Protein AF-0000000070851446 (afdb_homodimer)

Structure (mmCIF, N/CA/C/O backbone):
data_AF-0000000070851446-model_v1
#
loop_
_entity.id
_entity.type
_entity.pdbx_description
1 polymer 'Short-chain dehydrogenase/reductase SDR'
#
loop_
_atom_site.group_PDB
_atom_site.id
_atom_site.type_symbol
_atom_site.label_atom_id
_atom_site.label_alt_id
_atom_site.label_comp_id
_atom_site.label_asym_id
_atom_site.label_entity_id
_atom_site.label_seq_id
_atom_site.pdbx_PDB_ins_code
_atom_site.Cartn_x
_atom_site.Cartn_y
_atom_site.Cartn_z
_atom_site.occupancy
_atom_site.B_iso_or_equiv
_atom_site.auth_seq_id
_atom_site.auth_comp_id
_atom_site.auth_asym_id
_atom_site.auth_atom_id
_atom_site.pdbx_PDB_model_num
ATOM 1 N N . MET A 1 1 ? -9.578 -0.255 36.75 1 16.86 1 MET A N 1
ATOM 2 C CA . MET A 1 1 ? -10.078 0.351 35.5 1 16.86 1 MET A CA 1
ATOM 3 C C . MET A 1 1 ? -8.953 1.001 34.719 1 16.86 1 MET A C 1
ATOM 5 O O . MET A 1 1 ? -9.125 1.348 33.562 1 16.86 1 MET A O 1
ATOM 9 N N . LYS A 1 2 ? -7.977 1.566 35.406 1 20.44 2 LYS A N 1
ATOM 10 C CA . LYS A 1 2 ? -6.82 2.354 35 1 20.44 2 LYS A CA 1
ATOM 11 C C . LYS A 1 2 ? -5.816 1.494 34.219 1 20.44 2 LYS A C 1
ATOM 13 O O . LYS A 1 2 ? -5.082 1.997 33.375 1 20.44 2 LYS A O 1
ATOM 18 N N . ASN A 1 3 ? -5.629 0.328 34.656 1 20.44 3 ASN A N 1
ATOM 19 C CA . ASN A 1 3 ? -4.59 -0.592 34.219 1 20.44 3 ASN A CA 1
ATOM 20 C C . ASN A 1 3 ? -4.91 -1.18 32.844 1 20.44 3 ASN A C 1
ATOM 22 O O . ASN A 1 3 ? -4.148 -1.997 32.312 1 20.44 3 ASN A O 1
ATOM 26 N N . VAL A 1 4 ? -6.246 -1.146 32.531 1 21.31 4 VAL A N 1
ATOM 27 C CA . VAL A 1 4 ? -6.688 -1.86 31.344 1 21.31 4 VAL A CA 1
ATOM 28 C C . VAL A 1 4 ? -6.281 -1.079 30.094 1 21.31 4 VAL A C 1
ATOM 30 O O . VAL A 1 4 ? -6.262 -1.628 28.984 1 21.31 4 VAL A O 1
ATOM 33 N N . ILE A 1 5 ? -6.184 0.284 30.281 1 21.98 5 ILE A N 1
ATOM 34 C CA . ILE A 1 5 ? -5.996 1.124 29.094 1 21.98 5 ILE A CA 1
ATOM 35 C C . ILE A 1 5 ? -4.594 0.904 28.531 1 21.98 5 ILE A C 1
ATOM 37 O O . ILE A 1 5 ? -4.383 1.027 27.312 1 21.98 5 ILE A O 1
ATOM 41 N N . ARG A 1 6 ? -3.621 0.714 29.422 1 23.48 6 ARG A N 1
ATOM 42 C CA . ARG A 1 6 ? -2.225 0.643 29.016 1 23.48 6 ARG A CA 1
ATOM 43 C C . ARG A 1 6 ? -1.98 -0.566 28.125 1 23.48 6 ARG A C 1
ATOM 45 O O . ARG A 1 6 ? -1.101 -0.539 27.25 1 23.48 6 ARG A O 1
ATOM 52 N N . PHE A 1 7 ? -2.645 -1.651 28.531 1 23.86 7 PHE A N 1
ATOM 53 C CA . PHE A 1 7 ? -2.32 -2.939 27.938 1 23.86 7 PHE A CA 1
ATOM 54 C C . PHE A 1 7 ? -2.85 -3.023 26.5 1 23.86 7 PHE A C 1
ATOM 56 O O . PHE A 1 7 ? -2.395 -3.854 25.719 1 23.86 7 PHE A O 1
ATOM 63 N N . ILE A 1 8 ? -3.998 -2.199 26.266 1 25.39 8 ILE A N 1
ATOM 64 C CA . ILE A 1 8 ? -4.645 -2.412 24.969 1 25.39 8 ILE A CA 1
ATOM 65 C C . ILE A 1 8 ? -3.789 -1.804 23.859 1 25.39 8 ILE A C 1
ATOM 67 O O . ILE A 1 8 ? -3.756 -2.32 22.734 1 25.39 8 ILE A O 1
ATOM 71 N N . ILE A 1 9 ? -3.078 -0.665 24.125 1 25.73 9 ILE A N 1
ATOM 72 C CA . ILE A 1 9 ? -2.16 -0.116 23.141 1 25.73 9 ILE A CA 1
ATOM 73 C C . ILE A 1 9 ? -1.044 -1.12 22.859 1 25.73 9 ILE A C 1
ATOM 75 O O . ILE A 1 9 ? -0.627 -1.289 21.703 1 25.73 9 ILE A O 1
ATOM 79 N N . SER A 1 10 ? -0.491 -1.744 23.875 1 25.08 10 SER A N 1
ATOM 80 C CA . SER A 1 10 ? 0.657 -2.641 23.812 1 25.08 10 SER A CA 1
ATOM 81 C C . SER A 1 10 ? 0.302 -3.932 23.078 1 25.08 10 SER A C 1
ATOM 83 O O . SER A 1 10 ? 1.115 -4.461 22.312 1 25.08 10 SER A O 1
ATOM 85 N N . ARG A 1 11 ? -0.684 -4.633 23.5 1 26.05 11 ARG A N 1
ATOM 86 C CA . ARG A 1 11 ? -0.954 -5.98 23.016 1 26.05 11 ARG A CA 1
ATOM 87 C C . ARG A 1 11 ? -1.524 -5.949 21.594 1 26.05 11 ARG A C 1
ATOM 89 O O . ARG A 1 11 ? -1.42 -6.93 20.859 1 26.05 11 ARG A O 1
ATOM 96 N N . PHE A 1 12 ? -2.531 -5.078 21.328 1 26.64 12 PHE A N 1
ATOM 97 C CA . PHE A 1 12 ? -3.129 -5.004 20 1 26.64 12 PHE A CA 1
ATOM 98 C C . PHE A 1 12 ? -2.172 -4.348 19.016 1 26.64 12 PHE A C 1
ATOM 100 O O . PHE A 1 12 ? -2.498 -4.195 17.828 1 26.64 12 PHE A O 1
ATOM 107 N N . PHE A 1 13 ? -1.226 -3.381 19.469 1 26.5 13 PHE A N 1
ATOM 108 C CA . PHE A 1 13 ? -0.114 -2.812 18.703 1 26.5 13 PHE A CA 1
ATOM 109 C C . PHE A 1 13 ? 0.882 -3.896 18.312 1 26.5 13 PHE A C 1
ATOM 111 O O . PHE A 1 13 ? 1.646 -4.383 19.156 1 26.5 13 PHE A O 1
ATOM 118 N N . GLY A 1 14 ? 0.58 -4.84 17.734 1 25.16 14 GLY A N 1
ATOM 119 C CA . GLY A 1 14 ? 1.637 -5.602 17.094 1 25.16 14 GLY A CA 1
ATOM 120 C C . GLY A 1 14 ? 2.771 -4.738 16.578 1 25.16 14 GLY A C 1
ATOM 121 O O . GLY A 1 14 ? 2.875 -4.488 15.375 1 25.16 14 GLY A O 1
ATOM 122 N N . LEU A 1 15 ? 3.006 -3.641 17.203 1 25.86 15 LEU A N 1
ATOM 123 C CA . LEU A 1 15 ? 4.102 -2.699 16.984 1 25.86 15 LEU A CA 1
ATOM 124 C C . LEU A 1 15 ? 5.445 -3.418 17.016 1 25.86 15 LEU A C 1
ATOM 126 O O . LEU A 1 15 ? 5.848 -3.963 18.047 1 25.86 15 LEU A O 1
ATOM 130 N N . GLU A 1 16 ? 5.742 -4.195 16.094 1 25.8 16 GLU A N 1
ATOM 131 C CA . GLU A 1 16 ? 7.18 -4.43 15.992 1 25.8 16 GLU A CA 1
ATOM 132 C C . GLU A 1 16 ? 7.961 -3.121 16.078 1 25.8 16 GLU A C 1
ATOM 134 O O . GLU A 1 16 ? 8.016 -2.359 15.109 1 25.8 16 GLU A O 1
ATOM 139 N N . VAL A 1 17 ? 7.797 -2.363 17.203 1 25.91 17 VAL A N 1
ATOM 140 C CA . VAL A 1 17 ? 8.773 -1.352 17.578 1 25.91 17 VAL A CA 1
ATOM 141 C C . VAL A 1 17 ? 10.18 -1.938 17.516 1 25.91 17 VAL A C 1
ATOM 143 O O . VAL A 1 17 ? 10.414 -3.068 17.953 1 25.91 17 VAL A O 1
ATOM 146 N N . HIS A 1 18 ? 10.922 -1.581 16.594 1 25.39 18 HIS A N 1
ATOM 147 C CA . HIS A 1 18 ? 12.359 -1.797 16.672 1 25.39 18 HIS A CA 1
ATOM 148 C C . HIS A 1 18 ? 12.891 -1.537 18.078 1 25.39 18 HIS A C 1
ATOM 150 O O . HIS A 1 18 ? 12.695 -0.45 18.625 1 25.39 18 HIS A O 1
ATOM 156 N N . PHE A 1 19 ? 12.984 -2.57 19 1 25.58 19 PHE A N 1
ATOM 157 C CA . PHE A 1 19 ? 13.781 -2.666 20.219 1 25.58 19 PHE A CA 1
ATOM 158 C C . PHE A 1 19 ? 15.195 -2.154 19.984 1 25.58 19 PHE A C 1
ATOM 160 O O . PHE A 1 19 ? 16.047 -2.875 19.453 1 25.58 19 PHE A O 1
ATOM 167 N N . ILE A 1 20 ? 15.492 -0.994 19.547 1 24.89 20 ILE A N 1
ATOM 168 C CA . ILE A 1 20 ? 16.812 -0.489 19.875 1 24.89 20 ILE A CA 1
ATOM 169 C C . ILE A 1 20 ? 17.125 -0.775 21.344 1 24.89 20 ILE A C 1
ATOM 171 O O . ILE A 1 20 ? 16.219 -0.882 22.172 1 24.89 20 ILE A O 1
ATOM 175 N N . LYS A 1 21 ? 18.438 -0.805 21.734 1 26.14 21 LYS A N 1
ATOM 176 C CA . LYS A 1 21 ? 19.156 -0.914 22.984 1 26.14 21 LYS A CA 1
ATOM 177 C C . LYS A 1 21 ? 18.531 -0.041 24.062 1 26.14 21 LYS A C 1
ATOM 179 O O . LYS A 1 21 ? 19.078 0.997 24.438 1 26.14 21 LYS A O 1
ATOM 184 N N . ILE A 1 22 ? 17.312 0.173 24.125 1 25.14 22 ILE A N 1
ATOM 185 C CA . ILE A 1 22 ? 16.844 0.895 25.312 1 25.14 22 ILE A CA 1
ATOM 186 C C . ILE A 1 22 ? 16.906 -0.019 26.531 1 25.14 22 ILE A C 1
ATOM 188 O O . ILE A 1 22 ? 16.062 0.071 27.422 1 25.14 22 ILE A O 1
ATOM 192 N N . GLN A 1 23 ? 17.562 -1.152 26.484 1 25.25 23 GLN A N 1
ATOM 193 C CA . GLN A 1 23 ? 17.688 -1.976 27.688 1 25.25 23 GLN A CA 1
ATOM 194 C C . GLN A 1 23 ? 18.406 -1.22 28.797 1 25.25 23 GLN A C 1
ATOM 196 O O . GLN A 1 23 ? 18.328 -1.604 29.969 1 25.25 23 GLN A O 1
ATOM 201 N N . LYS A 1 24 ? 19.359 -0.44 28.562 1 26.41 24 LYS A N 1
ATOM 202 C CA . LYS A 1 24 ? 20.156 -0.117 29.75 1 26.41 24 LYS A CA 1
ATOM 203 C C . LYS A 1 24 ? 19.297 0.583 30.797 1 26.41 24 LYS A C 1
ATOM 205 O O . LYS A 1 24 ? 19.516 0.398 32 1 26.41 24 LYS A O 1
ATOM 210 N N . LYS A 1 25 ? 18.484 1.532 30.422 1 27.17 25 LYS A N 1
ATOM 211 C CA . LYS A 1 25 ? 17.984 2.322 31.531 1 27.17 25 LYS A CA 1
ATOM 212 C C . LYS A 1 25 ? 16.828 1.606 32.25 1 27.17 25 LYS A C 1
ATOM 214 O O . LYS A 1 25 ? 16.172 2.184 33.125 1 27.17 25 LYS A O 1
ATOM 219 N N . ILE A 1 26 ? 16.531 0.337 31.953 1 27.55 26 ILE A N 1
ATOM 220 C CA . ILE A 1 26 ? 15.484 -0.296 32.75 1 27.55 26 ILE A CA 1
ATOM 221 C C . ILE A 1 26 ? 16.016 -0.68 34.125 1 27.55 26 ILE A C 1
ATOM 223 O O . ILE A 1 26 ? 15.383 -1.439 34.844 1 27.55 26 ILE A O 1
ATOM 227 N N . ALA A 1 27 ? 17.203 -0.455 34.438 1 26.47 27 ALA A N 1
ATOM 228 C CA . ALA A 1 27 ? 17.594 -0.901 35.781 1 26.47 27 ALA A CA 1
ATOM 229 C C . ALA A 1 27 ? 16.688 -0.278 36.844 1 26.47 27 ALA A C 1
ATOM 231 O O . ALA A 1 27 ? 16.328 -0.938 37.812 1 26.47 27 ALA A O 1
ATOM 232 N N . SER A 1 28 ? 16.656 1.017 36.938 1 25.94 28 SER A N 1
ATOM 233 C CA . SER A 1 28 ? 16.125 1.576 38.188 1 25.94 28 SER A CA 1
ATOM 234 C C . SER A 1 28 ? 14.609 1.414 38.25 1 25.94 28 SER A C 1
ATOM 236 O O . SER A 1 28 ? 13.93 2.217 38.906 1 25.94 28 SER A O 1
ATOM 238 N N . ILE A 1 29 ? 14.07 0.414 37.688 1 26.92 29 ILE A N 1
ATOM 239 C CA . ILE A 1 29 ? 12.625 0.2 37.688 1 26.92 29 ILE A CA 1
ATOM 240 C C . ILE A 1 29 ? 12.156 -0.225 39.062 1 26.92 29 ILE A C 1
ATOM 242 O O . ILE A 1 29 ? 10.977 -0.535 39.25 1 26.92 29 ILE A O 1
ATOM 246 N N . SER A 1 30 ? 13.008 -0.486 39.906 1 26.36 30 SER A N 1
ATOM 247 C CA . SER A 1 30 ? 12.43 -0.949 41.156 1 26.36 30 SER A CA 1
ATOM 248 C C . SER A 1 30 ? 11.461 0.08 41.719 1 26.36 30 SER A C 1
ATOM 250 O O . SER A 1 30 ? 10.438 -0.281 42.312 1 26.36 30 SER A O 1
ATOM 252 N N . LYS A 1 31 ? 11.914 1.268 41.938 1 25.84 31 LYS A N 1
ATOM 253 C CA . LYS A 1 31 ? 11.141 2.207 42.719 1 25.84 31 LYS A CA 1
ATOM 254 C C . LYS A 1 31 ? 9.875 2.656 42 1 25.84 31 LYS A C 1
ATOM 256 O O . LYS A 1 31 ? 9.789 3.799 41.531 1 25.84 31 LYS A O 1
ATOM 261 N N . LEU A 1 32 ? 9.477 2 41 1 24.06 32 LEU A N 1
ATOM 262 C CA . LEU A 1 32 ? 8.195 2.361 40.406 1 24.06 32 LEU A CA 1
ATOM 263 C C . LEU A 1 32 ? 7.055 2.154 41.375 1 24.06 32 LEU A C 1
ATOM 265 O O . LEU A 1 32 ? 6.535 1.046 41.531 1 24.06 32 LEU A O 1
ATOM 269 N N . ARG A 1 33 ? 7.371 2.471 42.625 1 24.3 33 ARG A N 1
ATOM 270 C CA . ARG A 1 33 ? 6.297 2.529 43.594 1 24.3 33 ARG A CA 1
ATOM 271 C C . ARG A 1 33 ? 5.031 3.127 43 1 24.3 33 ARG A C 1
ATOM 273 O O . ARG A 1 33 ? 5.078 3.75 41.938 1 24.3 33 ARG A O 1
ATOM 280 N N . THR A 1 34 ? 3.902 3.246 43.875 1 23.44 34 THR A N 1
ATOM 281 C CA . THR A 1 34 ? 2.547 3.783 43.875 1 23.44 34 THR A CA 1
ATOM 282 C C . THR A 1 34 ? 2.527 5.18 43.25 1 23.44 34 THR A C 1
ATOM 284 O O . THR A 1 34 ? 2.91 6.156 43.906 1 23.44 34 THR A O 1
ATOM 287 N N . LEU A 1 35 ? 3.199 5.363 42.312 1 23.92 35 LEU A N 1
ATOM 288 C CA . LEU A 1 35 ? 3.018 6.766 41.938 1 23.92 35 LEU A CA 1
ATOM 289 C C . LEU A 1 35 ? 1.536 7.129 41.906 1 23.92 35 LEU A C 1
ATOM 291 O O . LEU A 1 35 ? 0.751 6.504 41.219 1 23.92 35 LEU A O 1
ATOM 295 N N . ASN A 1 36 ? 1.055 7.441 43.094 1 22.45 36 ASN A N 1
ATOM 296 C CA . ASN A 1 36 ? -0.246 8.055 43.312 1 22.45 36 ASN A CA 1
ATOM 297 C C . ASN A 1 36 ? -0.726 8.852 42.094 1 22.45 36 ASN A C 1
ATOM 299 O O . ASN A 1 36 ? 0.045 9.602 41.5 1 22.45 36 ASN A O 1
ATOM 303 N N . CYS A 1 37 ? -1.527 8.156 41.312 1 24.2 37 CYS A N 1
ATOM 304 C CA . CYS A 1 37 ? -2.357 8.859 40.344 1 24.2 37 CYS A CA 1
ATOM 305 C C . CYS A 1 37 ? -2.664 10.281 40.812 1 24.2 37 CYS A C 1
ATOM 307 O O . CYS A 1 37 ? -3.518 10.477 41.688 1 24.2 37 CYS A O 1
ATOM 309 N N . GLN A 1 38 ? -1.676 10.906 41.344 1 24.11 38 GLN A N 1
ATOM 310 C CA . GLN A 1 38 ? -2.004 12.273 41.719 1 24.11 38 GLN A CA 1
ATOM 311 C C . GLN A 1 38 ? -2.963 12.906 40.719 1 24.11 38 GLN A C 1
ATOM 313 O O . GLN A 1 38 ? -2.926 12.578 39.531 1 24.11 38 GLN A O 1
ATOM 318 N N . LYS A 1 39 ? -3.998 13.523 41.156 1 26.53 39 LYS A N 1
ATOM 319 C CA . LYS A 1 39 ? -4.961 14.438 40.562 1 26.53 39 LYS A CA 1
ATOM 320 C C . LYS A 1 39 ? -4.324 15.234 39.406 1 26.53 39 LYS A C 1
ATOM 322 O O . LYS A 1 39 ? -3.383 16 39.656 1 26.53 39 LYS A O 1
ATOM 327 N N . CYS A 1 40 ? -4.035 14.477 38.375 1 26.88 40 CYS A N 1
ATOM 328 C CA . CYS A 1 40 ? -3.848 15.422 37.281 1 26.88 40 CYS A CA 1
ATOM 329 C C . CYS A 1 40 ? -4.703 16.672 37.469 1 26.88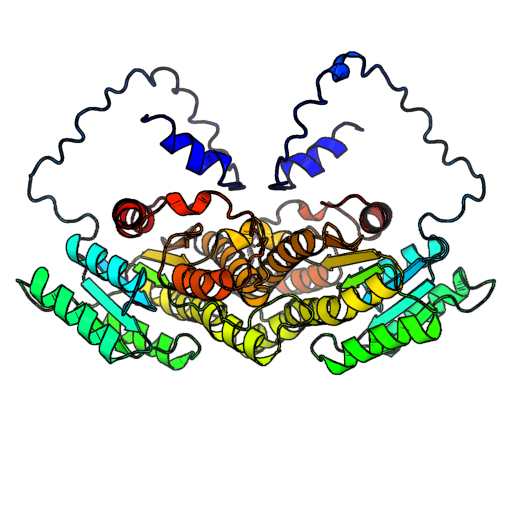 40 CYS A C 1
ATOM 331 O O . CYS A 1 40 ? -5.906 16.656 37.219 1 26.88 40 CYS A O 1
ATOM 333 N N . GLN A 1 41 ? -4.633 17.156 38.625 1 24.81 41 GLN A N 1
ATOM 334 C CA . GLN A 1 41 ? -5.227 18.484 38.75 1 24.81 41 GLN A CA 1
ATOM 335 C C . GLN A 1 41 ? -4.918 19.359 37.531 1 24.81 41 GLN A C 1
ATOM 337 O O . GLN A 1 41 ? -3.75 19.609 37.219 1 24.81 41 GLN A O 1
ATOM 342 N N . PHE A 1 42 ? -5.766 19.156 36.406 1 28.05 42 PHE A N 1
ATOM 343 C CA . PHE A 1 42 ? -5.891 20.297 35.531 1 28.05 42 PHE A CA 1
ATOM 344 C C . PHE A 1 42 ? -5.695 21.609 36.281 1 28.05 42 PHE A C 1
ATOM 346 O O . PHE A 1 42 ? -6.559 22.016 37.062 1 28.05 42 PHE A O 1
ATOM 353 N N . SER A 1 43 ? -4.652 21.734 37 1 29.36 43 SER A N 1
ATOM 354 C CA . SER A 1 43 ? -4.516 23.094 37.5 1 29.36 43 SER A CA 1
ATOM 355 C C . SER A 1 43 ? -4.941 24.141 36.469 1 29.36 43 SER A C 1
ATOM 357 O O . SER A 1 43 ? -4.648 23.984 35.281 1 29.36 43 SER A O 1
ATOM 359 N N . SER A 1 44 ? -6.031 24.797 36.594 1 32.22 44 SER A N 1
ATOM 360 C CA . SER A 1 44 ? -6.672 25.953 35.938 1 32.22 44 SER A CA 1
ATOM 361 C C . SER A 1 44 ? -5.648 27 35.562 1 32.22 44 SER A C 1
ATOM 363 O O . SER A 1 44 ? -5.98 28.188 35.438 1 32.22 44 SER A O 1
ATOM 365 N N . THR A 1 45 ? -4.34 26.844 35.938 1 33.34 45 THR A N 1
ATOM 366 C CA . THR A 1 45 ? -3.654 28.031 35.469 1 33.34 45 THR A CA 1
ATOM 367 C C . THR A 1 45 ? -3.803 28.172 33.969 1 33.34 45 THR A C 1
ATOM 369 O O . THR A 1 45 ? -3.693 27.188 33.219 1 33.34 45 THR A O 1
ATOM 372 N N . PRO A 1 46 ? -4.375 29.172 33.375 1 37.97 46 PRO A N 1
ATOM 373 C CA . PRO A 1 46 ? -4.527 29.438 31.938 1 37.97 46 PRO A CA 1
ATOM 374 C C . PRO A 1 46 ? -3.338 28.953 31.109 1 37.97 46 PRO A C 1
ATOM 376 O O . PRO A 1 46 ? -2.324 29.641 31.016 1 37.97 46 PRO A O 1
ATOM 379 N N . THR A 1 47 ? -2.629 27.734 31.391 1 42.28 47 THR A N 1
ATOM 380 C CA . THR A 1 47 ? -1.422 27.188 30.797 1 42.28 47 THR A CA 1
ATOM 381 C C . THR A 1 47 ? -1.502 27.234 29.266 1 42.28 47 THR A C 1
ATOM 383 O O . THR A 1 47 ? -2.572 27.031 28.688 1 42.28 47 THR A O 1
ATOM 386 N N . LYS A 1 48 ? -0.576 27.984 28.594 1 53.59 48 LYS A N 1
ATOM 387 C CA . LYS A 1 48 ? -0.401 28.062 27.141 1 53.59 48 LYS A CA 1
ATOM 388 C C . LYS A 1 48 ? -0.679 26.703 26.484 1 53.59 48 LYS A C 1
ATOM 390 O O . LYS A 1 48 ? -0.224 25.672 26.984 1 53.59 48 LYS A O 1
ATOM 395 N N . GLY A 1 49 ? -1.793 26.625 25.75 1 58.19 49 GLY A N 1
ATOM 396 C CA . GLY A 1 49 ? -2.25 25.422 25.062 1 58.19 49 GLY A CA 1
ATOM 397 C C . GLY A 1 49 ? -1.117 24.594 24.5 1 58.19 49 GLY A C 1
ATOM 398 O O . GLY A 1 49 ? -0.044 25.125 24.203 1 58.19 49 GLY A O 1
ATOM 399 N N . ARG A 1 50 ? -1.08 23.266 24.641 1 67.69 50 ARG A N 1
ATOM 400 C CA . ARG A 1 50 ? -0.065 22.297 24.203 1 67.69 50 ARG A CA 1
ATOM 401 C C . ARG A 1 50 ? 0.363 22.562 22.766 1 67.69 50 ARG A C 1
ATOM 403 O O . ARG A 1 50 ? 1.473 22.203 22.375 1 67.69 50 ARG A O 1
ATOM 410 N N . LEU A 1 51 ? -0.505 23.375 22 1 85.38 51 LEU A N 1
ATOM 411 C CA . LEU A 1 51 ? -0.191 23.656 20.609 1 85.38 51 LEU A CA 1
ATOM 412 C C . LEU A 1 51 ? -0.063 25.156 20.375 1 85.38 51 LEU A C 1
ATOM 414 O O . LEU A 1 51 ? -0.237 25.625 19.25 1 85.38 51 LEU A O 1
ATOM 418 N N . HIS A 1 52 ? 0.222 25.828 21.484 1 87.38 52 HIS A N 1
ATOM 419 C CA . HIS A 1 52 ? 0.352 27.281 21.391 1 87.38 52 HIS A CA 1
ATOM 420 C C . HIS A 1 52 ? 1.425 27.672 20.375 1 87.38 52 HIS A C 1
ATOM 422 O O . HIS A 1 52 ? 2.525 27.109 20.375 1 87.38 52 HIS A O 1
ATOM 428 N N . ASP A 1 53 ? 1.081 28.5 19.453 1 89.56 53 ASP A N 1
ATOM 429 C CA . ASP A 1 53 ? 1.949 29.109 18.438 1 89.56 53 ASP A CA 1
ATOM 430 C C . ASP A 1 53 ? 2.295 28.109 17.344 1 89.56 53 ASP A C 1
ATOM 432 O O . ASP A 1 53 ? 3.221 28.328 16.562 1 89.56 53 ASP A O 1
ATOM 436 N N . LYS A 1 54 ? 1.635 26.984 17.344 1 93.94 54 LYS A N 1
ATOM 437 C CA . LYS A 1 54 ? 1.841 26.016 16.266 1 93.94 54 LYS A CA 1
ATOM 438 C C . LYS A 1 54 ? 0.837 26.234 15.133 1 93.94 54 LYS A C 1
ATOM 440 O O . LYS A 1 54 ? -0.238 26.797 15.352 1 93.94 54 LYS A O 1
ATOM 445 N N . VAL A 1 55 ? 1.271 25.875 13.969 1 97.38 55 VAL A N 1
ATOM 446 C CA . VAL A 1 55 ? 0.409 25.938 12.797 1 97.38 55 VAL A CA 1
ATOM 447 C C . VAL A 1 55 ? 0.181 24.547 12.242 1 97.38 55 VAL A C 1
ATOM 449 O O . VAL A 1 55 ? 1.138 23.812 11.961 1 97.38 55 VAL A O 1
ATOM 452 N N . GLY A 1 56 ? -1.093 24.109 12.164 1 97.69 56 GLY A N 1
ATOM 453 C CA . GLY A 1 56 ? -1.448 22.812 11.617 1 97.69 56 GLY A CA 1
ATOM 454 C C . GLY A 1 56 ? -2.229 22.906 10.32 1 97.69 56 GLY A C 1
ATOM 455 O O . GLY A 1 56 ? -3.066 23.797 10.156 1 97.69 56 GLY A O 1
ATOM 456 N N . LEU A 1 57 ? -1.935 22.047 9.398 1 98.69 57 LEU A N 1
ATOM 457 C CA . LEU A 1 57 ? -2.744 21.844 8.195 1 98.69 57 LEU A CA 1
ATOM 458 C C . LEU A 1 57 ? -3.393 20.453 8.211 1 98.69 57 LEU A C 1
ATOM 460 O O . LEU A 1 57 ? -2.713 19.453 8.406 1 98.69 57 LEU A O 1
ATOM 464 N N . ILE A 1 58 ? -4.707 20.422 8.07 1 98.12 58 ILE A N 1
ATOM 465 C CA . ILE A 1 58 ? -5.465 19.172 8.109 1 98.12 58 ILE A CA 1
ATOM 466 C C . ILE A 1 58 ? -6.211 18.969 6.793 1 98.12 58 ILE A C 1
ATOM 468 O O . ILE A 1 58 ? -7.066 19.781 6.434 1 98.12 58 ILE A O 1
ATOM 472 N N . THR A 1 59 ? -5.875 17.922 6.051 1 98.69 59 THR A N 1
ATOM 473 C CA . THR A 1 59 ? -6.645 17.594 4.859 1 98.69 59 THR A CA 1
ATOM 474 C C . THR A 1 59 ? -7.941 16.875 5.23 1 98.69 59 THR A C 1
ATOM 476 O O . THR A 1 59 ? -7.984 16.125 6.211 1 98.69 59 THR A O 1
ATOM 479 N N . GLY A 1 60 ? -8.953 17.109 4.414 1 97.62 60 GLY A N 1
ATOM 480 C CA . GLY A 1 60 ? -10.258 16.625 4.816 1 97.62 60 GLY A CA 1
ATOM 481 C C . GLY A 1 60 ? -10.797 17.312 6.055 1 97.62 60 GLY A C 1
ATOM 482 O O . GLY A 1 60 ? -11.547 16.719 6.828 1 97.62 60 GLY A O 1
ATOM 483 N N . GLY A 1 61 ? -10.375 18.5 6.305 1 97.5 61 GLY A N 1
ATOM 484 C CA . GLY A 1 61 ? -10.68 19.219 7.539 1 97.5 61 GLY A CA 1
ATOM 485 C C . GLY A 1 61 ? -12.109 19.719 7.602 1 97.5 61 GLY A C 1
ATOM 486 O O . GLY A 1 61 ? -12.547 20.234 8.633 1 97.5 61 GLY A O 1
ATOM 487 N N . GLY A 1 62 ? -12.844 19.562 6.527 1 97.31 62 GLY A N 1
ATOM 488 C CA . GLY A 1 62 ? -14.188 20.109 6.445 1 97.31 62 GLY A CA 1
ATOM 489 C C . GLY A 1 62 ? -15.242 19.203 7.059 1 97.31 62 GLY A C 1
ATOM 490 O O . GLY A 1 62 ? -16.406 19.594 7.176 1 97.31 62 GLY A O 1
ATOM 491 N N . SER A 1 63 ? -14.852 17.984 7.473 1 90.88 63 SER A N 1
ATOM 492 C CA . SER A 1 63 ? -15.852 17.062 8.008 1 90.88 63 SER A CA 1
ATOM 493 C C . SER A 1 63 ? -15.211 15.977 8.867 1 90.88 63 SER A C 1
ATOM 495 O O . SER A 1 63 ? -13.984 15.859 8.914 1 90.88 63 SER A O 1
ATOM 497 N N . GLY A 1 64 ? -16.047 15.367 9.664 1 86.12 64 GLY A N 1
ATOM 498 C CA . GLY A 1 64 ? -15.648 14.156 10.375 1 86.12 64 GLY A CA 1
ATOM 499 C C . GLY A 1 64 ? -14.469 14.375 11.305 1 86.12 64 GLY A C 1
ATOM 500 O O . GLY A 1 64 ? -14.438 15.344 12.062 1 86.12 64 GLY A O 1
ATOM 501 N N . ILE A 1 65 ? -13.555 13.367 11.203 1 81.06 65 ILE A N 1
ATOM 502 C CA . ILE A 1 65 ? -12.352 13.375 12.031 1 81.06 65 ILE A CA 1
ATOM 503 C C . ILE A 1 65 ? -11.531 14.633 11.734 1 81.06 65 ILE A C 1
ATOM 505 O O . ILE A 1 65 ? -10.953 15.234 12.641 1 81.06 65 ILE A O 1
ATOM 509 N N . GLY A 1 66 ? -11.562 15.016 10.461 1 90.69 66 GLY A N 1
ATOM 510 C CA . GLY A 1 66 ? -10.812 16.188 10.055 1 90.69 66 GLY A CA 1
ATOM 511 C C . GLY A 1 66 ? -11.305 17.469 10.727 1 90.69 66 GLY A C 1
ATOM 512 O O . GLY A 1 66 ? -10.508 18.234 11.281 1 90.69 66 GLY A O 1
ATOM 513 N N . ARG A 1 67 ? -12.617 17.656 10.703 1 94.25 67 ARG A N 1
ATOM 514 C CA . ARG A 1 67 ? -13.188 18.844 11.344 1 94.25 67 ARG A CA 1
ATOM 515 C C . ARG A 1 67 ? -12.945 18.828 12.844 1 94.25 67 ARG A C 1
ATOM 517 O O . ARG A 1 67 ? -12.523 19.828 13.422 1 94.25 67 ARG A O 1
ATOM 524 N N . GLU A 1 68 ? -13.117 17.688 13.422 1 86.56 68 GLU A N 1
ATOM 525 C CA . GLU A 1 68 ? -12.914 17.562 14.859 1 86.56 68 GLU A CA 1
ATOM 526 C C . GLU A 1 68 ? -11.461 17.844 15.234 1 86.56 68 GLU A C 1
ATOM 528 O O . GLU A 1 68 ? -11.188 18.453 16.266 1 86.56 68 GLU A O 1
ATOM 533 N N . THR A 1 69 ? -10.57 17.391 14.414 1 89.31 69 THR A N 1
ATOM 534 C CA . THR A 1 69 ? -9.156 17.641 14.664 1 89.31 69 THR A CA 1
ATOM 535 C C . THR A 1 69 ? -8.828 19.125 14.547 1 89.31 69 THR A C 1
ATOM 537 O O . THR A 1 69 ? -8.094 19.672 15.367 1 89.31 69 THR A O 1
ATOM 540 N N . CYS A 1 70 ? -9.398 19.766 13.555 1 94.69 70 CYS A N 1
ATOM 541 C CA . CYS A 1 70 ? -9.203 21.203 13.398 1 94.69 70 CYS A CA 1
ATOM 542 C C . CYS A 1 70 ? -9.664 21.969 14.641 1 94.69 70 CYS A C 1
ATOM 544 O O . CYS A 1 70 ? -8.945 22.828 15.141 1 94.69 70 CYS A O 1
ATOM 546 N N . LEU A 1 71 ? -10.812 21.625 15.094 1 91.5 71 LEU A N 1
ATOM 547 C CA . LEU A 1 71 ? -11.383 22.281 16.266 1 91.5 71 LEU A CA 1
ATOM 548 C C . LEU A 1 71 ? -10.508 22.047 17.5 1 91.5 71 LEU A C 1
ATOM 550 O O . LEU A 1 71 ? -10.25 22.969 18.266 1 91.5 71 LEU A O 1
ATOM 554 N N . LEU A 1 72 ? -9.992 20.844 17.594 1 86.69 72 LEU A N 1
ATOM 555 C CA . LEU A 1 72 ? -9.148 20.484 18.734 1 86.69 72 LEU A CA 1
ATOM 556 C C . LEU A 1 72 ? -7.828 21.266 18.688 1 86.69 72 LEU A C 1
ATOM 558 O O . LEU A 1 72 ? -7.34 21.719 19.719 1 86.69 72 LEU A O 1
ATOM 562 N N . PHE A 1 73 ? -7.227 21.375 17.516 1 90.69 73 PHE A N 1
ATOM 563 C CA . PHE A 1 73 ? -5.984 22.141 17.359 1 90.69 73 PHE A CA 1
ATOM 564 C C . PHE A 1 73 ? -6.18 23.594 17.781 1 90.69 73 PHE A C 1
ATOM 566 O O . PHE A 1 73 ? -5.379 24.125 18.547 1 90.69 73 PHE A O 1
ATOM 573 N N . ALA A 1 74 ? -7.27 24.172 17.328 1 92.44 74 ALA A N 1
ATOM 574 C CA . ALA A 1 74 ? -7.566 25.562 17.656 1 92.44 74 ALA A CA 1
ATOM 575 C C . ALA A 1 74 ? -7.82 25.75 19.141 1 92.44 74 ALA A C 1
ATOM 577 O O . ALA A 1 74 ? -7.34 26.703 19.75 1 92.44 74 ALA A O 1
ATOM 578 N N . GLN A 1 75 ? -8.531 24.797 19.688 1 85.19 75 GLN A N 1
ATOM 579 C CA . GLN A 1 75 ? -8.836 24.828 21.109 1 85.19 75 GLN A CA 1
ATOM 580 C C . GLN A 1 75 ? -7.555 24.844 21.938 1 85.19 75 GLN A C 1
ATOM 582 O O . GLN A 1 75 ? -7.516 25.453 23.016 1 85.19 75 GLN A O 1
ATOM 587 N N . HIS A 1 76 ? -6.543 24.266 21.406 1 86.25 76 HIS A N 1
ATOM 588 C CA . HIS A 1 76 ? -5.297 24.156 22.156 1 86.25 76 HIS A CA 1
ATOM 589 C C . HIS A 1 76 ? -4.281 25.188 21.703 1 86.25 76 HIS A C 1
ATOM 591 O O . HIS A 1 76 ? -3.084 25.047 21.953 1 86.25 76 HIS A O 1
ATOM 597 N N . GLY A 1 77 ? -4.715 26.172 20.922 1 88.75 77 GLY A N 1
ATOM 598 C CA . GLY A 1 77 ? -3.924 27.375 20.703 1 88.75 77 GLY A CA 1
ATOM 599 C C . GLY A 1 77 ? -3.24 27.406 19.359 1 88.75 77 GLY A C 1
ATOM 600 O O . GLY A 1 77 ? -2.504 28.344 19.047 1 88.75 77 GLY A O 1
ATOM 601 N N . ALA A 1 78 ? -3.498 26.406 18.531 1 92.62 78 ALA A N 1
ATOM 602 C CA . ALA A 1 78 ? -2.85 26.359 17.219 1 92.62 78 ALA A CA 1
ATOM 603 C C . ALA A 1 78 ? -3.613 27.188 16.203 1 92.62 78 ALA A C 1
ATOM 605 O O . ALA A 1 78 ? -4.82 27.391 16.344 1 92.62 78 ALA A O 1
ATOM 606 N N . LYS A 1 79 ? -2.861 27.703 15.281 1 96.88 79 LYS A N 1
ATOM 607 C CA . LYS A 1 79 ? -3.494 28.172 14.055 1 96.88 79 LYS A CA 1
ATOM 608 C C . LYS A 1 79 ? -3.732 27.016 13.086 1 96.88 79 LYS A C 1
ATOM 610 O O . LYS A 1 79 ? -2.953 26.062 13.055 1 96.88 79 LYS A O 1
ATOM 615 N N . VAL A 1 80 ? -4.855 27.141 12.336 1 97.94 80 VAL A N 1
ATOM 616 C CA . VAL A 1 80 ? -5.258 25.938 11.602 1 97.94 80 VAL A CA 1
ATOM 617 C C . VAL A 1 80 ? -5.547 26.312 10.148 1 97.94 80 VAL A C 1
ATOM 619 O O . VAL A 1 80 ? -6.316 27.234 9.875 1 97.94 80 VAL A O 1
ATOM 622 N N . MET A 1 81 ? -4.867 25.688 9.203 1 98.75 81 MET A N 1
ATOM 623 C CA . MET A 1 81 ? -5.254 25.703 7.793 1 98.75 81 MET A CA 1
ATOM 624 C C . MET A 1 81 ? -6.156 24.516 7.473 1 98.75 81 MET A C 1
ATOM 626 O O . MET A 1 81 ? -5.719 23.359 7.527 1 98.75 81 MET A O 1
ATOM 630 N N . VAL A 1 82 ? -7.414 24.781 7.148 1 98.75 82 VAL A N 1
ATOM 631 C CA . VAL A 1 82 ? -8.398 23.75 6.84 1 98.75 82 VAL A CA 1
ATOM 632 C C . VAL A 1 82 ? -8.391 23.453 5.34 1 98.75 82 VAL A C 1
ATOM 634 O O . VAL A 1 82 ? -8.781 24.312 4.535 1 98.75 82 VAL A O 1
ATOM 637 N N . ALA A 1 83 ? -7.953 22.266 4.973 1 98.88 83 ALA A N 1
ATOM 638 C CA . ALA A 1 83 ? -7.895 21.875 3.566 1 98.88 83 ALA A CA 1
ATOM 639 C C . ALA A 1 83 ? -8.961 20.828 3.246 1 98.88 83 ALA A C 1
ATOM 641 O O . ALA A 1 83 ? -9.055 19.797 3.924 1 98.88 83 ALA A O 1
ATOM 642 N N . ASP A 1 84 ? -9.727 21.109 2.238 1 98.69 84 ASP A N 1
ATOM 643 C CA . ASP A 1 84 ? -10.773 20.188 1.816 1 98.69 84 ASP A CA 1
ATOM 644 C C . ASP A 1 84 ? -11.156 20.422 0.358 1 98.69 84 ASP A C 1
ATOM 646 O O . ASP A 1 84 ? -11.07 21.547 -0.142 1 98.69 84 ASP A O 1
ATOM 650 N N . ILE A 1 85 ? -11.547 19.344 -0.228 1 98.56 85 ILE A N 1
ATOM 651 C CA . ILE A 1 85 ? -12 19.484 -1.607 1 98.56 85 ILE A CA 1
ATOM 652 C C . ILE A 1 85 ? -13.344 20.203 -1.64 1 98.56 85 ILE A C 1
ATOM 654 O O . ILE A 1 85 ? -13.664 20.891 -2.613 1 98.56 85 ILE A O 1
ATOM 658 N N . ASN A 1 86 ? -14.117 20.016 -0.598 1 98.25 86 ASN A N 1
ATOM 659 C CA . ASN A 1 86 ? -15.375 20.75 -0.439 1 98.25 86 ASN A CA 1
ATOM 660 C C . ASN A 1 86 ? -15.156 22.109 0.191 1 98.25 86 ASN A C 1
ATOM 662 O O . ASN A 1 86 ? -15.023 22.234 1.411 1 98.25 86 ASN A O 1
ATOM 666 N N . GLU A 1 87 ? -15.203 23.109 -0.649 1 98 87 GLU A N 1
ATOM 667 C CA . GLU A 1 87 ? -14.906 24.484 -0.237 1 98 87 GLU A CA 1
ATOM 668 C C . GLU A 1 87 ? -15.875 24.953 0.846 1 98 87 GLU A C 1
ATOM 670 O O . GLU A 1 87 ? -15.461 25.578 1.824 1 98 87 GLU A O 1
ATOM 675 N N . LYS A 1 88 ? -17.109 24.672 0.656 1 98.44 88 LYS A N 1
ATOM 676 C CA . LYS A 1 88 ? -18.125 25.109 1.605 1 98.44 88 LYS A CA 1
ATOM 677 C C . LYS A 1 88 ? -17.875 24.516 2.994 1 98.44 88 LYS A C 1
ATOM 679 O O . LYS A 1 88 ? -17.938 25.234 3.994 1 98.44 88 LYS A O 1
ATOM 684 N N . ASN A 1 89 ? -17.547 23.203 3.057 1 98.44 89 ASN A N 1
ATOM 685 C CA . ASN A 1 89 ? -17.266 22.531 4.324 1 98.44 89 ASN A CA 1
ATOM 686 C C . ASN A 1 89 ? -16.016 23.094 4.996 1 98.44 89 ASN A C 1
ATOM 688 O O . ASN A 1 89 ? -15.984 23.266 6.219 1 98.44 89 ASN A O 1
ATOM 692 N N . ALA A 1 90 ? -15.023 23.438 4.211 1 98.69 90 ALA A N 1
ATOM 693 C CA . ALA A 1 90 ? -13.797 24 4.754 1 98.69 90 ALA A CA 1
ATOM 694 C C . ALA A 1 90 ? -14.055 25.375 5.367 1 98.69 90 ALA A C 1
ATOM 696 O O . ALA A 1 90 ? -13.602 25.672 6.477 1 98.69 90 ALA A O 1
ATOM 697 N N . LYS A 1 91 ? -14.789 26.172 4.695 1 98.44 91 LYS A N 1
ATOM 698 C CA . LYS A 1 91 ? -15.133 27.516 5.172 1 98.44 91 LYS A CA 1
ATOM 699 C C . LYS A 1 91 ? -15.953 27.438 6.457 1 98.44 91 LYS A C 1
ATOM 701 O O . LYS A 1 91 ? -15.734 28.234 7.379 1 98.44 91 LYS A O 1
ATOM 706 N N . GLU A 1 92 ? -16.859 26.469 6.434 1 98.38 92 GLU A N 1
ATOM 707 C CA . GLU A 1 92 ? -17.688 26.297 7.625 1 98.38 92 GLU A CA 1
ATOM 708 C C . GLU A 1 92 ? -16.828 25.969 8.844 1 98.38 92 GLU A C 1
ATOM 710 O O . GLU A 1 92 ? -17.016 26.547 9.922 1 98.38 92 GLU A O 1
ATOM 715 N N . THR A 1 93 ? -15.906 25.062 8.68 1 98.12 93 THR A N 1
ATOM 716 C CA . THR A 1 93 ? -15.008 24.703 9.766 1 98.12 93 THR A CA 1
ATOM 717 C C . THR A 1 93 ? -14.211 25.922 10.234 1 98.12 93 THR A C 1
ATOM 719 O O . THR A 1 93 ? -14.078 26.156 11.438 1 98.12 93 THR A O 1
ATOM 722 N N . CYS A 1 94 ? -13.711 26.734 9.359 1 97.69 94 CYS A N 1
ATOM 723 C CA . CYS A 1 94 ? -12.953 27.938 9.68 1 97.69 94 CYS A CA 1
ATOM 724 C C . CYS A 1 94 ? -13.797 28.922 10.469 1 97.69 94 CYS A C 1
ATOM 726 O O . CYS A 1 94 ? -13.336 29.5 11.445 1 97.69 94 CYS A O 1
ATOM 728 N N . GLU A 1 95 ? -15 29.078 9.992 1 96.94 95 GLU A N 1
ATOM 729 C CA . GLU A 1 95 ? -15.898 30.016 10.656 1 96.94 95 GLU A CA 1
ATOM 730 C C . GLU A 1 95 ? -16.172 29.594 12.094 1 96.94 95 GLU A C 1
ATOM 732 O O . GLU A 1 95 ? -16.156 30.422 13 1 96.94 95 GLU A O 1
ATOM 737 N N . ILE A 1 96 ? -16.391 28.312 12.289 1 96.94 96 ILE A N 1
ATOM 738 C CA . ILE A 1 96 ? -16.625 27.797 13.633 1 96.94 96 ILE A CA 1
ATOM 739 C C . ILE A 1 96 ? -15.414 28.062 14.516 1 96.94 96 ILE A C 1
ATOM 741 O O . ILE A 1 96 ? -15.555 28.547 15.641 1 96.94 96 ILE A O 1
ATOM 745 N N . ILE A 1 97 ? -14.234 27.844 13.977 1 97 97 ILE A N 1
ATOM 746 C CA . ILE A 1 97 ? -13 28.016 14.734 1 97 97 ILE A CA 1
ATOM 747 C C . ILE A 1 97 ? -12.797 29.484 15.07 1 97 97 ILE A C 1
ATOM 749 O O . ILE A 1 97 ? -12.516 29.828 16.219 1 97 97 ILE A O 1
ATOM 753 N N . ASN A 1 98 ? -12.922 30.359 14.117 1 96.94 98 ASN A N 1
ATOM 754 C CA . ASN A 1 98 ? -12.672 31.781 14.328 1 96.94 98 ASN A CA 1
ATOM 755 C C . ASN A 1 98 ? -13.695 32.406 15.281 1 96.94 98 ASN A C 1
ATOM 757 O O . ASN A 1 98 ? -13.375 33.312 16.047 1 96.94 98 ASN A O 1
ATOM 761 N N . LYS A 1 99 ? -14.93 31.906 15.227 1 95.12 99 LYS A N 1
ATOM 762 C CA . LYS A 1 99 ? -15.969 32.375 16.141 1 95.12 99 LYS A CA 1
ATOM 763 C C . LYS A 1 99 ? -15.695 31.938 17.562 1 95.12 99 LYS A C 1
ATOM 765 O O . LYS A 1 99 ? -15.844 32.719 18.516 1 95.12 99 LYS A O 1
ATOM 770 N N . GLN A 1 100 ? -15.211 30.766 17.719 1 93.44 100 GLN A N 1
ATOM 771 C CA . GLN A 1 100 ? -15.086 30.172 19.047 1 93.44 100 GLN A CA 1
ATOM 772 C C . GLN A 1 100 ? -13.742 30.531 19.672 1 93.44 100 GLN A C 1
ATOM 774 O O . GLN A 1 100 ? -13.648 30.719 20.891 1 93.44 100 GLN A O 1
ATOM 779 N N . TYR A 1 101 ? -12.734 30.594 18.828 1 90.19 101 TYR A N 1
ATOM 780 C CA . TYR A 1 101 ? -11.398 30.656 19.406 1 90.19 101 TYR A CA 1
ATOM 781 C C . TYR A 1 101 ? -10.633 31.875 18.875 1 90.19 101 TYR A C 1
ATOM 783 O O . TYR A 1 101 ? -9.523 32.156 19.328 1 90.19 101 TYR A O 1
ATOM 791 N N . GLY A 1 102 ? -11.172 32.594 17.891 1 83.19 102 GLY A N 1
ATOM 792 C CA . GLY A 1 102 ? -10.469 33.656 17.188 1 83.19 102 GLY A CA 1
ATOM 793 C C . GLY A 1 102 ? -10.523 35 17.891 1 83.19 102 GLY A C 1
ATOM 794 O O . GLY A 1 102 ? -10.609 36.031 17.266 1 83.19 102 GLY A O 1
ATOM 795 N N . LYS A 1 103 ? -10.547 35.125 19.188 1 74 103 LYS A N 1
ATOM 796 C CA . LYS A 1 103 ? -10.711 36.406 19.906 1 74 103 LYS A CA 1
ATOM 797 C C . LYS A 1 103 ? -9.664 37.406 19.469 1 74 103 LYS A C 1
ATOM 799 O O . LYS A 1 103 ? -9.953 38.625 19.375 1 74 103 LYS A O 1
ATOM 804 N N . ALA A 1 104 ? -8.477 37.031 19.203 1 64.44 104 ALA A N 1
ATOM 805 C CA . ALA A 1 104 ? -7.406 38 18.922 1 64.44 104 ALA A CA 1
ATOM 806 C C . ALA A 1 104 ? -7.09 38.031 17.438 1 64.44 104 ALA A C 1
ATOM 808 O O . ALA A 1 104 ? -6.195 38.781 17.016 1 64.44 104 ALA A O 1
ATOM 809 N N . GLY A 1 105 ? -7.855 37.406 16.562 1 77.38 105 GLY A N 1
ATOM 810 C CA . GLY A 1 105 ? -7.578 37.375 15.141 1 77.38 105 GLY A CA 1
ATOM 811 C C . GLY A 1 105 ? -7.93 36.031 14.516 1 77.38 105 GLY A C 1
ATOM 812 O O . GLY A 1 105 ? -8.234 35.062 15.219 1 77.38 105 GLY A O 1
ATOM 813 N N . LYS A 1 106 ? -7.906 36.094 13.234 1 87.81 106 LYS A N 1
ATOM 814 C CA . LYS A 1 106 ? -8.211 34.875 12.508 1 87.81 106 LYS A CA 1
ATOM 815 C C . LYS A 1 106 ? -7.137 33.812 12.758 1 87.81 106 LYS A C 1
ATOM 817 O O . LYS A 1 106 ? -5.953 34.062 12.516 1 87.81 106 LYS A O 1
ATOM 822 N N . ILE A 1 107 ? -7.602 32.75 13.375 1 95.38 107 ILE A N 1
ATOM 823 C CA . ILE A 1 107 ? -6.641 31.719 13.688 1 95.38 107 ILE A CA 1
ATOM 824 C C . ILE A 1 107 ? -6.859 30.516 12.766 1 95.38 107 ILE A C 1
ATOM 826 O O . ILE A 1 107 ? -6.133 29.516 12.844 1 95.38 107 ILE A O 1
ATOM 830 N N . ALA A 1 108 ? -7.887 30.625 11.898 1 98.06 108 ALA A N 1
ATOM 831 C CA . ALA A 1 108 ? -8.125 29.562 10.922 1 98.06 108 ALA A CA 1
ATOM 832 C C . ALA A 1 108 ? -8.344 30.141 9.531 1 98.06 108 ALA A C 1
ATOM 834 O O . ALA A 1 108 ? -8.984 31.188 9.383 1 98.06 108 ALA A O 1
ATOM 835 N N . ASP A 1 109 ? -7.773 29.562 8.586 1 98.31 109 ASP A N 1
ATOM 836 C CA . ASP A 1 109 ? -8.016 29.828 7.168 1 98.31 109 ASP A CA 1
ATOM 837 C C . ASP A 1 109 ? -8.258 28.531 6.402 1 98.31 109 ASP A C 1
ATOM 839 O O . ASP A 1 109 ? -8.172 27.453 6.969 1 98.31 109 ASP A O 1
ATOM 843 N N . TRP A 1 110 ? -8.742 28.672 5.168 1 98.56 110 TRP A N 1
ATOM 844 C CA . TRP A 1 110 ? -9.133 27.484 4.422 1 98.56 110 TRP A CA 1
ATOM 845 C C . TRP A 1 110 ? -8.484 27.469 3.039 1 98.56 110 TRP A C 1
ATOM 847 O O . TRP A 1 110 ? -8.016 28.5 2.559 1 98.56 110 TRP A O 1
ATOM 857 N N . VAL A 1 111 ? -8.352 26.312 2.424 1 98.75 111 VAL A N 1
ATOM 858 C CA . VAL A 1 111 ? -7.883 26.141 1.053 1 98.75 111 VAL A CA 1
ATOM 859 C C . VAL A 1 111 ? -8.609 24.969 0.396 1 98.75 111 VAL A C 1
ATOM 861 O O . VAL A 1 111 ? -8.82 23.938 1.026 1 98.75 111 VAL A O 1
ATOM 864 N N . LYS A 1 112 ? -9.125 25.219 -0.805 1 98.75 112 LYS A N 1
ATOM 865 C CA . LYS A 1 112 ? -9.641 24.094 -1.591 1 98.75 112 LYS A CA 1
ATOM 866 C C . LYS A 1 112 ? -8.508 23.188 -2.064 1 98.75 112 LYS A C 1
ATOM 868 O O . LYS A 1 112 ? -7.574 23.656 -2.73 1 98.75 112 LYS A O 1
ATOM 873 N N . MET A 1 113 ? -8.609 21.922 -1.68 1 98.69 113 MET A N 1
ATOM 874 C CA . MET A 1 113 ? -7.508 21.016 -1.969 1 98.69 113 MET A CA 1
ATOM 875 C C . MET A 1 113 ? -8.023 19.641 -2.379 1 98.69 113 MET A C 1
ATOM 877 O O . MET A 1 113 ? -8.742 18.984 -1.618 1 98.69 113 MET A O 1
ATOM 881 N N . ASP A 1 114 ? -7.742 19.297 -3.623 1 98.75 114 ASP A N 1
ATOM 882 C CA . ASP A 1 114 ? -7.828 17.906 -4.059 1 98.75 114 ASP A CA 1
ATOM 883 C C . ASP A 1 114 ? -6.504 17.188 -3.85 1 98.75 114 ASP A C 1
ATOM 885 O O . ASP A 1 114 ? -5.555 17.375 -4.613 1 98.75 114 ASP A O 1
ATOM 889 N N . VAL A 1 115 ? -6.5 16.281 -2.842 1 98.75 115 VAL A N 1
ATOM 890 C CA . VAL A 1 115 ? -5.223 15.719 -2.428 1 98.75 115 VAL A CA 1
ATOM 891 C C . VAL A 1 115 ? -4.684 14.805 -3.525 1 98.75 115 VAL A C 1
ATOM 893 O O . VAL A 1 115 ? -3.508 14.43 -3.512 1 98.75 115 VAL A O 1
ATOM 896 N N . SER A 1 116 ? -5.555 14.359 -4.492 1 98.31 116 SER A N 1
ATOM 897 C CA . SER A 1 116 ? -5.102 13.508 -5.582 1 98.31 116 SER A CA 1
ATOM 898 C C . SER A 1 116 ? -4.359 14.305 -6.645 1 98.31 116 SER A C 1
ATOM 900 O O . SER A 1 116 ? -3.824 13.734 -7.598 1 98.31 116 SER A O 1
ATOM 902 N N . LYS A 1 117 ? -4.371 15.609 -6.504 1 98.44 117 LYS A N 1
ATOM 903 C CA . LYS A 1 117 ? -3.693 16.484 -7.453 1 98.44 117 LYS A CA 1
ATOM 904 C C . LYS A 1 117 ? -2.49 17.172 -6.812 1 98.44 117 LYS A C 1
ATOM 906 O O . LYS A 1 117 ? -2.645 17.984 -5.902 1 98.44 117 LYS A O 1
ATOM 911 N N . ARG A 1 118 ? -1.419 16.906 -7.379 1 97.75 118 ARG A N 1
ATOM 912 C CA . ARG A 1 118 ? -0.137 17.359 -6.848 1 97.75 118 ARG A CA 1
ATOM 913 C C . ARG A 1 118 ? -0.122 18.875 -6.676 1 97.75 118 ARG A C 1
ATOM 915 O O . ARG A 1 118 ? 0.305 19.391 -5.641 1 97.75 118 ARG A O 1
ATOM 922 N N . GLU A 1 119 ? -0.584 19.609 -7.578 1 98.06 119 GLU A N 1
ATOM 923 C CA . GLU A 1 119 ? -0.499 21.062 -7.621 1 98.06 119 GLU A CA 1
ATOM 924 C C . GLU A 1 119 ? -1.315 21.688 -6.496 1 98.06 119 GLU A C 1
ATOM 926 O O . GLU A 1 119 ? -0.905 22.703 -5.914 1 98.06 119 GLU A O 1
ATOM 931 N N . THR A 1 120 ? -2.441 21.109 -6.215 1 98.62 120 THR A N 1
ATOM 932 C CA . THR A 1 120 ? -3.289 21.703 -5.18 1 98.62 120 THR A CA 1
ATOM 933 C C . THR A 1 120 ? -2.699 21.453 -3.795 1 98.62 120 THR A C 1
ATOM 935 O O . THR A 1 120 ? -2.834 22.297 -2.902 1 98.62 120 THR A O 1
ATOM 938 N N . VAL A 1 121 ? -1.997 20.359 -3.627 1 98.81 121 VAL A N 1
ATOM 939 C CA . VAL A 1 121 ? -1.349 20.062 -2.354 1 98.81 121 VAL A CA 1
ATOM 940 C C . VAL A 1 121 ? -0.177 21.016 -2.137 1 98.81 121 VAL A C 1
ATOM 942 O O . VAL A 1 121 ? -0.041 21.609 -1.062 1 98.81 121 VAL A O 1
ATOM 945 N N . GLU A 1 122 ? 0.565 21.172 -3.16 1 98.69 122 GLU A N 1
ATOM 946 C CA . GLU A 1 122 ? 1.695 22.094 -3.096 1 98.69 122 GLU A CA 1
ATOM 947 C C . GLU A 1 122 ? 1.234 23.516 -2.756 1 98.69 122 GLU A C 1
ATOM 949 O O . GLU A 1 122 ? 1.777 24.141 -1.848 1 98.69 122 GLU A O 1
ATOM 954 N N . LYS A 1 123 ? 0.238 23.922 -3.42 1 98.5 123 LYS A N 1
ATOM 955 C CA . LYS A 1 123 ? -0.285 25.281 -3.219 1 98.5 123 LYS A CA 1
ATOM 956 C C . LYS A 1 123 ? -0.896 25.422 -1.828 1 98.5 123 LYS A C 1
ATOM 958 O O . LYS A 1 123 ? -0.772 26.484 -1.202 1 98.5 123 LYS A O 1
ATOM 963 N N . GLY A 1 124 ? -1.565 24.391 -1.374 1 98.69 124 GLY A N 1
ATOM 964 C CA . GLY A 1 124 ? -2.178 24.453 -0.056 1 98.69 124 GLY A CA 1
ATOM 965 C C . GLY A 1 124 ? -1.166 24.547 1.068 1 98.69 124 GLY A C 1
ATOM 966 O O . GLY A 1 124 ? -1.353 25.328 2.006 1 98.69 124 GLY A O 1
ATOM 967 N N . ILE A 1 125 ? -0.109 23.844 0.989 1 98.75 125 ILE A N 1
ATOM 968 C CA . ILE A 1 125 ? 0.942 23.875 1.999 1 98.75 125 ILE A CA 1
ATOM 969 C C . ILE A 1 125 ? 1.645 25.234 1.953 1 98.75 125 ILE A C 1
ATOM 971 O O . ILE A 1 125 ? 1.903 25.844 2.994 1 98.75 125 ILE A O 1
ATOM 975 N N . ALA A 1 126 ? 1.866 25.734 0.749 1 98.75 126 ALA A N 1
ATOM 976 C CA . ALA A 1 126 ? 2.469 27.062 0.585 1 98.75 126 ALA A CA 1
ATOM 977 C C . ALA A 1 126 ? 1.581 28.141 1.188 1 98.75 126 ALA A C 1
ATOM 979 O O . ALA A 1 126 ? 2.078 29.094 1.805 1 98.75 126 ALA A O 1
ATOM 980 N N . LYS A 1 127 ? 0.312 28 1.024 1 98.75 127 LYS A N 1
ATOM 981 C CA . LYS A 1 127 ? -0.614 28.984 1.567 1 98.75 127 LYS A CA 1
ATOM 982 C C . LYS A 1 127 ? -0.563 29.016 3.092 1 98.75 127 LYS A C 1
ATOM 984 O O . LYS A 1 127 ? -0.638 30.078 3.707 1 98.75 127 LYS A O 1
ATOM 989 N N . ALA A 1 128 ? -0.484 27.844 3.703 1 98.44 128 ALA A N 1
ATOM 990 C CA . ALA A 1 128 ? -0.376 27.781 5.156 1 98.44 128 ALA A CA 1
ATOM 991 C C . ALA A 1 128 ? 0.839 28.562 5.648 1 98.44 128 ALA A C 1
ATOM 993 O O . ALA A 1 128 ? 0.749 29.312 6.621 1 98.44 128 ALA A O 1
ATOM 994 N N . GLU A 1 129 ? 1.948 28.422 4.953 1 98.5 129 GLU A N 1
ATOM 995 C CA . GLU A 1 129 ? 3.164 29.141 5.316 1 98.5 129 GLU A CA 1
ATOM 996 C C . GLU A 1 129 ? 3.014 30.641 5.055 1 98.5 129 GLU A C 1
ATOM 998 O O . GLU A 1 129 ? 3.488 31.469 5.84 1 98.5 129 GLU A O 1
ATOM 1003 N N . GLN A 1 130 ? 2.373 30.969 3.959 1 98.12 130 GLN A N 1
ATOM 1004 C CA . GLN A 1 130 ? 2.191 32.375 3.596 1 98.12 130 GLN A CA 1
ATOM 1005 C C . GLN A 1 130 ? 1.286 33.094 4.598 1 98.12 130 GLN A C 1
ATOM 1007 O O . GLN A 1 130 ? 1.585 34.188 5.027 1 98.12 130 GLN A O 1
ATOM 1012 N N . VAL A 1 131 ? 0.257 32.438 5.035 1 97.75 131 VAL A N 1
ATOM 1013 C CA . VAL A 1 131 ? -0.772 33.062 5.863 1 97.75 131 VAL A CA 1
ATOM 1014 C C . VAL A 1 131 ? -0.323 33.094 7.32 1 97.75 131 VAL A C 1
ATOM 1016 O O . VAL A 1 131 ? -0.521 34.062 8.023 1 97.75 131 VAL A O 1
ATOM 1019 N N . PHE A 1 132 ? 0.326 31.984 7.762 1 97.5 132 PHE A N 1
ATOM 1020 C CA . PHE A 1 132 ? 0.564 31.859 9.195 1 97.5 132 PHE A CA 1
ATOM 1021 C C . PHE A 1 132 ? 2.055 31.922 9.508 1 97.5 132 PHE A C 1
ATOM 1023 O O . PHE A 1 132 ? 2.455 31.891 10.672 1 97.5 132 PHE A O 1
ATOM 1030 N N . GLY A 1 133 ? 2.893 31.906 8.469 1 97.88 133 GLY A N 1
ATOM 1031 C CA . GLY A 1 133 ? 4.32 32.125 8.633 1 97.88 133 GLY A CA 1
ATOM 1032 C C . GLY A 1 133 ? 5.117 30.828 8.711 1 97.88 133 GLY A C 1
ATOM 1033 O O . GLY A 1 133 ? 6.336 30.844 8.531 1 97.88 133 GLY A O 1
ATOM 1034 N N . LYS A 1 134 ? 4.453 29.75 9.031 1 98.12 134 LYS A N 1
ATOM 1035 C CA . LYS A 1 134 ? 5.121 28.453 9.18 1 98.12 134 LYS A CA 1
ATOM 1036 C C . LYS A 1 134 ? 4.113 27.312 9.141 1 98.12 134 LYS A C 1
ATOM 1038 O O . LYS A 1 134 ? 2.902 27.547 9.109 1 98.12 134 LYS A O 1
ATOM 1043 N N . LEU A 1 135 ? 4.613 26.109 9.047 1 98.31 135 LEU A N 1
ATOM 1044 C CA . LEU A 1 135 ? 3.861 24.875 9.227 1 98.31 135 LEU A CA 1
ATOM 1045 C C . LEU A 1 135 ? 4.578 23.938 10.188 1 98.31 135 LEU A C 1
ATOM 1047 O O . LEU A 1 135 ? 5.75 23.609 9.992 1 98.31 135 LEU A O 1
ATOM 1051 N N . ASN A 1 136 ? 3.818 23.531 11.227 1 96.5 136 ASN A N 1
ATOM 1052 C CA . ASN A 1 136 ? 4.434 22.688 12.25 1 96.5 136 ASN A CA 1
ATOM 1053 C C . ASN A 1 136 ? 3.867 21.281 12.242 1 96.5 136 ASN A C 1
ATOM 1055 O O . ASN A 1 136 ? 4.562 20.328 12.586 1 96.5 136 ASN A O 1
ATOM 1059 N N . VAL A 1 137 ? 2.58 21.141 11.875 1 95.75 137 VAL A N 1
ATOM 1060 C CA . VAL A 1 137 ? 1.913 19.844 11.906 1 95.75 137 VAL A CA 1
ATOM 1061 C C . VAL A 1 137 ? 1.112 19.641 10.625 1 95.75 137 VAL A C 1
ATOM 1063 O O . VAL A 1 137 ? 0.346 20.516 10.219 1 95.75 137 VAL A O 1
ATOM 1066 N N . LEU A 1 138 ? 1.38 18.594 9.984 1 97.69 138 LEU A N 1
ATOM 1067 C CA . LEU A 1 138 ? 0.596 18.188 8.828 1 97.69 138 LEU A CA 1
ATOM 1068 C C . LEU A 1 138 ? -0.159 16.891 9.109 1 97.69 138 LEU A C 1
ATOM 1070 O O . LEU A 1 138 ? 0.447 15.883 9.469 1 97.69 138 LEU A O 1
ATOM 1074 N N . PHE A 1 139 ? -1.456 16.953 9.031 1 96.69 139 PHE A N 1
ATOM 1075 C CA . PHE A 1 139 ? -2.299 15.766 9.188 1 96.69 139 PHE A CA 1
ATOM 1076 C C . PHE A 1 139 ? -2.908 15.352 7.855 1 96.69 139 PHE A C 1
ATOM 1078 O O . PHE A 1 139 ? -3.896 15.938 7.414 1 96.69 139 PHE A O 1
ATOM 1085 N N . ASN A 1 140 ? -2.27 14.367 7.23 1 97.75 140 ASN A N 1
ATOM 1086 C CA . ASN A 1 140 ? -2.828 13.758 6.023 1 97.75 140 ASN A CA 1
ATOM 1087 C C . ASN A 1 140 ? -3.98 12.812 6.355 1 97.75 140 ASN A C 1
ATOM 1089 O O . ASN A 1 140 ? -3.785 11.602 6.461 1 97.75 140 ASN A O 1
ATOM 1093 N N . ASN A 1 141 ? -5.152 13.406 6.387 1 93.25 141 ASN A N 1
ATOM 1094 C CA . ASN A 1 141 ? -6.336 12.703 6.871 1 93.25 141 ASN A CA 1
ATOM 1095 C C . ASN A 1 141 ? -7.309 12.391 5.738 1 93.25 141 ASN A C 1
ATOM 1097 O O . ASN A 1 141 ? -8.07 11.422 5.816 1 93.25 141 ASN A O 1
ATOM 1101 N N . ALA A 1 142 ? -7.293 13.266 4.676 1 97.19 142 ALA A N 1
ATOM 1102 C CA . ALA A 1 142 ? -8.227 13.055 3.576 1 97.19 142 ALA A CA 1
ATOM 1103 C C . ALA A 1 142 ? -8.102 11.641 3.016 1 97.19 142 ALA A C 1
ATOM 1105 O O . ALA A 1 142 ? -6.996 11.141 2.818 1 97.19 142 ALA A O 1
ATOM 1106 N N . GLY A 1 143 ? -9.18 10.984 2.863 1 94.81 143 GLY A N 1
ATOM 1107 C CA . GLY A 1 143 ? -9.242 9.633 2.318 1 94.81 143 GLY A CA 1
ATOM 1108 C C . GLY A 1 143 ? -10.656 9.164 2.039 1 94.81 143 GLY A C 1
ATOM 1109 O O . GLY A 1 143 ? -11.625 9.805 2.467 1 94.81 143 GLY A O 1
ATOM 1110 N N . ILE A 1 144 ? -10.703 8.094 1.281 1 94 144 ILE A N 1
ATOM 1111 C CA . ILE A 1 144 ? -12.031 7.57 0.966 1 94 144 ILE A CA 1
ATOM 1112 C C . ILE A 1 144 ? -12.047 6.055 1.143 1 94 144 ILE A C 1
ATOM 1114 O O . ILE A 1 144 ? -10.992 5.41 1.104 1 94 144 ILE A O 1
ATOM 1118 N N . MET A 1 145 ? -13.148 5.551 1.457 1 92.06 145 MET A N 1
ATOM 1119 C CA . MET A 1 145 ? -13.555 4.16 1.27 1 92.06 145 MET A CA 1
ATOM 1120 C C . MET A 1 145 ? -14.719 4.062 0.284 1 92.06 145 MET A C 1
ATOM 1122 O O . MET A 1 145 ? -15.859 4.348 0.636 1 92.06 145 MET A O 1
ATOM 1126 N N . HIS A 1 146 ? -14.422 3.664 -0.904 1 93.56 146 HIS A N 1
ATOM 1127 C CA . HIS A 1 146 ? -15.422 3.662 -1.963 1 93.56 146 HIS A CA 1
ATOM 1128 C C . HIS A 1 146 ? -16.453 2.564 -1.739 1 93.56 146 HIS A C 1
ATOM 1130 O O . HIS A 1 146 ? -16.109 1.427 -1.422 1 93.56 146 HIS A O 1
ATOM 1136 N N . SER A 1 147 ? -17.719 2.869 -1.955 1 91.38 147 SER A N 1
ATOM 1137 C CA . SER A 1 147 ? -18.812 1.938 -1.678 1 91.38 147 SER A CA 1
ATOM 1138 C C . SER A 1 147 ? -18.75 0.724 -2.598 1 91.38 147 SER A C 1
ATOM 1140 O O . SER A 1 147 ? -19.219 -0.356 -2.242 1 91.38 147 SER A O 1
ATOM 1142 N N . ASP A 1 148 ? -18.141 0.813 -3.777 1 94.56 148 ASP A N 1
ATOM 1143 C CA . ASP A 1 148 ? -18.094 -0.276 -4.746 1 94.56 148 ASP A CA 1
ATOM 1144 C C . ASP A 1 148 ? -16.828 -1.12 -4.566 1 94.56 148 ASP A C 1
ATOM 1146 O O . ASP A 1 148 ? -16.594 -2.072 -5.312 1 94.56 148 ASP A O 1
ATOM 1150 N N . ASP A 1 149 ? -16.031 -0.681 -3.566 1 94.81 149 ASP A N 1
ATOM 1151 C CA . ASP A 1 149 ? -14.875 -1.521 -3.238 1 94.81 149 ASP A CA 1
ATOM 1152 C C . ASP A 1 149 ? -15.328 -2.867 -2.674 1 94.81 149 ASP A C 1
ATOM 1154 O O . ASP A 1 149 ? -16.281 -2.934 -1.889 1 94.81 149 ASP A O 1
ATOM 1158 N N . ASP A 1 150 ? -14.633 -3.91 -3.135 1 93.75 150 ASP A N 1
ATOM 1159 C CA . ASP A 1 150 ? -15.055 -5.266 -2.793 1 93.75 150 ASP A CA 1
ATOM 1160 C C . ASP A 1 150 ? -13.859 -6.223 -2.775 1 93.75 150 ASP A C 1
ATOM 1162 O O . ASP A 1 150 ? -12.766 -5.848 -2.348 1 93.75 150 ASP A O 1
ATOM 1166 N N . ASN A 1 151 ? -14.133 -7.484 -3.092 1 92.12 151 ASN A N 1
ATOM 1167 C CA . ASN A 1 151 ? -13.055 -8.461 -3.176 1 92.12 151 ASN A CA 1
ATOM 1168 C C . ASN A 1 151 ? -12.266 -8.312 -4.469 1 92.12 151 ASN A C 1
ATOM 1170 O O . ASN A 1 151 ? -12.562 -7.449 -5.293 1 92.12 151 ASN A O 1
ATOM 1174 N N . ALA A 1 152 ? -11.25 -9.141 -4.625 1 95.06 152 ALA A N 1
ATOM 1175 C CA . ALA A 1 152 ? -10.336 -9 -5.758 1 95.06 152 ALA A CA 1
ATOM 1176 C C . ALA A 1 152 ? -11.07 -9.18 -7.082 1 95.06 152 ALA A C 1
ATOM 1178 O O . ALA A 1 152 ? -10.719 -8.555 -8.086 1 95.06 152 ALA A O 1
ATOM 1179 N N . ILE A 1 153 ? -12.078 -9.953 -7.125 1 96 153 ILE A N 1
ATOM 1180 C CA . ILE A 1 153 ? -12.75 -10.336 -8.359 1 96 153 ILE A CA 1
ATOM 1181 C C . ILE A 1 153 ? -13.664 -9.211 -8.828 1 96 153 ILE A C 1
ATOM 1183 O O . ILE A 1 153 ? -13.711 -8.891 -10.023 1 96 153 ILE A O 1
ATOM 1187 N N . THR A 1 154 ? -14.297 -8.523 -7.91 1 96.12 154 THR A N 1
ATOM 1188 C CA . THR A 1 154 ? -15.391 -7.629 -8.273 1 96.12 154 THR A CA 1
ATOM 1189 C C . THR A 1 154 ? -14.938 -6.172 -8.195 1 96.12 154 THR A C 1
ATOM 1191 O O . THR A 1 154 ? -15.609 -5.285 -8.734 1 96.12 154 THR A O 1
ATOM 1194 N N . THR A 1 155 ? -13.828 -5.895 -7.488 1 96.81 155 THR A N 1
ATOM 1195 C CA . THR A 1 155 ? -13.328 -4.523 -7.477 1 96.81 155 THR A CA 1
ATOM 1196 C C . THR A 1 155 ? -12.852 -4.109 -8.867 1 96.81 155 THR A C 1
ATOM 1198 O O . THR A 1 155 ? -12.016 -4.789 -9.469 1 96.81 155 THR A O 1
ATOM 1201 N N . GLU A 1 156 ? -13.375 -2.994 -9.352 1 97.38 156 GLU A N 1
ATOM 1202 C CA . GLU A 1 156 ? -13.039 -2.529 -10.68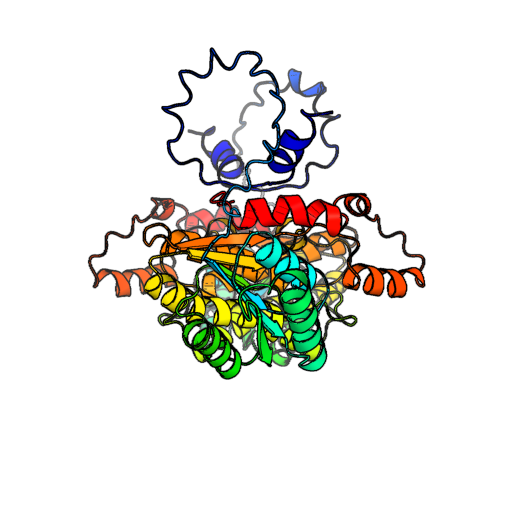8 1 97.38 156 GLU A CA 1
ATOM 1203 C C . GLU A 1 156 ? -11.859 -1.561 -10.664 1 97.38 156 GLU A C 1
ATOM 1205 O O . GLU A 1 156 ? -11.578 -0.949 -9.633 1 97.38 156 GLU A O 1
ATOM 1210 N N . ASP A 1 157 ? -11.234 -1.389 -11.828 1 97.5 157 ASP A N 1
ATOM 1211 C CA . ASP A 1 157 ? -10.023 -0.575 -11.953 1 97.5 157 ASP A CA 1
ATOM 1212 C C . ASP A 1 157 ? -10.289 0.868 -11.531 1 97.5 157 ASP A C 1
ATOM 1214 O O . ASP A 1 157 ? -9.43 1.513 -10.93 1 97.5 157 ASP A O 1
ATOM 1218 N N . ASP A 1 158 ? -11.414 1.354 -11.922 1 97.62 158 ASP A N 1
ATOM 1219 C CA . ASP A 1 158 ? -11.711 2.754 -11.625 1 97.62 158 ASP A CA 1
ATOM 1220 C C . ASP A 1 158 ? -11.797 2.988 -10.125 1 97.62 158 ASP A C 1
ATOM 1222 O O . ASP A 1 158 ? -11.336 4.012 -9.617 1 97.62 158 ASP A O 1
ATOM 1226 N N . VAL A 1 159 ? -12.406 2.041 -9.391 1 97.69 159 VAL A N 1
ATOM 1227 C CA . VAL A 1 159 ? -12.5 2.109 -7.941 1 97.69 159 VAL A CA 1
ATOM 1228 C C . VAL A 1 159 ? -11.102 2.021 -7.328 1 97.69 159 VAL A C 1
ATOM 1230 O O . VAL A 1 159 ? -10.766 2.787 -6.422 1 97.69 159 VAL A O 1
ATOM 1233 N N . TRP A 1 160 ? -10.305 1.14 -7.863 1 98.31 160 TRP A N 1
ATOM 1234 C CA . TRP A 1 160 ? -8.938 0.948 -7.402 1 98.31 160 TRP A CA 1
ATOM 1235 C C . TRP A 1 160 ? -8.117 2.221 -7.59 1 98.31 160 TRP A C 1
ATOM 1237 O O . TRP A 1 160 ? -7.508 2.719 -6.641 1 98.31 160 TRP A O 1
ATOM 1247 N N . ASP A 1 161 ? -8.195 2.752 -8.742 1 98.12 161 ASP A N 1
ATOM 1248 C CA . ASP A 1 161 ? -7.383 3.912 -9.094 1 98.12 161 ASP A CA 1
ATOM 1249 C C . ASP A 1 161 ? -7.801 5.137 -8.281 1 98.12 161 ASP A C 1
ATOM 1251 O O . ASP A 1 161 ? -6.949 5.883 -7.789 1 98.12 161 ASP A O 1
ATOM 1255 N N . LEU A 1 162 ? -9.086 5.316 -8.18 1 98 162 LEU A N 1
ATOM 1256 C CA . LEU A 1 162 ? -9.578 6.445 -7.398 1 98 162 LEU A CA 1
ATOM 1257 C C . LEU A 1 162 ? -9.109 6.352 -5.949 1 98 162 LEU A C 1
ATOM 1259 O O . LEU A 1 162 ? -8.625 7.336 -5.387 1 98 162 LEU A O 1
ATOM 1263 N N . THR A 1 163 ? -9.227 5.195 -5.359 1 98.31 163 THR A N 1
ATOM 1264 C CA . THR A 1 163 ? -8.852 4.969 -3.971 1 98.31 163 THR A CA 1
ATOM 1265 C C . THR A 1 163 ? -7.355 5.215 -3.77 1 98.31 163 THR A C 1
ATOM 1267 O O . THR A 1 163 ? -6.957 5.914 -2.836 1 98.31 163 THR A O 1
ATOM 1270 N N . PHE A 1 164 ? -6.527 4.75 -4.656 1 98.62 164 PHE A N 1
ATOM 1271 C CA . PHE A 1 164 ? -5.086 4.883 -4.5 1 98.62 164 PHE A CA 1
ATOM 1272 C C . PHE A 1 164 ? -4.641 6.312 -4.773 1 98.62 164 PHE A C 1
ATOM 1274 O O . PHE A 1 164 ? -3.697 6.809 -4.152 1 98.62 164 PHE A O 1
ATOM 1281 N N . ASN A 1 165 ? -5.301 6.977 -5.711 1 98.5 165 ASN A N 1
ATOM 1282 C CA . ASN A 1 165 ? -4.961 8.367 -6 1 98.5 165 ASN A CA 1
ATOM 1283 C C . ASN A 1 165 ? -5.23 9.266 -4.797 1 98.5 165 ASN A C 1
ATOM 1285 O O . ASN A 1 165 ? -4.441 10.172 -4.508 1 98.5 165 ASN A O 1
ATOM 1289 N N . ILE A 1 166 ? -6.242 9.031 -4.133 1 98.44 166 ILE A N 1
ATOM 1290 C CA . ILE A 1 166 ? -6.637 9.883 -3.02 1 98.44 166 ILE A CA 1
ATOM 1291 C C . ILE A 1 166 ? -5.922 9.438 -1.748 1 98.44 166 ILE A C 1
ATOM 1293 O O . ILE A 1 166 ? -5.234 10.234 -1.104 1 98.44 166 ILE A O 1
ATOM 1297 N N . ASN A 1 167 ? -6.004 8.133 -1.389 1 98.25 167 ASN A N 1
ATOM 1298 C CA . ASN A 1 167 ? -5.547 7.629 -0.097 1 98.25 167 ASN A CA 1
ATOM 1299 C C . ASN A 1 167 ? -4.027 7.523 -0.041 1 98.25 167 ASN A C 1
ATOM 1301 O O . ASN A 1 167 ? -3.432 7.641 1.031 1 98.25 167 ASN A O 1
ATOM 1305 N N . VAL A 1 168 ? -3.404 7.215 -1.177 1 98.69 168 VAL A N 1
ATOM 1306 C CA . VAL A 1 168 ? -1.976 6.914 -1.154 1 98.69 168 VAL A CA 1
ATOM 1307 C C . VAL A 1 168 ? -1.192 8.086 -1.747 1 98.69 168 VAL A C 1
ATOM 1309 O O . VAL A 1 168 ? -0.382 8.703 -1.06 1 98.69 168 VAL A O 1
ATOM 1312 N N . LYS A 1 169 ? -1.538 8.469 -2.967 1 98.5 169 LYS A N 1
ATOM 1313 C CA . LYS A 1 169 ? -0.815 9.57 -3.586 1 98.5 169 LYS A CA 1
ATOM 1314 C C . LYS A 1 169 ? -1.057 10.875 -2.83 1 98.5 169 LYS A C 1
ATOM 1316 O O . LYS A 1 169 ? -0.171 11.734 -2.756 1 98.5 169 LYS A O 1
ATOM 1321 N N . GLY A 1 170 ? -2.268 11.016 -2.338 1 98.69 170 GLY A N 1
ATOM 1322 C CA . GLY A 1 170 ? -2.537 12.188 -1.517 1 98.69 170 GLY A CA 1
ATOM 1323 C C . GLY A 1 170 ? -1.583 12.328 -0.345 1 98.69 170 GLY A C 1
ATOM 1324 O O . GLY A 1 170 ? -1.086 13.422 -0.071 1 98.69 170 GLY A O 1
ATOM 1325 N N . VAL A 1 171 ? -1.326 11.219 0.36 1 98.5 171 VAL A N 1
ATOM 1326 C CA . VAL A 1 171 ? -0.396 11.203 1.484 1 98.5 171 VAL A CA 1
ATOM 1327 C C . VAL A 1 171 ? 1.028 11.422 0.978 1 98.5 171 VAL A C 1
ATOM 1329 O O . VAL A 1 171 ? 1.81 12.148 1.593 1 98.5 171 VAL A O 1
ATOM 1332 N N . PHE A 1 172 ? 1.409 10.812 -0.142 1 98.62 172 PHE A N 1
ATOM 1333 C CA . PHE A 1 172 ? 2.709 10.984 -0.778 1 98.62 172 PHE A CA 1
ATOM 1334 C C . PHE A 1 172 ? 2.963 12.453 -1.09 1 98.62 172 PHE A C 1
ATOM 1336 O O . PHE A 1 172 ? 4.004 13 -0.725 1 98.62 172 PHE A O 1
ATOM 1343 N N . TYR A 1 173 ? 1.962 13.148 -1.668 1 98.81 173 TYR A N 1
ATOM 1344 C CA . TYR A 1 173 ? 2.088 14.562 -1.99 1 98.81 173 TYR A CA 1
ATOM 1345 C C . TYR A 1 173 ? 2.18 15.406 -0.724 1 98.81 173 TYR A C 1
ATOM 1347 O O . TYR A 1 173 ? 2.967 16.359 -0.656 1 98.81 173 TYR A O 1
ATOM 1355 N N . GLY A 1 174 ? 1.353 15.023 0.257 1 98.75 174 GLY A N 1
ATOM 1356 C CA . GLY A 1 174 ? 1.453 15.703 1.538 1 98.75 174 GLY A CA 1
ATOM 1357 C C . GLY A 1 174 ? 2.848 15.648 2.133 1 98.75 174 GLY A C 1
ATOM 1358 O O . GLY A 1 174 ? 3.363 16.672 2.605 1 98.75 174 GLY A O 1
ATOM 1359 N N . CYS A 1 175 ? 3.451 14.516 2.076 1 98.38 175 CYS A N 1
ATOM 1360 C CA . CYS A 1 175 ? 4.797 14.367 2.617 1 98.38 175 CYS A CA 1
ATOM 1361 C C . CYS A 1 175 ? 5.82 15.078 1.738 1 98.38 175 CYS A C 1
ATOM 1363 O O . CYS A 1 175 ? 6.75 15.711 2.244 1 98.38 175 CYS A O 1
ATOM 1365 N N . LYS A 1 176 ? 5.625 14.969 0.431 1 98.5 176 LYS A N 1
ATOM 1366 C CA . LYS A 1 176 ? 6.543 15.57 -0.533 1 98.5 176 LYS A CA 1
ATOM 1367 C C . LYS A 1 176 ? 6.676 17.062 -0.304 1 98.5 176 LYS A C 1
ATOM 1369 O O . LYS A 1 176 ? 7.785 17.609 -0.317 1 98.5 176 LYS A O 1
ATOM 1374 N N . TYR A 1 177 ? 5.621 17.688 0.003 1 98.69 177 TYR A N 1
ATOM 1375 C CA . TYR A 1 177 ? 5.645 19.141 0.122 1 98.69 177 TYR A CA 1
ATOM 1376 C C . TYR A 1 177 ? 5.617 19.562 1.585 1 98.69 177 TYR A C 1
ATOM 1378 O O . TYR A 1 177 ? 6.082 20.656 1.928 1 98.69 177 TYR A O 1
ATOM 1386 N N . GLY A 1 178 ? 5.105 18.672 2.463 1 98.62 178 GLY A N 1
ATOM 1387 C CA . GLY A 1 178 ? 5.043 18.969 3.885 1 98.62 178 GLY A CA 1
ATOM 1388 C C . GLY A 1 178 ? 6.395 18.906 4.57 1 98.62 178 GLY A C 1
ATOM 1389 O O . GLY A 1 178 ? 6.695 19.734 5.441 1 98.62 178 GLY A O 1
ATOM 1390 N N . ILE A 1 179 ? 7.227 17.953 4.168 1 97.94 179 ILE A N 1
ATOM 1391 C CA . ILE A 1 179 ? 8.5 17.734 4.84 1 97.94 179 ILE A CA 1
ATOM 1392 C C . ILE A 1 179 ? 9.391 18.969 4.676 1 97.94 179 ILE A C 1
ATOM 1394 O O . ILE A 1 179 ? 9.898 19.516 5.656 1 97.94 179 ILE A O 1
ATOM 1398 N N . PRO A 1 180 ? 9.547 19.547 3.465 1 98.31 180 PRO A N 1
ATOM 1399 C CA . PRO A 1 180 ? 10.336 20.766 3.342 1 98.31 180 PRO A CA 1
ATOM 1400 C C . PRO A 1 180 ? 9.742 21.938 4.137 1 98.31 180 PRO A C 1
ATOM 1402 O O . PRO A 1 180 ? 10.484 22.734 4.711 1 98.31 180 PRO A O 1
ATOM 1405 N N . ALA A 1 181 ? 8.445 22.031 4.141 1 98.56 181 ALA A N 1
ATOM 1406 C CA . ALA A 1 181 ? 7.793 23.094 4.887 1 98.56 181 ALA A CA 1
ATOM 1407 C C . ALA A 1 181 ? 8.086 22.984 6.383 1 98.56 181 ALA A C 1
ATOM 1409 O O . ALA A 1 181 ? 8.383 23.984 7.039 1 98.56 181 ALA A O 1
ATOM 1410 N N . LEU A 1 182 ? 8.023 21.766 6.934 1 97.75 182 LEU A N 1
ATOM 1411 C CA . LEU A 1 182 ? 8.305 21.531 8.344 1 97.75 182 LEU A CA 1
ATOM 1412 C C . LEU A 1 182 ? 9.773 21.812 8.656 1 97.75 182 LEU A C 1
ATOM 1414 O O . LEU A 1 182 ? 10.094 22.328 9.719 1 97.75 182 LEU A O 1
ATOM 1418 N N . LYS A 1 183 ? 10.625 21.469 7.711 1 97 183 LYS A N 1
ATOM 1419 C CA . LYS A 1 183 ? 12.047 21.75 7.891 1 97 183 LYS A CA 1
ATOM 1420 C C . LYS A 1 183 ? 12.305 23.25 7.992 1 97 183 LYS A C 1
ATOM 1422 O O . LYS A 1 183 ? 13.078 23.703 8.836 1 97 183 LYS A O 1
ATOM 1427 N N . ARG A 1 184 ? 11.594 23.984 7.152 1 97.75 184 ARG A N 1
ATOM 1428 C CA . ARG A 1 184 ? 11.75 25.438 7.164 1 97.75 184 ARG A CA 1
ATOM 1429 C C . ARG A 1 184 ? 11.242 26.031 8.469 1 97.75 184 ARG A C 1
ATOM 1431 O O . ARG A 1 184 ? 11.719 27.078 8.914 1 97.75 184 ARG A O 1
ATOM 1438 N N . ALA A 1 185 ? 10.383 25.359 9.164 1 97.25 185 ALA A N 1
ATOM 1439 C CA . ALA A 1 185 ? 9.828 25.812 10.438 1 97.25 185 ALA A CA 1
ATOM 1440 C C . ALA A 1 185 ? 10.703 25.344 11.602 1 97.25 185 ALA A C 1
ATOM 1442 O O . ALA A 1 185 ? 10.398 25.641 12.766 1 97.25 185 ALA A O 1
ATOM 1443 N N . GLY A 1 186 ? 11.773 24.594 11.328 1 95.56 186 GLY A N 1
ATOM 1444 C CA . GLY A 1 186 ? 12.672 24.109 12.359 1 95.56 186 GLY A CA 1
ATOM 1445 C C . GLY A 1 186 ? 12.305 22.734 12.867 1 95.56 186 GLY A C 1
ATOM 1446 O O . GLY A 1 186 ? 12.883 22.25 13.844 1 95.56 186 GLY A O 1
ATOM 1447 N N . GLY A 1 187 ? 11.375 22.141 12.273 1 94 187 GLY A N 1
ATOM 1448 C CA . GLY A 1 187 ? 10.898 20.812 12.656 1 94 187 GLY A CA 1
ATOM 1449 C C . GLY A 1 187 ? 9.391 20.734 12.758 1 94 187 GLY A C 1
ATOM 1450 O O . GLY A 1 187 ? 8.688 21.734 12.57 1 94 187 GLY A O 1
ATOM 1451 N N . GLY A 1 188 ? 8.922 19.469 12.977 1 93.75 188 GLY A N 1
ATOM 1452 C CA . GLY A 1 188 ? 7.484 19.281 13.109 1 93.75 188 GLY A CA 1
ATOM 1453 C C . GLY A 1 188 ? 7.059 17.828 13.031 1 93.75 188 GLY A C 1
ATOM 1454 O O . GLY A 1 188 ? 7.863 16.922 13.266 1 93.75 188 GLY A O 1
ATOM 1455 N N . SER A 1 189 ? 5.691 17.688 12.836 1 91.94 189 SER A N 1
ATOM 1456 C CA . SER A 1 189 ? 5.129 16.328 12.828 1 91.94 189 SER A CA 1
ATOM 1457 C C . SER A 1 189 ? 4.172 16.141 11.656 1 91.94 189 SER A C 1
ATOM 1459 O O . SER A 1 189 ? 3.424 17.047 11.305 1 91.94 189 SER A O 1
ATOM 1461 N N . ILE A 1 190 ? 4.344 15 11.055 1 94.5 190 ILE A N 1
ATOM 1462 C CA . ILE A 1 190 ? 3.389 14.57 10.039 1 94.5 190 ILE A CA 1
ATOM 1463 C C . ILE A 1 190 ? 2.617 13.352 10.539 1 94.5 190 ILE A C 1
ATOM 1465 O O . ILE A 1 190 ? 3.209 12.406 11.055 1 94.5 190 ILE A O 1
ATOM 1469 N N . ILE A 1 191 ? 1.29 13.438 10.453 1 90.38 191 ILE A N 1
ATOM 1470 C CA . ILE A 1 191 ? 0.419 12.32 10.789 1 90.38 191 ILE A CA 1
ATOM 1471 C C . ILE A 1 191 ? -0.292 11.82 9.531 1 90.38 191 ILE A C 1
ATOM 1473 O O . ILE A 1 191 ? -0.961 12.586 8.844 1 90.38 191 ILE A O 1
ATOM 1477 N N . ASN A 1 192 ? -0.067 10.57 9.227 1 93.44 192 ASN A N 1
ATOM 1478 C CA . ASN A 1 192 ? -0.726 9.93 8.094 1 93.44 192 ASN A CA 1
ATOM 1479 C C . ASN A 1 192 ? -1.812 8.961 8.555 1 93.44 192 ASN A C 1
ATOM 1481 O O . ASN A 1 192 ? -1.594 8.164 9.469 1 93.44 192 ASN A O 1
ATOM 1485 N N . THR A 1 193 ? -2.941 9.086 8.008 1 87.75 193 THR A N 1
ATOM 1486 C CA . THR A 1 193 ? -4.039 8.211 8.414 1 87.75 193 THR A CA 1
ATOM 1487 C C . THR A 1 193 ? -3.941 6.863 7.699 1 87.75 193 THR A C 1
ATOM 1489 O O . THR A 1 193 ? -4.148 6.781 6.488 1 87.75 193 THR A O 1
ATOM 1492 N N . ALA A 1 194 ? -3.57 5.922 8.461 1 85.12 194 ALA A N 1
ATOM 1493 C CA . ALA A 1 194 ? -3.633 4.527 8.023 1 85.12 194 ALA A CA 1
ATOM 1494 C C . ALA A 1 194 ? -4.906 3.854 8.516 1 85.12 194 ALA A C 1
ATOM 1496 O O . ALA A 1 194 ? -5.996 4.422 8.414 1 85.12 194 ALA A O 1
ATOM 1497 N N . SER A 1 195 ? -4.918 2.646 8.695 1 68.06 195 SER A N 1
ATOM 1498 C CA . SER A 1 195 ? -6.066 1.907 9.219 1 68.06 195 SER A CA 1
ATOM 1499 C C . SER A 1 195 ? -5.633 0.602 9.875 1 68.06 195 SER A C 1
ATOM 1501 O O . SER A 1 195 ? -4.562 0.069 9.562 1 68.06 195 SER A O 1
ATOM 1503 N N . PHE A 1 196 ? -6.574 0.198 10.812 1 58.34 196 PHE A N 1
ATOM 1504 C CA . PHE A 1 196 ? -6.324 -1.076 11.477 1 58.34 196 PHE A CA 1
ATOM 1505 C C . PHE A 1 196 ? -6.277 -2.215 10.461 1 58.34 196 PHE A C 1
ATOM 1507 O O . PHE A 1 196 ? -5.559 -3.197 10.656 1 58.34 196 PHE A O 1
ATOM 1514 N N . VAL A 1 197 ? -6.934 -2.033 9.398 1 65.69 197 VAL A N 1
ATOM 1515 C CA . VAL A 1 197 ? -7.035 -3.1 8.406 1 65.69 197 VAL A CA 1
ATOM 1516 C C . VAL A 1 197 ? -5.699 -3.262 7.684 1 65.69 197 VAL A C 1
ATOM 1518 O O . VAL A 1 197 ? -5.438 -4.305 7.078 1 65.69 197 VAL A O 1
ATOM 1521 N N . ALA A 1 198 ? -4.891 -2.312 7.773 1 70.94 198 ALA A N 1
ATOM 1522 C CA . ALA A 1 198 ? -3.574 -2.406 7.152 1 70.94 198 ALA A CA 1
ATOM 1523 C C . ALA A 1 198 ? -2.717 -3.465 7.84 1 70.94 198 ALA A C 1
ATOM 1525 O O . ALA A 1 198 ? -1.867 -4.094 7.203 1 70.94 198 ALA A O 1
ATOM 1526 N N . LEU A 1 199 ? -3.053 -3.658 9.094 1 56 199 LEU A N 1
ATOM 1527 C CA . LEU A 1 199 ? -2.223 -4.555 9.891 1 56 199 LEU A CA 1
ATOM 1528 C C . LEU A 1 199 ? -2.846 -5.941 9.977 1 56 199 LEU A C 1
ATOM 1530 O O . LEU A 1 199 ? -2.135 -6.949 9.945 1 56 199 LEU A O 1
ATOM 1534 N N . ARG A 1 200 ? -4.207 -5.906 10 1 56.38 200 ARG A N 1
ATOM 1535 C CA . ARG A 1 200 ? -4.859 -7.18 10.297 1 56.38 200 ARG A CA 1
ATOM 1536 C C . ARG A 1 200 ? -5.625 -7.695 9.078 1 56.38 200 ARG A C 1
ATOM 1538 O O . ARG A 1 200 ? -5.961 -8.883 9.016 1 56.38 200 ARG A O 1
ATOM 1545 N N . GLY A 1 201 ? -5.723 -6.961 8.195 1 60.16 201 GLY A N 1
ATOM 1546 C CA . GLY A 1 201 ? -6.633 -7.312 7.121 1 60.16 201 GLY A CA 1
ATOM 1547 C C . GLY A 1 201 ? -8.094 -7.082 7.477 1 60.16 201 GLY A C 1
ATOM 1548 O O . GLY A 1 201 ? -8.438 -6.969 8.656 1 60.16 201 GLY A O 1
ATOM 1549 N N . ALA A 1 202 ? -8.93 -6.93 6.438 1 65.25 202 ALA A N 1
ATOM 1550 C CA . ALA A 1 202 ? -10.359 -6.762 6.664 1 65.25 202 ALA A CA 1
ATOM 1551 C C . ALA A 1 202 ? -11.109 -8.07 6.418 1 65.25 202 ALA A C 1
ATOM 1553 O O . ALA A 1 202 ? -10.797 -8.805 5.484 1 65.25 202 ALA A O 1
ATOM 1554 N N . ALA A 1 203 ? -12.023 -8.312 7.324 1 62.53 203 ALA A N 1
ATOM 1555 C CA . ALA A 1 203 ? -12.883 -9.469 7.117 1 62.53 203 ALA A CA 1
ATOM 1556 C C . ALA A 1 203 ? -13.953 -9.18 6.074 1 62.53 203 ALA A C 1
ATOM 1558 O O . ALA A 1 203 ? -14.461 -10.094 5.422 1 62.53 203 ALA A O 1
ATOM 1559 N N . THR A 1 204 ? -14.266 -7.836 5.984 1 71.19 204 THR A N 1
ATOM 1560 C CA . THR A 1 204 ? -15.18 -7.398 4.938 1 71.19 204 THR A CA 1
ATOM 1561 C C . THR A 1 204 ? -14.414 -6.93 3.707 1 71.19 204 THR A C 1
ATOM 1563 O O . THR A 1 204 ? -13.438 -6.184 3.822 1 71.19 204 THR A O 1
ATOM 1566 N N . PRO A 1 205 ? -14.977 -7.391 2.646 1 82.19 205 PRO A N 1
ATOM 1567 C CA . PRO A 1 205 ? -14.219 -7.082 1.432 1 82.19 205 PRO A CA 1
ATOM 1568 C C . PRO A 1 205 ? -14.148 -5.582 1.144 1 82.19 205 PRO A C 1
ATOM 1570 O O . PRO A 1 205 ? -15.188 -4.926 1.023 1 82.19 205 PRO A O 1
ATOM 1573 N N . GLN A 1 206 ? -13.078 -5.02 1.069 1 91.62 206 GLN A N 1
ATOM 1574 C CA . GLN A 1 206 ? -12.664 -3.664 0.714 1 91.62 206 GLN A CA 1
ATOM 1575 C C . GLN A 1 206 ? -11.195 -3.627 0.292 1 91.62 206 GLN A C 1
ATOM 1577 O O . GLN A 1 206 ? -10.367 -2.994 0.952 1 91.62 206 GLN A O 1
ATOM 1582 N N . LEU A 1 207 ? -10.938 -4.188 -0.73 1 95.69 207 LEU A N 1
ATOM 1583 C CA . LEU A 1 207 ? -9.57 -4.574 -1.082 1 95.69 207 LEU A CA 1
ATOM 1584 C C . LEU A 1 207 ? -8.727 -3.344 -1.398 1 95.69 207 LEU A C 1
ATOM 1586 O O . LEU A 1 207 ? -7.582 -3.24 -0.949 1 95.69 207 LEU A O 1
ATOM 1590 N N . ALA A 1 208 ? -9.289 -2.422 -2.201 1 97.56 208 ALA A N 1
ATOM 1591 C CA . ALA A 1 208 ? -8.547 -1.216 -2.549 1 97.56 208 ALA A CA 1
ATOM 1592 C C . ALA A 1 208 ? -8.227 -0.389 -1.305 1 97.56 208 ALA A C 1
ATOM 1594 O O . ALA A 1 208 ? -7.109 0.099 -1.144 1 97.56 208 ALA A O 1
ATOM 1595 N N . TYR A 1 209 ? -9.188 -0.302 -0.471 1 95.25 209 TYR A N 1
ATOM 1596 C CA . TYR A 1 209 ? -9.016 0.469 0.755 1 95.25 209 TYR A CA 1
ATOM 1597 C C . TYR A 1 209 ? -7.945 -0.15 1.645 1 95.25 209 TYR A C 1
ATOM 1599 O O . TYR A 1 209 ? -6.992 0.526 2.043 1 95.25 209 TYR A O 1
ATOM 1607 N N . THR A 1 210 ? -8.055 -1.424 1.963 1 92.44 210 THR A N 1
ATOM 1608 C CA . THR A 1 210 ? -7.105 -2.125 2.816 1 92.44 210 THR A CA 1
ATOM 1609 C C . THR A 1 210 ? -5.691 -2.025 2.25 1 92.44 210 THR A C 1
ATOM 1611 O O . THR A 1 210 ? -4.742 -1.737 2.98 1 92.44 210 THR A O 1
ATOM 1614 N N . SER A 1 211 ? -5.613 -2.23 0.973 1 96.69 211 SER A N 1
ATOM 1615 C CA . SER A 1 211 ? -4.309 -2.154 0.321 1 96.69 211 SER A CA 1
ATOM 1616 C C . SER A 1 211 ? -3.725 -0.75 0.42 1 96.69 211 SER A C 1
ATOM 1618 O O . SER A 1 211 ? -2.533 -0.586 0.695 1 96.69 211 SER A O 1
ATOM 1620 N N . SER A 1 212 ? -4.547 0.24 0.188 1 97.38 212 SER A N 1
ATOM 1621 C CA . SER A 1 212 ? -4.094 1.626 0.253 1 97.38 212 SER A CA 1
ATOM 1622 C C . SER A 1 212 ? -3.572 1.973 1.644 1 97.38 212 SER A C 1
ATOM 1624 O O . SER A 1 212 ? -2.547 2.643 1.779 1 97.38 212 SER A O 1
ATOM 1626 N N . LYS A 1 213 ? -4.238 1.526 2.59 1 93.12 213 LYS A N 1
ATOM 1627 C CA . LYS A 1 213 ? -3.832 1.826 3.959 1 93.12 213 LYS A CA 1
ATOM 1628 C C . LYS A 1 213 ? -2.561 1.073 4.336 1 93.12 213 LYS A C 1
ATOM 1630 O O . LYS A 1 213 ? -1.739 1.575 5.105 1 93.12 213 LYS A O 1
ATOM 1635 N N . GLY A 1 214 ? -2.379 -0.083 3.787 1 92.56 214 GLY A N 1
ATOM 1636 C CA . GLY A 1 214 ? -1.092 -0.75 3.918 1 92.56 214 GLY A CA 1
ATOM 1637 C C . GLY A 1 214 ? 0.053 0.041 3.314 1 92.56 214 GLY A C 1
ATOM 1638 O O . GLY A 1 214 ? 1.14 0.111 3.893 1 92.56 214 GLY A O 1
ATOM 1639 N N . ALA A 1 215 ? -0.203 0.57 2.178 1 97.06 215 ALA A N 1
ATOM 1640 C CA . ALA A 1 215 ? 0.794 1.411 1.522 1 97.06 215 ALA A CA 1
ATOM 1641 C C . ALA A 1 215 ? 1.168 2.604 2.4 1 97.06 215 ALA A C 1
ATOM 1643 O O . ALA A 1 215 ? 2.35 2.916 2.562 1 97.06 215 ALA A O 1
ATOM 1644 N N . VAL A 1 216 ? 0.18 3.217 2.961 1 95.56 216 VAL A N 1
ATOM 1645 C CA . VAL A 1 216 ? 0.383 4.406 3.779 1 95.56 216 VAL A CA 1
ATOM 1646 C C . VAL A 1 216 ? 1.189 4.047 5.023 1 95.56 216 VAL A C 1
ATOM 1648 O O . VAL A 1 216 ? 2.092 4.789 5.426 1 95.56 216 VAL A O 1
ATOM 1651 N N . LEU A 1 217 ? 0.854 2.926 5.598 1 89.75 217 LEU A N 1
ATOM 1652 C CA . LEU A 1 217 ? 1.578 2.494 6.789 1 89.75 217 LEU A CA 1
ATOM 1653 C C . LEU A 1 217 ? 3.057 2.283 6.48 1 89.75 217 LEU A C 1
ATOM 1655 O O . LEU A 1 217 ? 3.924 2.779 7.203 1 89.75 217 LEU A O 1
ATOM 1659 N N . ALA A 1 218 ? 3.354 1.566 5.438 1 90.31 218 ALA A N 1
ATOM 1660 C CA . ALA A 1 218 ? 4.742 1.299 5.066 1 90.31 218 ALA A CA 1
ATOM 1661 C C . ALA A 1 218 ? 5.469 2.588 4.695 1 90.31 218 ALA A C 1
ATOM 1663 O O . ALA A 1 218 ? 6.633 2.779 5.059 1 90.31 218 ALA A O 1
ATOM 1664 N N . MET A 1 219 ? 4.785 3.434 3.986 1 94.25 219 MET A N 1
ATOM 1665 C CA . MET A 1 219 ? 5.324 4.742 3.619 1 94.25 219 MET A CA 1
ATOM 1666 C C . MET A 1 219 ? 5.727 5.531 4.859 1 94.25 219 MET A C 1
ATOM 1668 O O . MET A 1 219 ? 6.82 6.098 4.914 1 94.25 219 MET A O 1
ATOM 1672 N N . THR A 1 220 ? 4.848 5.539 5.816 1 91.5 220 THR A N 1
ATOM 1673 C CA . THR A 1 220 ? 5.074 6.277 7.055 1 91.5 220 THR A CA 1
ATOM 1674 C C . THR A 1 220 ? 6.297 5.734 7.789 1 91.5 220 THR A C 1
ATOM 1676 O O . THR A 1 220 ? 7.129 6.504 8.273 1 91.5 220 THR A O 1
ATOM 1679 N N . ARG A 1 221 ? 6.406 4.461 7.832 1 84.12 221 ARG A N 1
ATOM 1680 C CA . ARG A 1 221 ? 7.523 3.824 8.516 1 84.12 221 ARG A CA 1
ATOM 1681 C C . ARG A 1 221 ? 8.852 4.219 7.883 1 84.12 221 ARG A C 1
ATOM 1683 O O . ARG A 1 221 ? 9.805 4.555 8.586 1 84.12 221 ARG A O 1
ATOM 1690 N N . GLU A 1 222 ? 8.891 4.156 6.586 1 87.88 222 GLU A N 1
ATOM 1691 C CA . GLU A 1 222 ? 10.141 4.496 5.914 1 87.88 222 GLU A CA 1
ATOM 1692 C C . GLU A 1 222 ? 10.508 5.961 6.148 1 87.88 222 GLU A C 1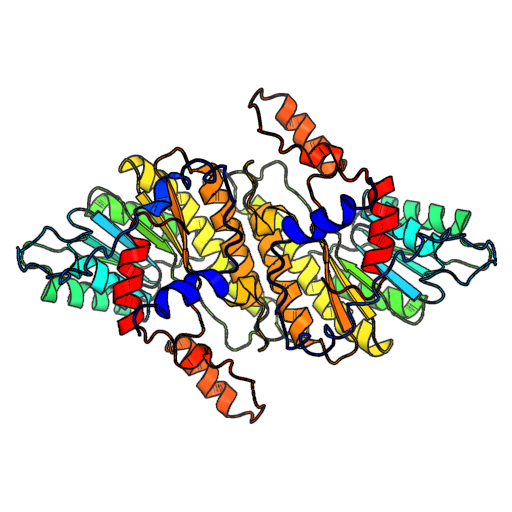
ATOM 1694 O O . GLU A 1 222 ? 11.656 6.273 6.477 1 87.88 222 GLU A O 1
ATOM 1699 N N . LEU A 1 223 ? 9.555 6.777 6.004 1 91.94 223 LEU A N 1
ATOM 1700 C CA . LEU A 1 223 ? 9.836 8.203 6.129 1 91.94 223 LEU A CA 1
ATOM 1701 C C . LEU A 1 223 ? 10.227 8.562 7.559 1 91.94 223 LEU A C 1
ATOM 1703 O O . LEU A 1 223 ? 11.031 9.469 7.777 1 91.94 223 LEU A O 1
ATOM 1707 N N . ALA A 1 224 ? 9.633 7.852 8.516 1 85.12 224 ALA A N 1
ATOM 1708 C CA . ALA A 1 224 ? 10 8.07 9.914 1 85.12 224 ALA A CA 1
ATOM 1709 C C . ALA A 1 224 ? 11.484 7.777 10.133 1 85.12 224 ALA A C 1
ATOM 1711 O O . ALA A 1 224 ? 12.164 8.508 10.867 1 85.12 224 ALA A O 1
ATOM 1712 N N . VAL A 1 225 ? 11.977 6.777 9.477 1 79.75 225 VAL A N 1
ATOM 1713 C CA . VAL A 1 225 ? 13.367 6.379 9.625 1 79.75 225 VAL A CA 1
ATOM 1714 C C . VAL A 1 225 ? 14.273 7.371 8.891 1 79.75 225 VAL A C 1
ATOM 1716 O O . VAL A 1 225 ? 15.273 7.828 9.438 1 79.75 225 VAL A O 1
ATOM 1719 N N . VAL A 1 226 ? 13.875 7.754 7.766 1 84.5 226 VAL A N 1
ATOM 1720 C CA . VAL A 1 226 ? 14.68 8.609 6.898 1 84.5 226 VAL A CA 1
ATOM 1721 C C . VAL A 1 226 ? 14.828 9.992 7.523 1 84.5 226 VAL A C 1
ATOM 1723 O O . VAL A 1 226 ? 15.883 10.625 7.414 1 84.5 226 VAL A O 1
ATOM 1726 N N . HIS A 1 227 ? 13.828 10.391 8.258 1 87.81 227 HIS A N 1
ATOM 1727 C CA . HIS A 1 227 ? 13.836 11.766 8.75 1 87.81 227 HIS A CA 1
ATOM 1728 C C . HIS A 1 227 ? 14.008 11.812 10.258 1 87.81 227 HIS A C 1
ATOM 1730 O O . HIS A 1 227 ? 13.836 12.867 10.875 1 87.81 227 HIS A O 1
ATOM 1736 N N . ALA A 1 228 ? 14.398 10.758 10.844 1 76.88 228 ALA A N 1
ATOM 1737 C CA . ALA A 1 228 ? 14.5 10.617 12.289 1 76.88 228 ALA A CA 1
ATOM 1738 C C . ALA A 1 228 ? 15.477 11.633 12.875 1 76.88 228 ALA A C 1
ATOM 1740 O O . ALA A 1 228 ? 15.266 12.141 13.977 1 76.88 228 ALA A O 1
ATOM 1741 N N . ARG A 1 229 ? 16.438 12.055 12.133 1 79.81 229 ARG A N 1
ATOM 1742 C CA . ARG A 1 229 ? 17.484 12.93 12.672 1 79.81 229 ARG A CA 1
ATOM 1743 C C . ARG A 1 229 ? 17.25 14.375 12.258 1 79.81 229 ARG A C 1
ATOM 1745 O O . ARG A 1 229 ? 18.094 15.242 12.5 1 79.81 229 ARG A O 1
ATOM 1752 N N . GLN A 1 230 ? 16.156 14.648 11.641 1 88.06 230 GLN A N 1
ATOM 1753 C CA . GLN A 1 230 ? 15.906 15.984 11.102 1 88.06 230 GLN A CA 1
ATOM 1754 C C . GLN A 1 230 ? 14.789 16.688 11.875 1 88.06 230 GLN A C 1
ATOM 1756 O O . GLN A 1 230 ? 14.117 17.562 11.336 1 88.06 230 GLN A O 1
ATOM 1761 N N . ASN A 1 231 ? 14.484 16.328 13.086 1 88.25 231 ASN A N 1
ATOM 1762 C CA . ASN A 1 231 ? 13.461 16.922 13.945 1 88.25 231 ASN A CA 1
ATOM 1763 C C . ASN A 1 231 ? 12.078 16.844 13.297 1 88.25 231 ASN A C 1
ATOM 1765 O O . ASN A 1 231 ? 11.273 17.766 13.453 1 88.25 231 ASN A O 1
ATOM 1769 N N . ILE A 1 232 ? 11.977 15.938 12.359 1 92.19 232 ILE A N 1
ATOM 1770 C CA . ILE A 1 232 ? 10.68 15.664 11.758 1 92.19 232 ILE A CA 1
ATOM 1771 C C . ILE A 1 232 ? 10.172 14.297 12.211 1 92.19 232 ILE A C 1
ATOM 1773 O O . ILE A 1 232 ? 10.844 13.281 12.016 1 92.19 232 ILE A O 1
ATOM 1777 N N . ARG A 1 233 ? 9.023 14.328 12.828 1 86.75 233 ARG A N 1
ATOM 1778 C CA . ARG A 1 233 ? 8.414 13.078 13.281 1 86.75 233 ARG A CA 1
ATOM 1779 C C . ARG A 1 233 ? 7.273 12.656 12.359 1 86.75 233 ARG A C 1
ATOM 1781 O O . ARG A 1 233 ? 6.453 13.484 11.961 1 86.75 233 ARG A O 1
ATOM 1788 N N . LEU A 1 234 ? 7.312 11.43 11.953 1 90.5 234 LEU A N 1
ATOM 1789 C CA . LEU A 1 234 ? 6.227 10.859 11.156 1 90.5 234 LEU A CA 1
ATOM 1790 C C . LEU A 1 234 ? 5.543 9.727 11.914 1 90.5 234 LEU A C 1
ATOM 1792 O O . LEU A 1 234 ? 6.215 8.836 12.445 1 90.5 234 LEU A O 1
ATOM 1796 N N . ASN A 1 235 ? 4.125 9.836 11.953 1 82.12 235 ASN A N 1
ATOM 1797 C CA . ASN A 1 235 ? 3.336 8.797 12.609 1 82.12 235 ASN A CA 1
ATOM 1798 C C . ASN A 1 235 ? 2.117 8.406 11.773 1 82.12 235 ASN A C 1
ATOM 1800 O O . ASN A 1 235 ? 1.579 9.234 11.031 1 82.12 235 ASN A O 1
ATOM 1804 N N . ALA A 1 236 ? 1.817 7.125 11.891 1 85.69 236 ALA A N 1
ATOM 1805 C CA . ALA A 1 236 ? 0.583 6.645 11.273 1 85.69 236 ALA A CA 1
ATOM 1806 C C . ALA A 1 236 ? -0.532 6.516 12.312 1 85.69 236 ALA A C 1
ATOM 1808 O O . ALA A 1 236 ? -0.313 6.004 13.414 1 85.69 236 ALA A O 1
ATOM 1809 N N . LEU A 1 237 ? -1.628 7.117 11.953 1 78.06 237 LEU A N 1
ATOM 1810 C CA . LEU A 1 237 ? -2.834 6.906 12.75 1 78.06 237 LEU A CA 1
ATOM 1811 C C . LEU A 1 237 ? -3.637 5.727 12.211 1 78.06 237 LEU A C 1
ATOM 1813 O O . LEU A 1 237 ? -3.963 5.68 11.023 1 78.06 237 LEU A O 1
ATOM 1817 N N . CYS A 1 238 ? -3.824 4.715 12.953 1 68.81 238 CYS A N 1
ATOM 1818 C CA . CYS A 1 238 ? -4.59 3.543 12.555 1 68.81 238 CYS A CA 1
ATOM 1819 C C . CYS A 1 238 ? -5.914 3.473 13.297 1 68.81 238 CYS A C 1
ATOM 1821 O O . CYS A 1 238 ? -6.016 2.812 14.336 1 68.81 238 CYS A O 1
ATOM 1823 N N . PRO A 1 239 ? -6.812 4.207 12.766 1 58.56 239 PRO A N 1
ATOM 1824 C CA . PRO A 1 239 ? -8.117 4.203 13.438 1 58.56 239 PRO A CA 1
ATOM 1825 C C . PRO A 1 239 ? -8.781 2.83 13.422 1 58.56 239 PRO A C 1
ATOM 1827 O O . PRO A 1 239 ? -8.594 2.055 12.484 1 58.56 239 PRO A O 1
ATOM 1830 N N . GLY A 1 240 ? -9.148 2.328 14.555 1 50.44 240 GLY A N 1
ATOM 1831 C CA . GLY A 1 240 ? -10.023 1.166 14.555 1 50.44 240 GLY A CA 1
ATOM 1832 C C . GLY A 1 240 ? -11.453 1.489 14.148 1 50.44 240 GLY A C 1
ATOM 1833 O O . GLY A 1 240 ? -11.758 2.625 13.781 1 50.44 240 GLY A O 1
ATOM 1834 N N . PRO A 1 241 ? -12.281 0.475 13.844 1 40.56 241 PRO A N 1
ATOM 1835 C CA . PRO A 1 241 ? -13.672 0.74 13.445 1 40.56 241 PRO A CA 1
ATOM 1836 C C . PRO A 1 241 ? -14.344 1.799 14.312 1 40.56 241 PRO A C 1
ATOM 1838 O O . PRO A 1 241 ? -14.406 1.648 15.531 1 40.56 241 PRO A O 1
ATOM 1841 N N . ILE A 1 242 ? -14.023 3.016 14.148 1 37.97 242 ILE A N 1
ATOM 1842 C CA . ILE A 1 242 ? -14.688 4.086 14.883 1 37.97 242 ILE A CA 1
ATOM 1843 C C . ILE A 1 242 ? -16.016 4.434 14.211 1 37.97 242 ILE A C 1
ATOM 1845 O O . ILE A 1 242 ? -16.141 4.312 12.992 1 37.97 242 ILE A O 1
ATOM 1849 N N . ARG A 1 243 ? -17.125 4.5 14.953 1 35.66 243 ARG A N 1
ATOM 1850 C CA . ARG A 1 243 ? -18.406 4.957 14.43 1 35.66 243 ARG A CA 1
ATOM 1851 C C . ARG A 1 243 ? -18.25 6.27 13.672 1 35.66 243 ARG A C 1
ATOM 1853 O O . ARG A 1 243 ? -18.328 7.348 14.258 1 35.66 243 ARG A O 1
ATOM 1860 N N . THR A 1 244 ? -17.5 6.359 12.742 1 40.66 244 THR A N 1
ATOM 1861 C CA . THR A 1 244 ? -17.531 7.562 11.922 1 40.66 244 THR A CA 1
ATOM 1862 C C . THR A 1 244 ? -18.625 7.465 10.867 1 40.66 244 THR A C 1
ATOM 1864 O O . THR A 1 244 ? -19.172 6.387 10.625 1 40.66 244 THR A O 1
ATOM 1867 N N . ASP A 1 245 ? -19.078 8.531 10.375 1 39.31 245 ASP A N 1
ATOM 1868 C CA . ASP A 1 245 ? -20.094 8.586 9.336 1 39.31 245 ASP A CA 1
ATOM 1869 C C . ASP A 1 245 ? -19.734 7.672 8.172 1 39.31 245 ASP A C 1
ATOM 1871 O O . ASP A 1 245 ? -20.625 7.062 7.559 1 39.31 245 ASP A O 1
ATOM 1875 N N . LEU A 1 246 ? -18.531 7.566 7.957 1 39.59 246 LEU A N 1
ATOM 1876 C CA . LEU A 1 246 ? -18.125 6.746 6.82 1 39.59 246 LEU A CA 1
ATOM 1877 C C . LEU A 1 246 ? -18.375 5.27 7.098 1 39.59 246 LEU A C 1
ATOM 1879 O O . LEU A 1 246 ? -18.875 4.551 6.23 1 39.59 246 LEU A O 1
ATOM 1883 N N . LEU A 1 247 ? -17.953 4.824 8.258 1 39.41 247 LEU A N 1
ATOM 1884 C CA . LEU A 1 247 ? -18.297 3.459 8.641 1 39.41 247 LEU A CA 1
ATOM 1885 C C . LEU A 1 247 ? -19.797 3.291 8.781 1 39.41 247 LEU A C 1
ATOM 1887 O O . LEU A 1 247 ? -20.359 2.277 8.359 1 39.41 247 LEU A O 1
ATOM 1891 N N . MET A 1 248 ? -20.391 4.309 9.344 1 39.97 248 MET A N 1
ATOM 1892 C CA . MET A 1 248 ? -21.844 4.234 9.5 1 39.97 248 MET A CA 1
ATOM 1893 C C . MET A 1 248 ? -22.531 4.184 8.141 1 39.97 248 MET A C 1
ATOM 1895 O O . MET A 1 248 ? -23.531 3.479 7.977 1 39.97 248 MET A O 1
ATOM 1899 N N . ALA A 1 249 ? -22.062 4.891 7.234 1 40.78 249 ALA A N 1
ATOM 1900 C CA . ALA A 1 249 ? -22.641 4.852 5.898 1 40.78 249 ALA A CA 1
ATOM 1901 C C . ALA A 1 249 ? -22.406 3.502 5.227 1 40.78 249 ALA A C 1
ATOM 1903 O O . ALA A 1 249 ? -23.281 2.984 4.527 1 40.78 249 ALA A O 1
ATOM 1904 N N . PHE A 1 250 ? -21.281 3.02 5.461 1 39.41 250 PHE A N 1
ATOM 1905 C CA . PHE A 1 250 ? -20.969 1.694 4.941 1 39.41 250 PHE A CA 1
ATOM 1906 C C . PHE A 1 250 ? -21.797 0.627 5.648 1 39.41 250 PHE A C 1
ATOM 1908 O O . PHE A 1 250 ? -22.328 -0.287 5.008 1 39.41 250 PHE A O 1
ATOM 1915 N N . LEU A 1 251 ? -21.891 0.739 6.953 1 41 251 LEU A N 1
ATOM 1916 C CA . LEU A 1 251 ? -22.688 -0.203 7.73 1 41 251 LEU A CA 1
ATOM 1917 C C . LEU A 1 251 ? -24.172 -0.063 7.402 1 41 251 LEU A C 1
ATOM 1919 O O . LEU A 1 251 ? -24.922 -1.045 7.445 1 41 251 LEU A O 1
ATOM 1923 N N . LYS A 1 252 ? -24.609 1.1 7.227 1 41.34 252 LYS A N 1
ATOM 1924 C CA . LYS A 1 252 ? -26.016 1.27 6.859 1 41.34 252 LYS A CA 1
ATOM 1925 C C . LYS A 1 252 ? -26.328 0.606 5.52 1 41.34 252 LYS A C 1
ATOM 1927 O O . LYS A 1 252 ? -27.406 0.065 5.32 1 41.34 252 LYS A O 1
ATOM 1932 N N . GLN A 1 253 ? -25.438 0.684 4.668 1 37.66 253 GLN A N 1
ATOM 1933 C CA . GLN A 1 253 ? -25.703 0.031 3.389 1 37.66 253 GLN A CA 1
ATOM 1934 C C . GLN A 1 253 ? -25.594 -1.486 3.514 1 37.66 253 GLN A C 1
ATOM 1936 O O . GLN A 1 253 ? -26.375 -2.219 2.902 1 37.66 253 GLN A O 1
ATOM 1941 N N . LYS A 1 254 ? -24.641 -1.894 4.234 1 38.72 254 LYS A N 1
ATOM 1942 C CA . LYS A 1 254 ? -24.547 -3.344 4.363 1 38.72 254 LYS A CA 1
ATOM 1943 C C . LYS A 1 254 ? -25.562 -3.879 5.363 1 38.72 254 LYS A C 1
ATOM 1945 O O . LYS A 1 254 ? -25.734 -5.094 5.504 1 38.72 254 LYS A O 1
ATOM 1950 N N . LYS A 1 255 ? -25.984 -3.105 6.363 1 38.31 255 LYS A N 1
ATOM 1951 C CA . LYS A 1 255 ? -27.062 -3.588 7.223 1 38.31 255 LYS A CA 1
ATOM 1952 C C . LYS A 1 255 ? -28.266 -4.035 6.395 1 38.31 255 LYS A C 1
ATOM 1954 O O . LYS A 1 255 ? -29.219 -4.602 6.93 1 38.31 255 LYS A O 1
ATOM 1959 N N . LYS A 1 256 ? -28.484 -3.547 5.285 1 35.81 256 LYS A N 1
ATOM 1960 C CA . LYS A 1 256 ? -29.625 -4.184 4.625 1 35.81 256 LYS A CA 1
ATOM 1961 C C . LYS A 1 256 ? -29.312 -5.645 4.301 1 35.81 256 LYS A C 1
ATOM 1963 O O . LYS A 1 256 ? -30.234 -6.43 4.031 1 35.81 256 LYS A O 1
ATOM 1968 N N . ASN A 1 257 ? -27.984 -6.02 3.891 1 32.94 257 ASN A N 1
ATOM 1969 C CA . ASN A 1 257 ? -27.797 -7.445 3.648 1 32.94 257 ASN A CA 1
ATOM 1970 C C . ASN A 1 257 ? -27.328 -8.172 4.906 1 32.94 257 ASN A C 1
ATOM 1972 O O . ASN A 1 257 ? -26.5 -7.645 5.656 1 32.94 257 ASN A O 1
ATOM 1976 N N . ASN A 1 258 ? -28.109 -9.062 5.621 1 32.25 258 ASN A N 1
ATOM 1977 C CA . ASN A 1 258 ? -28.109 -9.898 6.816 1 32.25 258 ASN A CA 1
ATOM 1978 C C . ASN A 1 258 ? -26.719 -10.492 7.086 1 32.25 258 ASN A C 1
ATOM 1980 O O . ASN A 1 258 ? -26.609 -11.539 7.73 1 32.25 258 ASN A O 1
ATOM 1984 N N . GLU A 1 259 ? -25.766 -10.32 6.227 1 32.16 259 GLU A N 1
ATOM 1985 C CA . GLU A 1 259 ? -24.594 -11.156 6.504 1 32.16 259 GLU A CA 1
ATOM 1986 C C . GLU A 1 259 ? -23.891 -10.711 7.777 1 32.16 259 GLU A C 1
ATOM 1988 O O . GLU A 1 259 ? -23.734 -9.516 8.023 1 32.16 259 GLU A O 1
ATOM 1993 N N . ASP A 1 260 ? -24.047 -11.539 8.859 1 29.2 260 ASP A N 1
ATOM 1994 C CA . ASP A 1 260 ? -23.469 -11.516 10.203 1 29.2 260 ASP A CA 1
ATOM 1995 C C . ASP A 1 260 ? -22 -11.094 10.172 1 29.2 260 ASP A C 1
ATOM 1997 O O . ASP A 1 260 ? -21.141 -11.852 9.727 1 29.2 260 ASP A O 1
ATOM 2001 N N . TRP A 1 261 ? -21.797 -10.078 9.711 1 31.42 261 TRP A N 1
ATOM 2002 C CA . TRP A 1 261 ? -20.422 -9.594 9.75 1 31.42 261 TRP A CA 1
ATOM 2003 C C . TRP A 1 261 ? -19.875 -9.633 11.172 1 31.42 261 TRP A C 1
ATOM 2005 O O . TRP A 1 261 ? -20.547 -9.211 12.117 1 31.42 261 TRP A O 1
ATOM 2015 N N . CYS A 1 262 ? -19.297 -10.719 11.57 1 27.77 262 CYS A N 1
ATOM 2016 C CA . CYS A 1 262 ? -18.547 -10.688 12.812 1 27.77 262 CYS A CA 1
ATOM 2017 C C . CYS A 1 262 ? -17.906 -9.32 13.023 1 27.77 262 CYS A C 1
ATOM 2019 O O . CYS A 1 262 ? -17 -8.922 12.289 1 27.77 262 CYS A O 1
ATOM 2021 N N . THR A 1 263 ? -18.766 -8.375 13.25 1 29.58 263 THR A N 1
ATOM 2022 C CA . THR A 1 263 ? -18.375 -7.035 13.656 1 29.58 263 THR A CA 1
ATOM 2023 C C . THR A 1 263 ? -17.375 -7.094 14.812 1 29.58 263 THR A C 1
ATOM 2025 O O . THR A 1 263 ? -17.672 -7.676 15.859 1 29.58 263 THR A O 1
ATOM 2028 N N . CYS A 1 264 ? -16.234 -7.41 14.602 1 27.56 264 CYS A N 1
ATOM 2029 C CA . CYS A 1 264 ? -15.32 -7.234 15.727 1 27.56 264 CYS A CA 1
ATOM 2030 C C . CYS A 1 264 ? -15.719 -6.02 16.562 1 27.56 264 CYS A C 1
ATOM 2032 O O . CYS A 1 264 ? -16.188 -5.016 16.016 1 27.56 264 CYS A O 1
ATOM 2034 N N . GLN A 1 265 ? -16.125 -6.297 17.828 1 27.36 265 GLN A N 1
ATOM 2035 C CA . GLN A 1 265 ? -16.516 -5.457 18.953 1 27.36 265 GLN A CA 1
ATOM 2036 C C . GLN A 1 265 ? -15.734 -4.141 18.953 1 27.36 265 GLN A C 1
ATOM 2038 O O . GLN A 1 265 ? -15.797 -3.383 19.922 1 27.36 265 GLN A O 1
ATOM 2043 N N . TRP A 1 266 ? -14.898 -4.031 17.969 1 28.47 266 TRP A N 1
ATOM 2044 C CA . TRP A 1 266 ? -14.156 -2.783 18.109 1 28.47 266 TRP A CA 1
ATOM 2045 C C . TRP A 1 266 ? -15.055 -1.578 17.875 1 28.47 266 TRP A C 1
ATOM 2047 O O . TRP A 1 266 ? -14.594 -0.437 17.859 1 28.47 266 TRP A O 1
ATOM 2057 N N . ALA A 1 267 ? -16.266 -1.79 17.547 1 30.56 267 ALA A N 1
ATOM 2058 C CA . ALA A 1 267 ? -17.203 -0.71 17.266 1 30.56 267 ALA A CA 1
ATOM 2059 C C . ALA A 1 267 ? -17.297 0.245 18.453 1 30.56 267 ALA A C 1
ATOM 2061 O O . ALA A 1 267 ? -17.609 1.427 18.297 1 30.56 267 ALA A O 1
ATOM 2062 N N . ASP A 1 268 ? -17.5 -0.388 19.578 1 28.78 268 ASP A N 1
ATOM 2063 C CA . ASP A 1 268 ? -17.781 0.453 20.734 1 28.78 268 ASP A CA 1
ATOM 2064 C C . ASP A 1 268 ? -16.578 1.328 21.094 1 28.78 268 ASP A C 1
ATOM 2066 O O . ASP A 1 268 ? -16.609 2.061 22.078 1 28.78 268 ASP A O 1
ATOM 2070 N N . LEU A 1 269 ? -15.523 0.955 20.641 1 30.03 269 LEU A N 1
ATOM 2071 C CA . LEU A 1 269 ? -14.43 1.652 21.312 1 30.03 269 LEU A CA 1
ATOM 2072 C C . LEU A 1 269 ? -14.547 3.16 21.125 1 30.03 269 LEU A C 1
ATOM 2074 O O . LEU A 1 269 ? -14.391 3.924 22.078 1 30.03 269 LEU A O 1
ATOM 2078 N N . VAL A 1 270 ? -13.867 3.887 20.031 1 31.81 270 VAL A N 1
ATOM 2079 C CA . VAL A 1 270 ? -13.492 5.293 20.125 1 31.81 270 VAL A CA 1
ATOM 2080 C C . VAL A 1 270 ? -14.594 6.164 19.531 1 31.81 270 VAL A C 1
ATOM 2082 O O . VAL A 1 270 ? -14.859 6.105 18.328 1 31.81 270 VAL A O 1
ATOM 2085 N N . ARG A 1 271 ? -15.641 6.434 20.203 1 32.09 271 ARG A N 1
ATOM 2086 C CA . ARG A 1 271 ? -16.422 7.602 19.797 1 32.09 271 ARG A CA 1
ATOM 2087 C C . ARG A 1 271 ? -15.516 8.773 19.453 1 32.09 271 ARG A C 1
ATOM 2089 O O . ARG A 1 271 ? -14.555 9.062 20.156 1 32.09 271 ARG A O 1
ATOM 2096 N N . PRO A 1 272 ? -15.812 9.367 18.266 1 36.81 272 PRO A N 1
ATOM 2097 C CA . PRO A 1 272 ? -14.938 10.445 17.828 1 36.81 272 PRO A CA 1
ATOM 2098 C C . PRO A 1 272 ? -14.578 11.422 18.953 1 36.81 272 PRO A C 1
ATOM 2100 O O . PRO A 1 272 ? -13.445 11.898 19.016 1 36.81 272 PRO A O 1
ATOM 2103 N N . ARG A 1 273 ? -15.578 11.773 19.75 1 37.31 273 ARG A N 1
ATOM 2104 C CA . ARG A 1 273 ? -15.312 12.781 20.781 1 37.31 273 ARG A CA 1
ATOM 2105 C C . ARG A 1 273 ? -14.305 12.266 21.797 1 37.31 273 ARG A C 1
ATOM 2107 O O . ARG A 1 273 ? -13.508 13.039 22.344 1 37.31 273 ARG A O 1
ATOM 2114 N N . LYS A 1 274 ? -14.461 11.055 22.156 1 37.25 274 LYS A N 1
ATOM 2115 C CA . LYS A 1 274 ? -13.555 10.562 23.188 1 37.25 274 LYS A CA 1
ATOM 2116 C C . LYS A 1 274 ? -12.156 10.32 22.625 1 37.25 274 LYS A C 1
ATOM 2118 O O . LYS A 1 274 ? -11.164 10.594 23.297 1 37.25 274 LYS A O 1
ATOM 2123 N N . TRP A 1 275 ? -12.031 9.852 21.469 1 41.5 275 TRP A N 1
ATOM 2124 C CA . TRP A 1 275 ? -10.742 9.625 20.812 1 41.5 275 TRP A CA 1
ATOM 2125 C C . TRP A 1 275 ? -10.023 10.938 20.547 1 41.5 275 TRP A C 1
ATOM 2127 O O . TRP A 1 275 ? -8.797 11.023 20.656 1 41.5 275 TRP A O 1
ATOM 2137 N N . HIS A 1 276 ? -10.812 11.898 20.266 1 40.44 276 HIS A N 1
ATOM 2138 C CA . HIS A 1 276 ? -10.258 13.172 19.812 1 40.44 276 HIS A CA 1
ATOM 2139 C C . HIS A 1 276 ? -9.391 13.812 20.891 1 40.44 276 HIS A C 1
ATOM 2141 O O . HIS A 1 276 ? -8.375 14.438 20.594 1 40.44 276 HIS A O 1
ATOM 2147 N N . LYS A 1 277 ? -10.008 13.664 22.094 1 37.97 277 LYS A N 1
ATOM 2148 C CA . LYS A 1 277 ? -9.219 14.336 23.109 1 37.97 277 LYS A CA 1
ATOM 2149 C C . LYS A 1 277 ? -7.84 13.688 23.266 1 37.97 277 LYS A C 1
ATOM 2151 O O . LYS A 1 277 ? -6.828 14.383 23.344 1 37.97 277 LYS A O 1
ATOM 2156 N N . GLU A 1 278 ? -7.918 12.367 23.312 1 39.44 278 GLU A N 1
ATOM 2157 C CA . GLU A 1 278 ? -6.676 11.664 23.594 1 39.44 278 GLU A CA 1
ATOM 2158 C C . GLU A 1 278 ? -5.785 11.578 22.359 1 39.44 278 GLU A C 1
ATOM 2160 O O . GLU A 1 278 ? -4.562 11.68 22.453 1 39.44 278 GLU A O 1
ATOM 2165 N N . TRP A 1 279 ? -6.363 11.445 21.312 1 41.38 279 TRP A N 1
ATOM 2166 C CA . TRP A 1 279 ? -5.566 11.273 20.094 1 41.38 279 TRP A CA 1
ATOM 2167 C C . TRP A 1 279 ? -4.867 12.578 19.719 1 41.38 279 TRP A C 1
ATOM 2169 O O . TRP A 1 279 ? -3.738 12.555 19.219 1 41.38 279 TRP A O 1
ATOM 2179 N N . SER A 1 280 ? -5.656 13.641 19.797 1 40.06 280 SER A N 1
ATOM 2180 C CA . SER A 1 280 ? -5.027 14.922 19.484 1 40.06 280 SER A CA 1
ATOM 2181 C C . SER A 1 280 ? -3.742 15.109 20.281 1 40.06 280 SER A C 1
ATOM 2183 O O . SER A 1 280 ? -2.777 15.695 19.781 1 40.06 280 SER A O 1
ATOM 2185 N N . PHE A 1 281 ? -3.924 14.672 21.547 1 38.09 281 PHE A N 1
ATOM 2186 C CA . PHE A 1 281 ? -2.762 14.781 22.422 1 38.09 281 PHE A CA 1
ATOM 2187 C C . PHE A 1 281 ? -1.637 13.867 21.938 1 38.09 281 PHE A C 1
ATOM 2189 O O . PHE A 1 281 ? -0.471 14.273 21.922 1 38.09 281 PHE A O 1
ATOM 2196 N N . TRP A 1 282 ? -2.029 12.758 21.656 1 38.69 282 TRP A N 1
ATOM 2197 C CA . TRP A 1 282 ? -1.002 11.797 21.25 1 38.69 282 TRP A CA 1
ATOM 2198 C C . TRP A 1 282 ? -0.301 12.258 19.969 1 38.69 282 TRP A C 1
ATOM 2200 O O . TRP A 1 282 ? 0.913 12.102 19.828 1 38.69 282 TRP A O 1
ATOM 2210 N N . LEU A 1 283 ? -1.075 12.727 19.062 1 40.12 283 LEU A N 1
ATOM 2211 C CA . LEU A 1 283 ? -0.584 13.141 17.75 1 40.12 283 LEU A CA 1
ATOM 2212 C C . LEU A 1 283 ? 0.443 14.258 17.891 1 40.12 283 LEU A C 1
ATOM 2214 O O . LEU A 1 283 ? 1.429 14.289 17.141 1 40.12 283 LEU A O 1
ATOM 2218 N N . ALA A 1 284 ? -0.058 15.273 18.547 1 36.66 284 ALA A N 1
ATOM 2219 C CA . ALA A 1 284 ? 0.85 16.406 18.719 1 36.66 284 ALA A CA 1
ATOM 2220 C C . ALA A 1 284 ? 1.98 16.062 19.688 1 36.66 284 ALA A C 1
ATOM 2222 O O . ALA A 1 284 ? 2.998 16.75 19.734 1 36.66 284 ALA A O 1
ATOM 2223 N N . MET A 1 285 ? 1.633 15.109 20.609 1 32.72 285 MET A N 1
ATOM 2224 C CA . MET A 1 285 ? 2.684 14.75 21.562 1 32.72 285 MET A CA 1
ATOM 2225 C C . MET A 1 285 ? 3.658 13.75 20.938 1 32.72 285 MET A C 1
ATOM 2227 O O . MET A 1 285 ? 3.311 13.039 20 1 32.72 285 MET A O 1
ATOM 2231 N N . ASN A 1 286 ? 4.98 13.922 20.984 1 33.25 286 ASN A N 1
ATOM 2232 C CA . ASN A 1 286 ? 6.211 13.242 20.594 1 33.25 286 ASN A CA 1
ATOM 2233 C C . ASN A 1 286 ? 6.074 11.727 20.703 1 33.25 286 ASN A C 1
ATOM 2235 O O . ASN A 1 286 ? 7.043 11.031 21.016 1 33.25 286 ASN A O 1
ATOM 2239 N N . LEU A 1 287 ? 4.887 11.25 20.859 1 28.7 287 LEU A N 1
ATOM 2240 C CA . LEU A 1 287 ? 4.906 9.797 20.984 1 28.7 287 LEU A CA 1
ATOM 2241 C C . LEU A 1 287 ? 4.871 9.125 19.625 1 28.7 287 LEU A C 1
ATOM 2243 O O . LEU A 1 287 ? 3.91 9.305 18.859 1 28.7 287 LEU A O 1
ATOM 2247 N N . ALA A 1 288 ? 5.898 9.094 19.016 1 30.31 288 ALA A N 1
ATOM 2248 C CA . ALA A 1 288 ? 6.223 8.375 17.781 1 30.31 288 ALA A CA 1
ATOM 2249 C C . ALA A 1 288 ? 5.832 6.906 17.891 1 30.31 288 ALA A C 1
ATOM 2251 O O . ALA A 1 288 ? 6.137 6.246 18.891 1 30.31 288 ALA A O 1
ATOM 2252 N N . ILE A 1 289 ? 4.703 6.539 17.547 1 26.98 289 ILE A N 1
ATOM 2253 C CA . ILE A 1 289 ? 4.453 5.102 17.453 1 26.98 289 ILE A CA 1
ATOM 2254 C C . ILE A 1 289 ? 5.164 4.527 16.234 1 26.98 289 ILE A C 1
ATOM 2256 O O . ILE A 1 289 ? 5.109 5.105 15.148 1 26.98 289 ILE A O 1
ATOM 2260 N N . MET B 1 1 ? 23.375 -25.734 16.984 1 16.81 1 MET B N 1
ATOM 2261 C CA . MET B 1 1 ? 23.266 -25.062 15.688 1 16.81 1 MET B CA 1
ATOM 2262 C C . MET B 1 1 ? 21.828 -25.094 15.188 1 16.81 1 MET B C 1
ATOM 2264 O O . MET B 1 1 ? 21.484 -24.406 14.227 1 16.81 1 MET B O 1
ATOM 2268 N N . LYS B 1 2 ? 21.094 -26.141 15.516 1 20.38 2 LYS B N 1
ATOM 2269 C CA . LYS B 1 2 ? 19.75 -26.531 15.133 1 20.38 2 LYS B CA 1
ATOM 2270 C C . LYS B 1 2 ? 18.703 -25.594 15.742 1 20.38 2 LYS B C 1
ATOM 2272 O O . LYS B 1 2 ? 17.609 -25.438 15.203 1 20.38 2 LYS B O 1
ATOM 2277 N N . ASN B 1 3 ? 18.922 -25.172 16.906 1 20.36 3 ASN B N 1
ATOM 2278 C CA . ASN B 1 3 ? 17.969 -24.453 17.75 1 20.36 3 ASN B CA 1
ATOM 2279 C C . ASN B 1 3 ? 17.812 -23 17.312 1 20.36 3 ASN B C 1
ATOM 2281 O O . ASN B 1 3 ? 17.062 -22.234 17.906 1 20.36 3 ASN B O 1
ATOM 2285 N N . VAL B 1 4 ? 18.906 -22.531 16.609 1 21.12 4 VAL B N 1
ATOM 2286 C CA . VAL B 1 4 ? 18.969 -21.109 16.312 1 21.12 4 VAL B CA 1
ATOM 2287 C C . VAL B 1 4 ? 17.984 -20.766 15.188 1 21.12 4 VAL B C 1
ATOM 2289 O O . VAL B 1 4 ? 17.656 -19.609 14.961 1 21.12 4 VAL B O 1
ATOM 2292 N N . ILE B 1 5 ? 17.719 -21.828 14.344 1 21.81 5 ILE B N 1
ATOM 2293 C CA . ILE B 1 5 ? 16.938 -21.562 13.133 1 21.81 5 ILE B CA 1
ATOM 2294 C C . ILE B 1 5 ? 15.492 -21.234 13.516 1 21.81 5 ILE B C 1
ATOM 2296 O O . ILE B 1 5 ? 14.812 -20.5 12.805 1 21.81 5 ILE B O 1
ATOM 2300 N N . ARG B 1 6 ? 15 -21.906 14.555 1 23.58 6 ARG B N 1
ATOM 2301 C CA . ARG B 1 6 ? 13.586 -21.797 14.906 1 23.58 6 ARG B CA 1
ATOM 2302 C C . ARG B 1 6 ? 13.25 -20.375 15.359 1 23.58 6 ARG B C 1
ATOM 2304 O O . ARG B 1 6 ? 12.117 -19.922 15.188 1 23.58 6 ARG B O 1
ATOM 2311 N N . PHE B 1 7 ? 14.211 -19.828 16.141 1 23.8 7 PHE B N 1
ATOM 2312 C CA . PHE B 1 7 ? 13.906 -18.594 16.844 1 23.8 7 PHE B CA 1
ATOM 2313 C C . PHE B 1 7 ? 13.867 -17.422 15.867 1 23.8 7 PHE B C 1
ATOM 2315 O O . PHE B 1 7 ? 13.344 -16.344 16.188 1 23.8 7 PHE B O 1
ATOM 2322 N N . ILE B 1 8 ? 14.656 -17.609 14.68 1 25.28 8 ILE B N 1
ATOM 2323 C CA . ILE B 1 8 ? 14.812 -16.438 13.828 1 25.28 8 ILE B CA 1
ATOM 2324 C C . ILE B 1 8 ? 13.508 -16.172 13.07 1 25.28 8 ILE B C 1
ATOM 2326 O O . ILE B 1 8 ? 13.18 -15.023 12.789 1 25.28 8 ILE B O 1
ATOM 2330 N N . ILE B 1 9 ? 12.75 -17.266 12.695 1 25.55 9 ILE B N 1
ATOM 2331 C CA . ILE B 1 9 ? 11.453 -17.062 12.055 1 25.55 9 ILE B CA 1
ATOM 2332 C C . ILE B 1 9 ? 10.5 -16.359 13.023 1 25.55 9 ILE B C 1
ATOM 2334 O O . ILE B 1 9 ? 9.727 -15.492 12.609 1 25.55 9 ILE B O 1
ATOM 2338 N N . SER B 1 10 ? 10.492 -16.734 14.305 1 25 10 SER B N 1
ATOM 2339 C CA . SER B 1 10 ? 9.562 -16.25 15.312 1 25 10 SER B CA 1
ATOM 2340 C C . SER B 1 10 ? 9.82 -14.781 15.641 1 25 10 SER B C 1
ATOM 2342 O O . SER B 1 10 ? 8.883 -14.016 15.852 1 25 10 SER B O 1
ATOM 2344 N N . ARG B 1 11 ? 11.008 -14.43 16.016 1 25.84 11 ARG B N 1
ATOM 2345 C CA . ARG B 1 11 ? 11.305 -13.102 16.562 1 25.84 11 ARG B CA 1
ATOM 2346 C C . ARG B 1 11 ? 11.32 -12.055 15.453 1 25.84 11 ARG B C 1
ATOM 2348 O O . ARG B 1 11 ? 11.125 -10.867 15.711 1 25.84 11 ARG B O 1
ATOM 2355 N N . PHE B 1 12 ? 12 -12.32 14.297 1 26.45 12 PHE B N 1
ATOM 2356 C CA . PHE B 1 12 ? 12.086 -11.359 13.211 1 26.45 12 PHE B CA 1
ATOM 2357 C C . PHE B 1 12 ? 10.742 -11.227 12.5 1 26.45 12 PHE B C 1
ATOM 2359 O O . PHE B 1 12 ? 10.609 -10.43 11.57 1 26.45 12 PHE B O 1
ATOM 2366 N N . PHE B 1 13 ? 9.891 -12.375 12.383 1 26.06 13 PHE B N 1
ATOM 2367 C CA . PHE B 1 13 ? 8.516 -12.375 11.891 1 26.06 13 PHE B CA 1
ATOM 2368 C C . PHE B 1 13 ? 7.621 -11.531 12.797 1 26.06 13 PHE B C 1
ATOM 2370 O O . PHE B 1 13 ? 7.312 -11.93 13.922 1 26.06 13 PHE B O 1
ATOM 2377 N N . GLY B 1 14 ? 7.836 -10.414 12.992 1 25.06 14 GLY B N 1
ATOM 2378 C CA . GLY B 1 14 ? 6.77 -9.594 13.539 1 25.06 14 GLY B CA 1
ATOM 2379 C C . GLY B 1 14 ? 5.387 -10.039 13.102 1 25.06 14 GLY B C 1
ATOM 2380 O O . GLY B 1 14 ? 4.758 -9.391 12.266 1 25.06 14 GLY B O 1
ATOM 2381 N N . LEU B 1 15 ? 5.215 -11.289 12.852 1 25.81 15 LEU B N 1
ATOM 2382 C CA . LEU B 1 15 ? 3.971 -11.977 12.523 1 25.81 15 LEU B CA 1
ATOM 2383 C C . LEU B 1 15 ? 2.885 -11.633 13.539 1 25.81 15 LEU B C 1
ATOM 2385 O O . LEU B 1 15 ? 2.99 -12 14.719 1 25.81 15 LEU B O 1
ATOM 2389 N N . GLU B 1 16 ? 2.453 -10.477 13.586 1 25.86 16 GLU B N 1
ATOM 2390 C CA . GLU B 1 16 ? 1.138 -10.398 14.219 1 25.86 16 GLU B CA 1
ATOM 2391 C C . GLU B 1 16 ? 0.2 -11.469 13.672 1 25.86 16 GLU B C 1
ATOM 2393 O O . GLU B 1 16 ? -0.359 -11.32 12.586 1 25.86 16 GLU B O 1
ATOM 2398 N N . VAL B 1 17 ? 0.612 -12.773 13.742 1 26.14 17 VAL B N 1
ATOM 2399 C CA . VAL B 1 17 ? -0.323 -13.883 13.641 1 26.14 17 VAL B CA 1
ATOM 2400 C C . VAL B 1 17 ? -1.512 -13.648 14.57 1 26.14 17 VAL B C 1
ATOM 2402 O O . VAL B 1 17 ? -1.34 -13.211 15.703 1 26.14 17 VAL B O 1
ATOM 2405 N N . HIS B 1 18 ? -2.605 -13.375 14.07 1 25.31 18 HIS B N 1
ATOM 2406 C CA . HIS B 1 18 ? -3.852 -13.516 14.82 1 25.31 18 HIS B CA 1
ATOM 2407 C C . HIS B 1 18 ? -3.826 -14.75 15.703 1 25.31 18 HIS B C 1
ATOM 2409 O O . HIS B 1 18 ? -3.609 -15.867 15.219 1 25.31 18 HIS B O 1
ATOM 2415 N N . PHE B 1 19 ? -3.371 -14.688 17.016 1 25.89 19 PHE B N 1
ATOM 2416 C CA . PHE B 1 19 ? -3.615 -15.609 18.109 1 25.89 19 PHE B CA 1
ATOM 2417 C C . PHE B 1 19 ? -5.078 -16.031 18.156 1 25.89 19 PHE B C 1
ATOM 2419 O O . PHE B 1 19 ? -5.938 -15.281 18.625 1 25.89 19 PHE B O 1
ATOM 2426 N N . ILE B 1 20 ? -5.672 -16.609 17.203 1 24.95 20 ILE B N 1
ATOM 2427 C CA . ILE B 1 20 ? -6.828 -17.438 17.547 1 24.95 20 ILE B CA 1
ATOM 2428 C C . ILE B 1 20 ? -6.52 -18.297 18.766 1 24.95 20 ILE B C 1
ATOM 2430 O O . ILE B 1 20 ? -5.363 -18.625 19.031 1 24.95 20 ILE B O 1
ATOM 2434 N N . LYS B 1 21 ? -7.555 -18.766 19.516 1 25.72 21 LYS B N 1
ATOM 2435 C CA . LYS B 1 21 ? -7.738 -19.672 20.641 1 25.72 21 LYS B CA 1
ATOM 2436 C C . LYS B 1 21 ? -6.871 -20.906 20.5 1 25.72 21 LYS B C 1
ATOM 2438 O O . LYS B 1 21 ? -7.383 -22 20.25 1 25.72 21 LYS B O 1
ATOM 2443 N N . ILE B 1 22 ? -5.781 -20.922 19.953 1 24.83 22 ILE B N 1
ATOM 2444 C CA . ILE B 1 22 ? -5.027 -22.172 20 1 24.83 22 ILE B CA 1
ATOM 2445 C C . ILE B 1 22 ? -4.434 -22.359 21.391 1 24.83 22 ILE B C 1
ATOM 2447 O O . ILE B 1 22 ? -3.396 -23 21.547 1 24.83 22 ILE B O 1
ATOM 2451 N N . GLN B 1 23 ? -4.754 -21.609 22.406 1 25.17 23 GLN B N 1
ATOM 2452 C CA . GLN B 1 23 ? -4.207 -21.859 23.734 1 25.17 23 GLN B CA 1
ATOM 2453 C C . GLN B 1 23 ? -4.629 -23.234 24.25 1 25.17 23 GLN B C 1
ATOM 2455 O O . GLN B 1 23 ? -4.012 -23.766 25.172 1 25.17 23 GLN B O 1
ATOM 2460 N N . LYS B 1 24 ? -5.809 -23.641 24.094 1 25.8 24 LYS B N 1
ATOM 2461 C CA . LYS B 1 24 ? -6.137 -24.781 24.953 1 25.8 24 LYS B CA 1
ATOM 2462 C C . LYS B 1 24 ? -5.238 -25.969 24.656 1 25.8 24 LYS B C 1
ATOM 2464 O O . LYS B 1 24 ? -5.051 -26.844 25.5 1 25.8 24 LYS B O 1
ATOM 2469 N N . LYS B 1 25 ? -4.945 -26.234 23.453 1 26.47 25 LYS B N 1
ATOM 2470 C CA . LYS B 1 25 ? -4.352 -27.547 23.312 1 26.47 25 LYS B CA 1
ATOM 2471 C C . LYS B 1 25 ? -2.875 -27.531 23.703 1 26.47 25 LYS B C 1
ATOM 2473 O O . LYS B 1 25 ? -2.16 -28.516 23.484 1 26.47 25 LYS B O 1
ATOM 2478 N N . ILE B 1 26 ? -2.34 -26.5 24.344 1 27.2 26 ILE B N 1
ATOM 2479 C CA . ILE B 1 26 ? -0.948 -26.594 24.781 1 27.2 26 ILE B CA 1
ATOM 2480 C C . ILE B 1 26 ? -0.853 -27.422 26.047 1 27.2 26 ILE B C 1
ATOM 2482 O O . ILE B 1 26 ? 0.191 -27.438 26.703 1 27.2 26 ILE B O 1
ATOM 2486 N N . ALA B 1 27 ? -1.857 -27.875 26.609 1 27.44 27 ALA B N 1
ATOM 2487 C CA . ALA B 1 27 ? -1.623 -28.625 27.844 1 27.44 27 ALA B CA 1
ATOM 2488 C C . ALA B 1 27 ? -0.628 -29.766 27.609 1 27.44 27 ALA B C 1
ATOM 2490 O O . ALA B 1 27 ? 0.221 -30.031 28.453 1 27.44 27 ALA B O 1
ATOM 2491 N N . SER B 1 28 ? -0.941 -30.688 26.75 1 26.53 28 SER B N 1
ATOM 2492 C CA . SER B 1 28 ? -0.228 -31.953 26.844 1 26.53 28 SER B CA 1
ATOM 2493 C C . SER B 1 28 ? 1.215 -31.812 26.375 1 26.53 28 SER B C 1
ATOM 2495 O O . SER B 1 28 ? 1.846 -32.812 25.984 1 26.53 28 SER B O 1
ATOM 2497 N N . ILE B 1 29 ? 1.755 -30.672 26.406 1 25.97 29 ILE B N 1
ATOM 2498 C CA . ILE B 1 29 ? 3.109 -30.516 25.875 1 25.97 29 ILE B CA 1
ATOM 2499 C C . ILE B 1 29 ? 4.117 -31.047 26.906 1 25.97 29 ILE B C 1
ATOM 2501 O O . ILE B 1 29 ? 5.324 -30.875 26.734 1 25.97 29 ILE B O 1
ATOM 2505 N N . SER B 1 30 ? 3.711 -31.5 27.953 1 27.28 30 SER B N 1
ATOM 2506 C CA . SER B 1 30 ? 4.809 -31.984 28.781 1 27.28 30 SER B CA 1
ATOM 2507 C C . SER B 1 30 ? 5.668 -33 28.031 1 27.28 30 SER B C 1
ATOM 2509 O O . SER B 1 30 ? 6.887 -33.031 28.188 1 27.28 30 SER B O 1
ATOM 2511 N N . LYS B 1 31 ? 5.016 -34.125 27.625 1 25.48 31 LYS B N 1
ATOM 2512 C CA . LYS B 1 31 ? 5.781 -35.281 27.172 1 25.48 31 LYS B CA 1
ATOM 2513 C C . LYS B 1 31 ? 6.492 -34.969 25.859 1 25.48 31 LYS B C 1
ATOM 2515 O O . LYS B 1 31 ? 6.117 -35.531 24.812 1 25.48 31 LYS B O 1
ATOM 2520 N N . LEU B 1 32 ? 6.66 -33.812 25.469 1 22.7 32 LEU B N 1
ATOM 2521 C CA . LEU B 1 32 ? 7.445 -33.562 24.266 1 22.7 32 LEU B CA 1
ATOM 2522 C C . LEU B 1 32 ? 8.867 -34.094 24.422 1 22.7 32 LEU B C 1
ATOM 2524 O O . LEU B 1 32 ? 9.695 -33.469 25.078 1 22.7 32 LEU B O 1
ATOM 2528 N N . ARG B 1 33 ? 8.969 -35.312 24.766 1 23.44 33 ARG B N 1
ATOM 2529 C CA . ARG B 1 33 ? 10.211 -36.062 24.75 1 23.44 33 ARG B CA 1
ATOM 2530 C C . ARG B 1 33 ? 11.086 -35.688 23.562 1 23.44 33 ARG B C 1
ATOM 2532 O O . ARG B 1 33 ? 10.594 -35.094 22.594 1 23.44 33 ARG B O 1
ATOM 2539 N N . THR B 1 34 ? 12.422 -36.188 23.641 1 23.86 34 THR B N 1
ATOM 2540 C CA . THR B 1 34 ? 13.555 -36.219 22.719 1 23.86 34 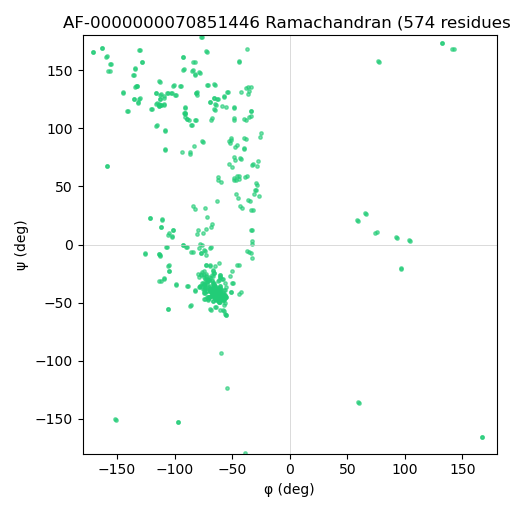THR B CA 1
ATOM 2541 C C . THR B 1 34 ? 13.109 -36.688 21.328 1 23.86 34 THR B C 1
ATOM 2543 O O . THR B 1 34 ? 12.836 -37.875 21.109 1 23.86 34 THR B O 1
ATOM 2546 N N . LEU B 1 35 ? 12.094 -36.219 20.922 1 24.8 35 LEU B N 1
ATOM 2547 C CA . LEU B 1 35 ? 11.906 -36.812 19.609 1 24.8 35 LEU B CA 1
ATOM 2548 C C . LEU B 1 35 ? 13.211 -36.781 18.812 1 24.8 35 LEU B C 1
ATOM 2550 O O . LEU B 1 35 ? 13.805 -35.719 18.625 1 24.8 35 LEU B O 1
ATOM 2554 N N . ASN B 1 36 ? 13.969 -37.781 19.062 1 23 36 ASN B N 1
ATOM 2555 C CA . ASN B 1 36 ? 15.148 -38.156 18.297 1 23 36 ASN B CA 1
ATOM 2556 C C . ASN B 1 36 ? 15.055 -37.656 16.844 1 23 36 ASN B C 1
ATOM 2558 O O . ASN B 1 36 ? 14.023 -37.844 16.188 1 23 36 ASN B O 1
ATOM 2562 N N . CYS B 1 37 ? 15.609 -36.5 16.719 1 23.83 37 CYS B N 1
ATOM 2563 C CA . CYS B 1 37 ? 15.922 -36.062 15.375 1 23.83 37 CYS B CA 1
ATOM 2564 C C . CYS B 1 37 ? 16.25 -37.219 14.469 1 23.83 37 CYS B C 1
ATOM 2566 O O . CYS B 1 37 ? 17.344 -37.781 14.539 1 23.83 37 CYS B O 1
ATOM 2568 N N . GLN B 1 38 ? 15.461 -38.25 14.594 1 24.28 38 GLN B N 1
ATOM 2569 C CA . GLN B 1 38 ? 15.805 -39.25 13.602 1 24.28 38 GLN B CA 1
ATOM 2570 C C . GLN B 1 38 ? 16.297 -38.594 12.312 1 24.28 38 GLN B C 1
ATOM 2572 O O . GLN B 1 38 ? 15.922 -37.469 11.984 1 24.28 38 GLN B O 1
ATOM 2577 N N . LYS B 1 39 ? 17.328 -39.094 11.781 1 25.75 39 LYS B N 1
ATOM 2578 C CA . LYS B 1 39 ? 17.891 -39 10.43 1 25.75 39 LYS B CA 1
ATOM 2579 C C . LYS B 1 39 ? 16.781 -38.75 9.406 1 25.75 39 LYS B C 1
ATOM 2581 O O . LYS B 1 39 ? 15.891 -39.594 9.234 1 25.75 39 LYS B O 1
ATOM 2586 N N . CYS B 1 40 ? 16.266 -37.469 9.484 1 25.94 40 CYS B N 1
ATOM 2587 C CA . CYS B 1 40 ? 15.516 -37.188 8.266 1 25.94 40 CYS B CA 1
ATOM 2588 C C . CYS B 1 40 ? 16.094 -37.969 7.09 1 25.94 40 CYS B C 1
ATOM 2590 O O . CYS B 1 40 ? 17.094 -37.562 6.5 1 25.94 40 CYS B O 1
ATOM 2592 N N . GLN B 1 41 ? 16.312 -39.156 7.328 1 25.48 41 GLN B N 1
ATOM 2593 C CA . GLN B 1 41 ? 16.625 -39.969 6.148 1 25.48 41 GLN B CA 1
ATOM 2594 C C . GLN B 1 41 ? 15.742 -39.562 4.969 1 25.48 41 GLN B C 1
ATOM 2596 O O . GLN B 1 41 ? 14.516 -39.625 5.059 1 25.48 41 GLN B O 1
ATOM 2601 N N . PHE B 1 42 ? 16.188 -38.469 4.246 1 28.55 42 PHE B N 1
ATOM 2602 C CA . PHE B 1 42 ? 15.758 -38.469 2.852 1 28.55 42 PHE B CA 1
ATOM 2603 C C . PHE B 1 42 ? 15.57 -39.906 2.334 1 28.55 42 PHE B C 1
ATOM 2605 O O . PHE B 1 42 ? 16.547 -40.625 2.119 1 28.55 42 PHE B O 1
ATOM 2612 N N . SER B 1 43 ? 14.859 -40.656 2.98 1 29.62 43 SER B N 1
ATOM 2613 C CA . SER B 1 43 ? 14.641 -41.938 2.309 1 29.62 43 SER B CA 1
ATOM 2614 C C . SER B 1 43 ? 14.453 -41.75 0.809 1 29.62 43 SER B C 1
ATOM 2616 O O . SER B 1 43 ? 13.789 -40.812 0.377 1 29.62 43 SER B O 1
ATOM 2618 N N . SER B 1 44 ? 15.344 -42.094 -0.029 1 32.81 44 SER B N 1
ATOM 2619 C CA . SER B 1 44 ? 15.477 -42.312 -1.47 1 32.81 44 SER B CA 1
ATOM 2620 C C . SER B 1 44 ? 14.188 -42.844 -2.074 1 32.81 44 SER B C 1
ATOM 2622 O O . SER B 1 44 ? 14.211 -43.438 -3.156 1 32.81 44 SER B O 1
ATOM 2624 N N . THR B 1 45 ? 13.195 -43.281 -1.283 1 33.66 45 THR B N 1
ATOM 2625 C CA . THR B 1 45 ? 12.164 -43.812 -2.162 1 33.66 45 THR B CA 1
ATOM 2626 C C . THR B 1 45 ? 11.711 -42.781 -3.184 1 33.66 45 THR B C 1
ATOM 2628 O O . THR B 1 45 ? 11.516 -41.625 -2.84 1 33.66 45 THR B O 1
ATOM 2631 N N . PRO B 1 46 ? 11.844 -42.938 -4.484 1 38.28 46 PRO B N 1
ATOM 2632 C CA . PRO B 1 46 ? 11.422 -42.031 -5.559 1 38.28 46 PRO B CA 1
ATOM 2633 C C . PRO B 1 46 ? 10.109 -41.312 -5.246 1 38.28 46 PRO B C 1
ATOM 2635 O O . PRO B 1 46 ? 9.031 -41.875 -5.469 1 38.28 46 PRO B O 1
ATOM 2638 N N . THR B 1 47 ? 9.758 -40.844 -3.971 1 42.41 47 THR B N 1
ATOM 2639 C CA . THR B 1 47 ? 8.531 -40.281 -3.441 1 42.41 47 THR B CA 1
ATOM 2640 C C . THR B 1 47 ? 8.016 -39.188 -4.367 1 42.41 47 THR B C 1
ATOM 2642 O O . THR B 1 47 ? 8.797 -38.406 -4.949 1 42.41 47 THR B O 1
ATOM 2645 N N . LYS B 1 48 ? 6.789 -39.375 -4.973 1 53.5 48 LYS B N 1
ATOM 2646 C CA . LYS B 1 48 ? 6.07 -38.375 -5.777 1 53.5 48 LYS B CA 1
ATOM 2647 C C . LYS B 1 48 ? 6.316 -36.969 -5.266 1 53.5 48 LYS B C 1
ATOM 2649 O O . LYS B 1 48 ? 6.285 -36.719 -4.055 1 53.5 48 LYS B O 1
ATOM 2654 N N . GLY B 1 49 ? 7.062 -36.188 -6.082 1 58.5 49 GLY B N 1
ATOM 2655 C CA . GLY B 1 49 ? 7.445 -34.844 -5.75 1 58.5 49 GLY B CA 1
ATOM 2656 C C . GLY B 1 49 ? 6.352 -34.062 -5.023 1 58.5 49 GLY B C 1
ATOM 2657 O O . GLY B 1 49 ? 5.168 -34.375 -5.172 1 58.5 49 GLY B O 1
ATOM 2658 N N . ARG B 1 50 ? 6.625 -33.344 -3.963 1 67.31 50 ARG B N 1
ATOM 2659 C CA . ARG B 1 50 ? 5.723 -32.562 -3.107 1 67.31 50 ARG B CA 1
ATOM 2660 C C . ARG B 1 50 ? 4.738 -31.75 -3.939 1 67.31 50 ARG B C 1
ATOM 2662 O O . ARG B 1 50 ? 3.648 -31.422 -3.473 1 67.31 50 ARG B O 1
ATOM 2669 N N . LEU B 1 51 ? 5.082 -31.562 -5.305 1 85.44 51 LEU B N 1
ATOM 2670 C CA . LEU B 1 51 ? 4.211 -30.781 -6.172 1 85.44 51 LEU B CA 1
ATOM 2671 C C . LEU B 1 51 ? 3.734 -31.594 -7.363 1 85.44 51 LEU B C 1
ATOM 2673 O O . LEU B 1 51 ? 3.379 -31.047 -8.406 1 85.44 51 LEU B O 1
ATOM 2677 N N . HIS B 1 52 ? 3.773 -32.906 -7.145 1 87.38 52 HIS B N 1
ATOM 2678 C CA . HIS B 1 52 ? 3.355 -33.812 -8.219 1 87.38 52 HIS B CA 1
ATOM 2679 C C . HIS B 1 52 ? 1.929 -33.5 -8.664 1 87.38 52 HIS B C 1
ATOM 2681 O O . HIS B 1 52 ? 1.035 -33.344 -7.832 1 87.38 52 HIS B O 1
ATOM 2687 N N . ASP B 1 53 ? 1.752 -33.312 -9.93 1 89.56 53 ASP B N 1
ATOM 2688 C CA . ASP B 1 53 ? 0.475 -33.094 -10.609 1 89.56 53 ASP B CA 1
ATOM 2689 C C . ASP B 1 53 ? -0.073 -31.703 -10.359 1 89.56 53 ASP B C 1
ATOM 2691 O O . ASP B 1 53 ? -1.25 -31.438 -10.609 1 89.56 53 ASP B O 1
ATOM 2695 N N . LYS B 1 54 ? 0.727 -30.859 -9.781 1 93.88 54 LYS B N 1
ATOM 2696 C CA . LYS B 1 54 ? 0.31 -29.469 -9.594 1 93.88 54 LYS B CA 1
ATOM 2697 C C . LYS B 1 54 ? 0.762 -28.609 -10.758 1 93.88 54 LYS B C 1
ATOM 2699 O O . LYS B 1 54 ? 1.726 -28.938 -11.453 1 93.88 54 LYS B O 1
ATOM 2704 N N . VAL B 1 55 ? -0.002 -27.594 -11.008 1 97.25 55 VAL B N 1
ATOM 2705 C CA . VAL B 1 55 ? 0.328 -26.609 -12.039 1 97.25 55 VAL B CA 1
ATOM 2706 C C . VAL B 1 55 ? 0.574 -25.25 -11.391 1 97.25 55 VAL B C 1
ATOM 2708 O O . VAL B 1 55 ? -0.274 -24.734 -10.656 1 97.25 55 VAL B O 1
ATOM 2711 N N . GLY B 1 56 ? 1.776 -24.688 -11.602 1 97.62 56 GLY B N 1
ATOM 2712 C CA . GLY B 1 56 ? 2.121 -23.375 -11.086 1 97.62 56 GLY B CA 1
ATOM 2713 C C . GLY B 1 56 ? 2.326 -22.344 -12.172 1 97.62 56 GLY B C 1
ATOM 2714 O O . GLY B 1 56 ? 2.873 -22.641 -13.234 1 97.62 56 GLY B O 1
ATOM 2715 N N . LEU B 1 57 ? 1.868 -21.141 -11.945 1 98.69 57 LEU B N 1
ATOM 2716 C CA . LEU B 1 57 ? 2.191 -19.969 -12.766 1 98.69 57 LEU B CA 1
ATOM 2717 C C . LEU B 1 57 ? 3.031 -18.969 -11.984 1 98.69 57 LEU B C 1
ATOM 2719 O O . LEU B 1 57 ? 2.666 -18.578 -10.875 1 98.69 57 LEU B O 1
ATOM 2723 N N . ILE B 1 58 ? 4.172 -18.609 -12.531 1 98.12 58 ILE B N 1
ATOM 2724 C CA . ILE B 1 58 ? 5.098 -17.688 -11.867 1 98.12 58 ILE B CA 1
ATOM 2725 C C . ILE B 1 58 ? 5.32 -16.453 -12.734 1 98.12 58 ILE B C 1
ATOM 2727 O O . ILE B 1 58 ? 5.82 -16.562 -13.859 1 98.12 58 ILE B O 1
ATOM 2731 N N . THR B 1 59 ? 4.922 -15.289 -12.25 1 98.69 59 THR B N 1
ATOM 2732 C CA . THR B 1 59 ? 5.234 -14.055 -12.961 1 98.69 59 THR B CA 1
ATOM 2733 C C . THR B 1 59 ? 6.68 -13.641 -12.711 1 98.69 59 THR B C 1
ATOM 2735 O O . THR B 1 59 ? 7.219 -13.867 -11.625 1 98.69 59 THR B O 1
ATOM 2738 N N . GLY B 1 60 ? 7.25 -13.016 -13.719 1 97.69 60 GLY B N 1
ATOM 2739 C CA . GLY B 1 60 ? 8.68 -12.766 -13.633 1 97.69 60 GLY B CA 1
ATOM 2740 C C . GLY B 1 60 ? 9.508 -14.039 -13.648 1 97.69 60 GLY B C 1
ATOM 2741 O O . GLY B 1 60 ? 10.594 -14.086 -13.055 1 97.69 60 GLY B O 1
ATOM 2742 N N . GLY B 1 61 ? 9.016 -15.07 -14.234 1 97.56 61 GLY B N 1
ATOM 2743 C CA . GLY B 1 61 ? 9.625 -16.391 -14.188 1 97.56 61 GLY B CA 1
ATOM 2744 C C . GLY B 1 61 ? 10.852 -16.516 -15.062 1 97.56 61 GLY B C 1
ATOM 2745 O O . GLY B 1 61 ? 11.547 -17.531 -15.031 1 97.56 61 GLY B O 1
ATOM 2746 N N . GLY B 1 62 ? 11.148 -15.484 -15.812 1 97.38 62 GLY B N 1
ATOM 2747 C CA . GLY B 1 62 ? 12.242 -15.547 -16.766 1 97.38 62 GLY B CA 1
ATOM 2748 C C . GLY B 1 62 ? 13.594 -15.219 -16.156 1 97.38 62 GLY B C 1
ATOM 2749 O O . GLY B 1 62 ? 14.625 -15.344 -16.812 1 97.38 62 GLY B O 1
ATOM 2750 N N . SER B 1 63 ? 13.609 -14.789 -14.867 1 91 63 SER B N 1
ATOM 2751 C CA . SER B 1 63 ? 14.883 -14.414 -14.266 1 91 63 SER B CA 1
ATOM 2752 C C . SER B 1 63 ? 14.812 -14.461 -12.742 1 91 63 SER B C 1
ATOM 2754 O O . SER B 1 63 ? 13.734 -14.641 -12.172 1 91 63 SER B O 1
ATOM 2756 N N . GLY B 1 64 ? 15.984 -14.492 -12.148 1 86.5 64 GLY B N 1
ATOM 2757 C CA . GLY B 1 64 ? 16.109 -14.305 -10.711 1 86.5 64 GLY B CA 1
ATOM 2758 C C . GLY B 1 64 ? 15.344 -15.336 -9.906 1 86.5 64 GLY B C 1
ATOM 2759 O O . GLY B 1 64 ? 15.43 -16.531 -10.188 1 86.5 64 GLY B O 1
ATOM 2760 N N . ILE B 1 65 ? 14.648 -14.773 -8.875 1 81.25 65 ILE B N 1
ATOM 2761 C CA . ILE B 1 65 ? 13.859 -15.609 -7.977 1 81.25 65 ILE B CA 1
ATOM 2762 C C . ILE B 1 65 ? 12.781 -16.344 -8.766 1 81.25 65 ILE B C 1
ATOM 2764 O O . ILE B 1 65 ? 12.484 -17.516 -8.484 1 81.25 65 ILE B O 1
ATOM 2768 N N . GLY B 1 66 ? 12.266 -15.648 -9.773 1 90.81 66 GLY B N 1
ATOM 2769 C CA . GLY B 1 66 ? 11.227 -16.25 -10.594 1 90.81 66 GLY B CA 1
ATOM 2770 C C . GLY B 1 66 ? 11.695 -17.484 -11.336 1 90.81 66 GLY B C 1
ATOM 2771 O O . GLY B 1 66 ? 11.047 -18.547 -11.281 1 90.81 66 GLY B O 1
ATOM 2772 N N . ARG B 1 67 ? 12.852 -17.359 -11.969 1 94.38 67 ARG B N 1
ATOM 2773 C CA . ARG B 1 67 ? 13.391 -18.5 -12.703 1 94.38 67 ARG B CA 1
ATOM 2774 C C . ARG B 1 67 ? 13.734 -19.641 -11.758 1 94.38 67 ARG B C 1
ATOM 2776 O O . ARG B 1 67 ? 13.391 -20.797 -12.016 1 94.38 67 ARG B O 1
ATOM 2783 N N . GLU B 1 68 ? 14.328 -19.297 -10.664 1 86.75 68 GLU B N 1
ATOM 2784 C CA . GLU B 1 68 ? 14.695 -20.328 -9.688 1 86.75 68 GLU B CA 1
ATOM 2785 C C . GLU B 1 68 ? 13.461 -21.031 -9.148 1 86.75 68 GLU B C 1
ATOM 2787 O O . GLU B 1 68 ? 13.492 -22.25 -8.922 1 86.75 68 GLU B O 1
ATOM 2792 N N . THR B 1 69 ? 12.43 -20.297 -8.938 1 89.44 69 THR B N 1
ATOM 2793 C CA . THR B 1 69 ? 11.195 -20.891 -8.445 1 89.44 69 THR B CA 1
ATOM 2794 C C . THR B 1 69 ? 10.586 -21.828 -9.484 1 89.44 69 THR B C 1
ATOM 2796 O O . THR B 1 69 ? 10.133 -22.922 -9.156 1 89.44 69 THR B O 1
ATOM 2799 N N . CYS B 1 70 ? 10.617 -21.406 -10.727 1 94.75 70 CYS B N 1
ATOM 2800 C CA . CYS B 1 70 ? 10.125 -22.266 -11.805 1 94.75 70 CYS B CA 1
ATOM 2801 C C . CYS B 1 70 ? 10.875 -23.594 -11.836 1 94.75 70 CYS B C 1
ATOM 2803 O O . CYS B 1 70 ? 10.258 -24.656 -11.922 1 94.75 70 CYS B O 1
ATOM 2805 N N . LEU B 1 71 ? 12.156 -23.5 -11.773 1 91.56 71 LEU B N 1
ATOM 2806 C CA . LEU B 1 71 ? 12.992 -24.688 -11.82 1 91.56 71 LEU B CA 1
ATOM 2807 C C . LEU B 1 71 ? 12.703 -25.609 -10.633 1 91.56 71 LEU B C 1
ATOM 2809 O O . LEU B 1 71 ? 12.594 -26.828 -10.789 1 91.56 71 LEU B O 1
ATOM 2813 N N . LEU B 1 72 ? 12.492 -25 -9.484 1 87 72 LEU B N 1
ATOM 2814 C CA . LEU B 1 72 ? 12.211 -25.766 -8.273 1 87 72 LEU B CA 1
ATOM 2815 C C . LEU B 1 72 ? 10.859 -26.453 -8.367 1 87 72 LEU B C 1
ATOM 2817 O O . LEU B 1 72 ? 10.719 -27.609 -7.941 1 87 72 LEU B O 1
ATOM 2821 N N . PHE B 1 73 ? 9.852 -25.781 -8.875 1 90.75 73 PHE B N 1
ATOM 2822 C CA . PHE B 1 73 ? 8.531 -26.359 -9.055 1 90.75 73 PHE B CA 1
ATOM 2823 C C . PHE B 1 73 ? 8.602 -27.578 -9.961 1 90.75 73 PHE B C 1
ATOM 2825 O O . PHE B 1 73 ? 8.062 -28.641 -9.633 1 90.75 73 PHE B O 1
ATOM 2832 N N . ALA B 1 74 ? 9.32 -27.438 -11.062 1 92.44 74 ALA B N 1
ATOM 2833 C CA . ALA B 1 74 ? 9.453 -28.531 -12.023 1 92.44 74 ALA B CA 1
ATOM 2834 C C . ALA B 1 74 ? 10.211 -29.703 -11.414 1 92.44 74 ALA B C 1
ATOM 2836 O O . ALA B 1 74 ? 9.828 -30.859 -11.602 1 92.44 74 ALA B O 1
ATOM 2837 N N . GLN B 1 75 ? 11.242 -29.375 -10.688 1 85.5 75 GLN B N 1
ATOM 2838 C CA . GLN B 1 75 ? 12.047 -30.391 -10.023 1 85.5 75 GLN B CA 1
ATOM 2839 C C . GLN B 1 75 ? 11.195 -31.234 -9.086 1 85.5 75 GLN B C 1
ATOM 2841 O O . GLN B 1 75 ? 11.453 -32.438 -8.93 1 85.5 75 GLN B O 1
ATOM 2846 N N . HIS B 1 76 ? 10.172 -30.641 -8.57 1 86.38 76 HIS B N 1
ATOM 2847 C CA . HIS B 1 76 ? 9.344 -31.359 -7.602 1 86.38 76 HIS B CA 1
ATOM 2848 C C . HIS B 1 76 ? 8.062 -31.875 -8.242 1 86.38 76 HIS B C 1
ATOM 2850 O O . HIS B 1 76 ? 7.098 -32.188 -7.547 1 86.38 76 HIS B O 1
ATOM 2856 N N . GLY B 1 77 ? 7.996 -31.844 -9.562 1 88.81 77 GLY B N 1
ATOM 2857 C CA . GLY B 1 77 ? 6.98 -32.625 -10.273 1 88.81 77 GLY B CA 1
ATOM 2858 C C . GLY B 1 77 ? 5.844 -31.75 -10.797 1 88.81 77 GLY B C 1
ATOM 2859 O O . GLY B 1 77 ? 4.895 -32.281 -11.383 1 88.81 77 GLY B O 1
ATOM 2860 N N . ALA B 1 78 ? 5.949 -30.453 -10.609 1 92.62 78 ALA B N 1
ATOM 2861 C CA . ALA B 1 78 ? 4.875 -29.578 -11.062 1 92.62 78 ALA B CA 1
ATOM 2862 C C . ALA B 1 78 ? 5.039 -29.234 -12.547 1 92.62 78 ALA B C 1
ATOM 2864 O O . ALA B 1 78 ? 6.152 -29.25 -13.07 1 92.62 78 ALA B O 1
ATOM 2865 N N . LYS B 1 79 ? 3.918 -29.016 -13.172 1 96.75 79 LYS B N 1
ATOM 2866 C CA . LYS B 1 79 ? 3.949 -28.297 -14.438 1 96.75 79 LYS B CA 1
ATOM 2867 C C . LYS B 1 79 ? 4.008 -26.781 -14.211 1 96.75 79 LYS B C 1
ATOM 2869 O O . LYS B 1 79 ? 3.455 -26.281 -13.234 1 96.75 79 LYS B O 1
ATOM 2874 N N . VAL B 1 80 ? 4.719 -26.109 -15.141 1 97.94 80 VAL B N 1
ATOM 2875 C CA . VAL B 1 80 ? 5.016 -24.719 -14.828 1 97.94 80 VAL B CA 1
ATOM 2876 C C . VAL B 1 80 ? 4.668 -23.828 -16.031 1 97.94 80 VAL B C 1
ATOM 2878 O O . VAL B 1 80 ? 5.105 -24.094 -17.156 1 97.94 80 VAL B O 1
ATOM 2881 N N . MET B 1 81 ? 3.803 -22.859 -15.844 1 98.75 81 MET B N 1
ATOM 2882 C CA . MET B 1 81 ? 3.627 -21.75 -16.781 1 98.75 81 MET B CA 1
ATOM 2883 C C . MET B 1 81 ? 4.543 -20.578 -16.422 1 98.75 81 MET B C 1
ATOM 2885 O O . MET B 1 81 ? 4.371 -19.953 -15.375 1 98.75 81 MET B O 1
ATOM 2889 N N . VAL B 1 82 ? 5.52 -20.297 -17.281 1 98.75 82 VAL B N 1
ATOM 2890 C CA . VAL B 1 82 ? 6.484 -19.234 -17.062 1 98.75 82 VAL B CA 1
ATOM 2891 C C . VAL B 1 82 ? 5.965 -17.938 -17.688 1 98.75 82 VAL B C 1
ATOM 2893 O O . VAL B 1 82 ? 5.863 -17.812 -18.906 1 98.75 82 VAL B O 1
ATOM 2896 N N . ALA B 1 83 ? 5.645 -16.953 -16.844 1 98.88 83 ALA B N 1
ATOM 2897 C CA . ALA B 1 83 ? 5.133 -15.672 -17.312 1 98.88 83 ALA B CA 1
ATOM 2898 C C . ALA B 1 83 ? 6.164 -14.57 -17.125 1 98.88 83 ALA B C 1
ATOM 2900 O O . ALA B 1 83 ? 6.684 -14.375 -16.016 1 98.88 83 ALA B O 1
ATOM 2901 N N . ASP B 1 84 ? 6.449 -13.883 -18.203 1 98.69 84 ASP B N 1
ATOM 2902 C CA . ASP B 1 84 ? 7.402 -12.781 -18.141 1 98.69 84 ASP B CA 1
ATOM 2903 C C . ASP B 1 84 ? 7.164 -11.789 -19.281 1 98.69 84 ASP B C 1
ATOM 2905 O O . ASP B 1 84 ? 6.691 -12.164 -20.344 1 98.69 84 ASP B O 1
ATOM 2909 N N . ILE B 1 85 ? 7.477 -10.578 -18.953 1 98.56 85 ILE B N 1
ATOM 2910 C CA . ILE B 1 85 ? 7.348 -9.562 -19.984 1 98.56 85 ILE B CA 1
ATOM 2911 C C . ILE B 1 85 ? 8.43 -9.766 -21.047 1 98.56 85 ILE B C 1
ATOM 2913 O O . ILE B 1 85 ? 8.227 -9.438 -22.219 1 98.56 85 ILE B O 1
ATOM 2917 N N . ASN B 1 86 ? 9.555 -10.289 -20.625 1 98.25 86 ASN B N 1
ATOM 2918 C CA . ASN B 1 86 ? 10.625 -10.656 -21.547 1 98.25 86 ASN B CA 1
ATOM 2919 C C . ASN B 1 86 ? 10.422 -12.055 -22.109 1 98.25 86 ASN B C 1
ATOM 2921 O O . ASN B 1 86 ? 10.75 -13.047 -21.469 1 98.25 86 ASN B O 1
ATOM 2925 N N . GLU B 1 87 ? 9.961 -12.07 -23.344 1 97.94 87 GLU B N 1
ATOM 2926 C CA . GLU B 1 87 ? 9.602 -13.32 -24 1 97.94 87 GLU B CA 1
ATOM 2927 C C . GLU B 1 87 ? 10.805 -14.25 -24.109 1 97.94 87 GLU B C 1
ATOM 2929 O O . GLU B 1 87 ? 10.688 -15.453 -23.875 1 97.94 87 GLU B O 1
ATOM 2934 N N . LYS B 1 88 ? 11.906 -13.703 -24.484 1 98.5 88 LYS B N 1
ATOM 2935 C CA . LYS B 1 88 ? 13.117 -14.5 -24.656 1 98.5 88 LYS B CA 1
ATOM 2936 C C . LYS B 1 88 ? 13.508 -15.195 -23.344 1 98.5 88 LYS B C 1
ATOM 2938 O O . LYS B 1 88 ? 13.828 -16.391 -23.344 1 98.5 88 LYS B O 1
ATOM 2943 N N . ASN B 1 89 ? 13.477 -14.461 -22.219 1 98.5 89 ASN B N 1
ATOM 2944 C CA . ASN B 1 89 ? 13.82 -15.008 -20.906 1 98.5 89 ASN B CA 1
ATOM 2945 C C . ASN B 1 89 ? 12.836 -16.094 -20.484 1 98.5 89 ASN B C 1
ATOM 2947 O O . ASN B 1 89 ? 13.234 -17.109 -19.906 1 98.5 89 ASN B O 1
ATOM 2951 N N . ALA B 1 90 ? 11.586 -15.891 -20.781 1 98.62 90 ALA B N 1
ATOM 2952 C CA . ALA B 1 90 ? 10.562 -16.891 -20.438 1 98.62 90 ALA B CA 1
ATOM 2953 C C . ALA B 1 90 ? 10.789 -18.188 -21.203 1 98.62 90 ALA B C 1
ATOM 2955 O O . ALA B 1 90 ? 10.734 -19.266 -20.625 1 98.62 90 ALA B O 1
ATOM 2956 N N . LYS B 1 91 ? 11.062 -18.078 -22.453 1 98.44 91 LYS B N 1
ATOM 2957 C CA . LYS B 1 91 ? 11.312 -19.234 -23.297 1 98.44 91 LYS B CA 1
ATOM 2958 C C . LYS B 1 91 ? 12.555 -20 -22.828 1 98.44 91 LYS B C 1
ATOM 2960 O O . LYS B 1 91 ? 12.562 -21.234 -22.812 1 98.44 91 LYS B O 1
ATOM 2965 N N . GLU B 1 92 ? 13.547 -19.188 -22.469 1 98.38 92 GLU B N 1
ATOM 2966 C CA . GLU B 1 92 ? 14.773 -19.812 -21.984 1 98.38 92 GLU B CA 1
ATOM 2967 C C . GLU B 1 92 ? 14.508 -20.641 -20.734 1 98.38 92 GLU B C 1
ATOM 2969 O O . GLU B 1 92 ? 14.984 -21.781 -20.625 1 98.38 92 GLU B O 1
ATOM 2974 N N . THR B 1 93 ? 13.773 -20.109 -19.797 1 98.19 93 THR B N 1
ATOM 2975 C CA . THR B 1 93 ? 13.422 -20.828 -18.594 1 98.19 93 THR B CA 1
ATOM 2976 C C . THR B 1 93 ? 12.656 -22.109 -18.922 1 98.19 93 THR B C 1
ATOM 2978 O O . THR B 1 93 ? 12.945 -23.172 -18.375 1 98.19 93 THR B O 1
ATOM 2981 N N . CYS B 1 94 ? 11.734 -22.062 -19.844 1 97.69 94 CYS B N 1
ATOM 2982 C CA . CYS B 1 94 ? 10.953 -23.219 -20.266 1 97.69 94 CYS B CA 1
ATOM 2983 C C . CYS B 1 94 ? 11.844 -24.297 -20.875 1 97.69 94 CYS B C 1
ATOM 2985 O O . CYS B 1 94 ? 11.68 -25.484 -20.578 1 97.69 94 CYS B O 1
ATOM 2987 N N . GLU B 1 95 ? 12.719 -23.828 -21.703 1 96.94 95 GLU B N 1
ATOM 2988 C CA . GLU B 1 95 ? 13.625 -24.766 -22.359 1 96.94 95 GLU B CA 1
ATOM 2989 C C . GLU B 1 95 ? 14.484 -25.516 -21.344 1 96.94 95 GLU B C 1
ATOM 2991 O O . GLU B 1 95 ? 14.664 -26.734 -21.438 1 96.94 95 GLU B O 1
ATOM 2996 N N . ILE B 1 96 ? 14.992 -24.797 -20.359 1 96.88 96 ILE B N 1
ATOM 2997 C CA . ILE B 1 96 ? 15.805 -25.406 -19.312 1 96.88 96 ILE B CA 1
ATOM 2998 C C . ILE B 1 96 ? 14.984 -26.453 -18.578 1 96.88 96 ILE B C 1
ATOM 3000 O O . ILE B 1 96 ? 15.445 -27.562 -18.344 1 96.88 96 ILE B O 1
ATOM 3004 N N . ILE B 1 97 ? 13.75 -26.125 -18.266 1 97 97 ILE B N 1
ATOM 3005 C CA . ILE B 1 97 ? 12.875 -27 -17.5 1 97 97 ILE B CA 1
ATOM 3006 C C . ILE B 1 97 ? 12.555 -28.25 -18.328 1 97 97 ILE B C 1
ATOM 3008 O O . ILE B 1 97 ? 12.672 -29.375 -17.828 1 97 97 ILE B O 1
ATOM 3012 N N . ASN B 1 98 ? 12.164 -28.094 -19.547 1 96.88 98 ASN B N 1
ATOM 3013 C CA . ASN B 1 98 ? 11.773 -29.219 -20.391 1 96.88 98 ASN B CA 1
ATOM 3014 C C . ASN B 1 98 ? 12.953 -30.141 -20.688 1 96.88 98 ASN B C 1
ATOM 3016 O O . ASN B 1 98 ? 12.781 -31.359 -20.812 1 96.88 98 ASN B O 1
ATOM 3020 N N . LYS B 1 99 ? 14.133 -29.562 -20.828 1 95.12 99 LYS B N 1
ATOM 3021 C CA . LYS B 1 99 ? 15.336 -30.359 -21.062 1 95.12 99 LYS B CA 1
ATOM 3022 C C . LYS B 1 99 ? 15.703 -31.172 -19.828 1 95.12 99 LYS B C 1
ATOM 3024 O O . LYS B 1 99 ? 16.047 -32.344 -19.938 1 95.12 99 LYS B O 1
ATOM 3029 N N . GLN B 1 100 ? 15.531 -30.594 -18.703 1 93.56 100 GLN B N 1
ATOM 3030 C CA . GLN B 1 100 ? 16.016 -31.219 -17.469 1 93.56 100 GLN B CA 1
ATOM 3031 C C . GLN B 1 100 ? 14.969 -32.156 -16.875 1 93.56 100 GLN B C 1
ATOM 3033 O O . GLN B 1 100 ? 15.305 -33.188 -16.312 1 93.56 100 GLN B O 1
ATOM 3038 N N . TYR B 1 101 ? 13.711 -31.75 -17.016 1 90.06 101 TYR B N 1
ATOM 3039 C CA . TYR B 1 101 ? 12.703 -32.469 -16.25 1 90.06 101 TYR B CA 1
ATOM 3040 C C . TYR B 1 101 ? 11.594 -33 -17.141 1 90.06 101 TYR B C 1
ATOM 3042 O O . TYR B 1 101 ? 10.711 -33.719 -16.688 1 90.06 101 TYR B O 1
ATOM 3050 N N . GLY B 1 102 ? 11.594 -32.625 -18.422 1 83.19 102 GLY B N 1
ATOM 3051 C CA . GLY B 1 102 ? 10.5 -32.906 -19.344 1 83.19 102 GLY B CA 1
ATOM 3052 C C . GLY B 1 102 ? 10.57 -34.312 -19.938 1 83.19 102 GLY B C 1
ATOM 3053 O O . GLY B 1 102 ? 10.203 -34.5 -21.109 1 83.19 102 GLY B O 1
ATOM 3054 N N . LYS B 1 103 ? 11.07 -35.344 -19.344 1 74.06 103 LYS B N 1
ATOM 3055 C CA . LYS B 1 103 ? 11.258 -36.656 -19.953 1 74.06 103 LYS B CA 1
ATOM 3056 C C . LYS B 1 103 ? 9.945 -37.219 -20.516 1 74.06 103 LYS B C 1
ATOM 3058 O O . LYS B 1 103 ? 9.945 -37.875 -21.531 1 74.06 103 LYS B O 1
ATOM 3063 N N . ALA B 1 104 ? 8.852 -36.938 -19.922 1 64.06 104 ALA B N 1
ATOM 3064 C CA . ALA B 1 104 ? 7.598 -37.562 -20.344 1 64.06 104 ALA B CA 1
ATOM 3065 C C . ALA B 1 104 ? 6.73 -36.562 -21.109 1 64.06 104 ALA B C 1
ATOM 3067 O O . ALA B 1 104 ? 5.633 -36.906 -21.547 1 64.06 104 ALA B O 1
ATOM 3068 N N . GLY B 1 105 ? 7.211 -35.406 -21.438 1 77.31 105 GLY B N 1
ATOM 3069 C CA . GLY B 1 105 ? 6.434 -34.344 -22.109 1 77.31 105 GLY B CA 1
ATOM 3070 C C . GLY B 1 105 ? 6.754 -32.969 -21.609 1 77.31 105 GLY B C 1
ATOM 3071 O O . GLY B 1 105 ? 7.465 -32.781 -20.625 1 77.31 105 GLY B O 1
ATOM 3072 N N . LYS B 1 106 ? 6.242 -32.062 -22.391 1 87.75 106 LYS B N 1
ATOM 3073 C CA . LYS B 1 106 ? 6.465 -30.672 -22.016 1 87.75 106 LYS B CA 1
ATOM 3074 C C . LYS B 1 106 ? 5.773 -30.359 -20.688 1 87.75 106 LYS B C 1
ATOM 3076 O O . LYS B 1 106 ? 4.562 -30.547 -20.547 1 87.75 106 LYS B O 1
ATOM 3081 N N . ILE B 1 107 ? 6.621 -30.047 -19.734 1 95.38 107 ILE B N 1
ATOM 3082 C CA . ILE B 1 107 ? 6.051 -29.766 -18.422 1 95.38 107 ILE B CA 1
ATOM 3083 C C . ILE B 1 107 ? 6.117 -28.266 -18.141 1 95.38 107 ILE B C 1
ATOM 3085 O O . ILE B 1 107 ? 5.668 -27.812 -17.094 1 95.38 107 ILE B O 1
ATOM 3089 N N . ALA B 1 108 ? 6.707 -27.516 -19.094 1 98.06 108 ALA B N 1
ATOM 3090 C CA . ALA B 1 108 ? 6.742 -26.062 -18.953 1 98.06 108 ALA B CA 1
ATOM 3091 C C . ALA B 1 108 ? 6.312 -25.375 -20.234 1 98.06 108 ALA B C 1
ATOM 3093 O O . ALA B 1 108 ? 6.656 -25.828 -21.344 1 98.06 108 ALA B O 1
ATOM 3094 N N . ASP B 1 109 ? 5.543 -24.406 -20.141 1 98.31 109 ASP B N 1
ATOM 3095 C CA . ASP B 1 109 ? 5.184 -23.5 -21.219 1 98.31 109 ASP B CA 1
ATOM 3096 C C . ASP B 1 109 ? 5.352 -22.047 -20.781 1 98.31 109 ASP B C 1
ATOM 3098 O O . ASP B 1 109 ? 5.672 -21.766 -19.625 1 98.31 109 ASP B O 1
ATOM 3102 N N . TRP B 1 110 ? 5.305 -21.141 -21.75 1 98.5 110 TRP B N 1
ATOM 3103 C CA . TRP B 1 110 ? 5.59 -19.734 -21.438 1 98.5 110 TRP B CA 1
ATOM 3104 C C . TRP B 1 110 ? 4.48 -18.828 -21.953 1 98.5 110 TRP B C 1
ATOM 3106 O O . TRP B 1 110 ? 3.686 -19.234 -22.797 1 98.5 110 TRP B O 1
ATOM 3116 N N . VAL B 1 111 ? 4.328 -17.641 -21.391 1 98.75 111 VAL B N 1
ATOM 3117 C CA . VAL B 1 111 ? 3.416 -16.594 -21.859 1 98.75 111 VAL B CA 1
ATOM 3118 C C . VAL B 1 111 ? 4.039 -15.227 -21.641 1 98.75 111 VAL B C 1
ATOM 3120 O O . VAL B 1 111 ? 4.652 -14.977 -20.594 1 98.75 111 VAL B O 1
ATOM 3123 N N . LYS B 1 112 ? 4.012 -14.406 -22.703 1 98.75 112 LYS B N 1
ATOM 3124 C CA . LYS B 1 112 ? 4.387 -13.008 -22.5 1 98.75 112 LYS B CA 1
ATOM 3125 C C . LYS B 1 112 ? 3.34 -12.273 -21.672 1 98.75 112 LYS B C 1
ATOM 3127 O O . LYS B 1 112 ? 2.162 -12.242 -22.031 1 98.75 112 LYS B O 1
ATOM 3132 N N . MET B 1 113 ? 3.809 -11.703 -20.547 1 98.69 113 MET B N 1
ATOM 3133 C CA . MET B 1 113 ? 2.855 -11.094 -19.625 1 98.69 113 MET B CA 1
ATOM 3134 C C . MET B 1 113 ? 3.418 -9.805 -19.047 1 98.69 113 MET B C 1
ATOM 3136 O O . MET B 1 113 ? 4.473 -9.812 -18.406 1 98.69 113 MET B O 1
ATOM 3140 N N . ASP B 1 114 ? 2.752 -8.719 -19.391 1 98.75 114 ASP B N 1
ATOM 3141 C CA . ASP B 1 114 ? 2.914 -7.477 -18.641 1 98.75 114 ASP B CA 1
ATOM 3142 C C . ASP B 1 114 ? 1.912 -7.395 -17.484 1 98.75 114 ASP B C 1
ATOM 3144 O O . ASP B 1 114 ? 0.729 -7.129 -17.703 1 98.75 114 ASP B O 1
ATO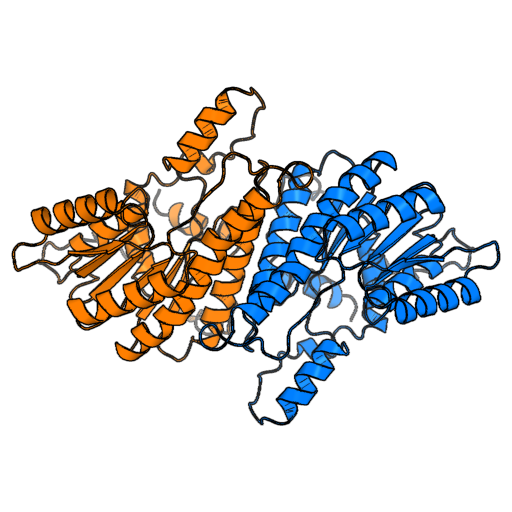M 3148 N N . VAL B 1 115 ? 2.443 -7.547 -16.281 1 98.75 115 VAL B N 1
ATOM 3149 C CA . VAL B 1 115 ? 1.536 -7.711 -15.141 1 98.75 115 VAL B CA 1
ATOM 3150 C C . VAL B 1 115 ? 0.798 -6.402 -14.883 1 98.75 115 VAL B C 1
ATOM 3152 O O . VAL B 1 115 ? -0.2 -6.379 -14.156 1 98.75 115 VAL B O 1
ATOM 3155 N N . SER B 1 116 ? 1.303 -5.242 -15.414 1 98.38 116 SER B N 1
ATOM 3156 C CA . SER B 1 116 ? 0.634 -3.961 -15.219 1 98.38 116 SER B CA 1
ATOM 3157 C C . SER B 1 116 ? -0.582 -3.83 -16.125 1 98.38 116 SER B C 1
ATOM 3159 O O . SER B 1 116 ? -1.326 -2.85 -16.047 1 98.38 116 SER B O 1
ATOM 3161 N N . LYS B 1 117 ? -0.756 -4.781 -17.016 1 98.5 117 LYS B N 1
ATOM 3162 C CA . LYS B 1 117 ? -1.884 -4.77 -17.938 1 98.5 117 LYS B CA 1
ATOM 3163 C C . LYS B 1 117 ? -2.859 -5.902 -17.641 1 98.5 117 LYS B C 1
ATOM 3165 O O . LYS B 1 117 ? -2.52 -7.078 -17.781 1 98.5 117 LYS B O 1
ATOM 3170 N N . ARG B 1 118 ? -4.004 -5.508 -17.359 1 97.75 118 ARG B N 1
ATOM 3171 C CA . ARG B 1 118 ? -5.051 -6.426 -16.906 1 97.75 118 ARG B CA 1
ATOM 3172 C C . ARG B 1 118 ? -5.27 -7.539 -17.938 1 97.75 118 ARG B C 1
ATOM 3174 O O . ARG B 1 118 ? -5.355 -8.711 -17.562 1 97.75 118 ARG B O 1
ATOM 3181 N N . GLU B 1 119 ? -5.309 -7.262 -19.141 1 98.06 119 GLU B N 1
ATOM 3182 C CA . GLU B 1 119 ? -5.66 -8.195 -20.203 1 98.06 119 GLU B CA 1
ATOM 3183 C C . GLU B 1 119 ? -4.605 -9.289 -20.344 1 98.06 119 GLU B C 1
ATOM 3185 O O . GLU B 1 119 ? -4.938 -10.445 -20.609 1 98.06 119 GLU B O 1
ATOM 3190 N N . THR B 1 120 ? -3.373 -8.922 -20.188 1 98.62 120 THR B N 1
ATOM 3191 C CA . THR B 1 120 ? -2.318 -9.914 -20.359 1 98.62 120 THR B CA 1
ATOM 3192 C C . THR B 1 120 ? -2.293 -10.891 -19.188 1 98.62 120 THR B C 1
ATOM 3194 O O . THR B 1 120 ? -1.984 -12.07 -19.359 1 98.62 120 THR B O 1
ATOM 3197 N N . VAL B 1 121 ? -2.672 -10.422 -18.016 1 98.81 121 VAL B N 1
ATOM 3198 C CA . VAL B 1 121 ? -2.729 -11.289 -16.844 1 98.81 121 VAL B CA 1
ATOM 3199 C C . VAL B 1 121 ? -3.885 -12.281 -16.984 1 98.81 121 VAL B C 1
ATOM 3201 O O . VAL B 1 121 ? -3.709 -13.484 -16.781 1 98.81 121 VAL B O 1
ATOM 3204 N N . GLU B 1 122 ? -4.973 -11.758 -17.391 1 98.69 122 GLU B N 1
ATOM 3205 C CA . GLU B 1 122 ? -6.141 -12.602 -17.625 1 98.69 122 GLU B CA 1
ATOM 3206 C C . GLU B 1 122 ? -5.844 -13.695 -18.641 1 98.69 122 GLU B C 1
ATOM 3208 O O . GLU B 1 122 ? -6.109 -14.875 -18.406 1 98.69 122 GLU B O 1
ATOM 3213 N N . LYS B 1 123 ? -5.258 -13.297 -19.703 1 98.5 123 LYS B N 1
ATOM 3214 C CA . LYS B 1 123 ? -4.945 -14.227 -20.781 1 98.5 123 LYS B CA 1
ATOM 3215 C C . LYS B 1 123 ? -3.895 -15.242 -20.344 1 98.5 123 LYS B C 1
ATOM 3217 O O . LYS B 1 123 ? -3.957 -16.422 -20.719 1 98.5 123 LYS B O 1
ATOM 3222 N N . GLY B 1 124 ? -2.934 -14.797 -19.578 1 98.69 124 GLY B N 1
ATOM 3223 C CA . GLY B 1 124 ? -1.89 -15.695 -19.109 1 98.69 124 GLY B CA 1
ATOM 3224 C C . GLY B 1 124 ? -2.404 -16.781 -18.172 1 98.69 124 GLY B C 1
ATOM 3225 O O . GLY B 1 124 ? -2.021 -17.938 -18.297 1 98.69 124 GLY B O 1
ATOM 3226 N N . ILE B 1 125 ? -3.264 -16.438 -17.297 1 98.75 125 ILE B N 1
ATOM 3227 C CA . ILE B 1 125 ? -3.848 -17.391 -16.359 1 98.75 125 ILE B CA 1
ATOM 3228 C C . ILE B 1 125 ? -4.742 -18.375 -17.125 1 98.75 125 ILE B C 1
ATOM 3230 O O . ILE B 1 125 ? -4.695 -19.578 -16.891 1 98.75 125 ILE B O 1
ATOM 3234 N N . ALA B 1 126 ? -5.484 -17.844 -18.094 1 98.75 126 ALA B N 1
ATOM 3235 C CA . ALA B 1 126 ? -6.328 -18.688 -18.922 1 98.75 126 ALA B CA 1
ATOM 3236 C C . ALA B 1 126 ? -5.488 -19.688 -19.719 1 98.75 126 ALA B C 1
ATOM 3238 O O . ALA B 1 126 ? -5.875 -20.844 -19.891 1 98.75 126 ALA B O 1
ATOM 3239 N N . LYS B 1 127 ? -4.367 -19.234 -20.188 1 98.75 127 LYS B N 1
ATOM 3240 C CA . LYS B 1 127 ? -3.498 -20.125 -20.953 1 98.75 127 LYS B CA 1
ATOM 3241 C C . LYS B 1 127 ? -2.979 -21.266 -20.094 1 98.75 127 LYS B C 1
ATOM 3243 O O . LYS B 1 127 ? -2.869 -22.406 -20.578 1 98.75 127 LYS B O 1
ATOM 3248 N N . ALA B 1 128 ? -2.617 -20.984 -18.859 1 98.44 128 ALA B N 1
ATOM 3249 C CA . ALA B 1 128 ? -2.162 -22.031 -17.969 1 98.44 128 ALA B CA 1
ATOM 3250 C C . ALA B 1 128 ? -3.225 -23.125 -17.812 1 98.44 128 ALA B C 1
ATOM 3252 O O . ALA B 1 128 ? -2.914 -24.312 -17.859 1 98.44 128 ALA B O 1
ATOM 3253 N N . GLU B 1 129 ? -4.469 -22.703 -17.688 1 98.5 129 GLU B N 1
ATOM 3254 C CA . GLU B 1 129 ? -5.57 -23.656 -17.562 1 98.5 129 GLU B CA 1
ATOM 3255 C C . GLU B 1 129 ? -5.793 -24.422 -18.875 1 98.5 129 GLU B C 1
ATOM 3257 O O . GLU B 1 129 ? -6.078 -25.625 -18.859 1 98.5 129 GLU B O 1
ATOM 3262 N N . GLN B 1 130 ? -5.68 -23.719 -19.969 1 98.12 130 GLN B N 1
ATOM 3263 C CA . GLN B 1 130 ? -5.898 -24.328 -21.266 1 98.12 130 GLN B CA 1
ATOM 3264 C C . GLN B 1 130 ? -4.828 -25.375 -21.562 1 98.12 130 GLN B C 1
ATOM 3266 O O . GLN B 1 130 ? -5.137 -26.469 -22.031 1 98.12 130 GLN B O 1
ATOM 3271 N N . VAL B 1 131 ? -3.604 -25.094 -21.234 1 97.69 131 VAL B N 1
ATOM 3272 C CA . VAL B 1 131 ? -2.471 -25.938 -21.625 1 97.69 131 VAL B CA 1
ATOM 3273 C C . VAL B 1 131 ? -2.336 -27.094 -20.656 1 97.69 131 VAL B C 1
ATOM 3275 O O . VAL B 1 131 ? -2.072 -28.234 -21.062 1 97.69 131 VAL B O 1
ATOM 3278 N N . PHE B 1 132 ? -2.559 -26.828 -19.359 1 97.44 132 PHE B N 1
ATOM 3279 C CA . PHE B 1 132 ? -2.217 -27.844 -18.359 1 97.44 132 PHE B CA 1
ATOM 3280 C C . PHE B 1 132 ? -3.469 -28.375 -17.672 1 97.44 132 PHE B C 1
ATOM 3282 O O . PHE B 1 132 ? -3.391 -29.297 -16.859 1 97.44 132 PHE B O 1
ATOM 3289 N N . GLY B 1 133 ? -4.621 -27.734 -17.938 1 97.88 133 GLY B N 1
ATOM 3290 C CA . GLY B 1 133 ? -5.898 -28.25 -17.469 1 97.88 133 GLY B CA 1
ATOM 3291 C C . GLY B 1 133 ? -6.363 -27.609 -16.172 1 97.88 133 GLY B C 1
ATOM 3292 O O . GLY B 1 133 ? -7.539 -27.688 -15.812 1 97.88 133 GLY B O 1
ATOM 3293 N N . LYS B 1 134 ? -5.453 -27.031 -15.43 1 98.06 134 LYS B N 1
ATOM 3294 C CA . LYS B 1 134 ? -5.773 -26.422 -14.148 1 98.06 134 LYS B CA 1
ATOM 3295 C C . LYS B 1 134 ? -4.668 -25.469 -13.695 1 98.06 134 LYS B C 1
ATOM 3297 O O . LYS B 1 134 ? -3.623 -25.375 -14.344 1 98.06 134 LYS B O 1
ATOM 3302 N N . LEU B 1 135 ? -4.941 -24.719 -12.68 1 98.31 135 LEU B N 1
ATOM 3303 C CA . LEU B 1 135 ? -3.973 -23.906 -11.945 1 98.31 135 LEU B CA 1
ATOM 3304 C C . LEU B 1 135 ? -4.094 -24.141 -10.445 1 98.31 135 LEU B C 1
ATOM 3306 O O . LEU B 1 135 ? -5.18 -24 -9.875 1 98.31 135 LEU B O 1
ATOM 3310 N N . ASN B 1 136 ? -2.938 -24.484 -9.844 1 96.5 136 ASN B N 1
ATOM 3311 C CA . ASN B 1 136 ? -2.963 -24.812 -8.422 1 96.5 136 ASN B CA 1
ATOM 3312 C C . ASN B 1 136 ? -2.201 -23.781 -7.594 1 96.5 136 ASN B C 1
ATOM 3314 O O . ASN B 1 136 ? -2.531 -23.547 -6.434 1 96.5 136 ASN B O 1
ATOM 3318 N N . VAL B 1 137 ? -1.145 -23.188 -8.195 1 95.69 137 VAL B N 1
ATOM 3319 C CA . VAL B 1 137 ? -0.293 -22.25 -7.469 1 95.69 137 VAL B CA 1
ATOM 3320 C C . VAL B 1 137 ? -0.014 -21.031 -8.336 1 95.69 137 VAL B C 1
ATOM 3322 O O . VAL B 1 137 ? 0.37 -21.156 -9.5 1 95.69 137 VAL B O 1
ATOM 3325 N N . LEU B 1 138 ? -0.312 -19.922 -7.824 1 97.62 138 LEU B N 1
ATOM 3326 C CA . LEU B 1 138 ? 0.036 -18.656 -8.461 1 97.62 138 LEU B CA 1
ATOM 3327 C C . LEU B 1 138 ? 1.061 -17.891 -7.633 1 97.62 138 LEU B C 1
ATOM 3329 O O . LEU B 1 138 ? 0.825 -17.609 -6.453 1 97.62 138 LEU B O 1
ATOM 3333 N N . PHE B 1 139 ? 2.201 -17.641 -8.203 1 96.69 139 PHE B N 1
ATOM 3334 C CA . PHE B 1 139 ? 3.236 -16.844 -7.562 1 96.69 139 PHE B CA 1
ATOM 3335 C C . PHE B 1 139 ? 3.359 -15.477 -8.234 1 96.69 139 PHE B C 1
ATOM 3337 O O . PHE B 1 139 ? 3.988 -15.352 -9.289 1 96.69 139 PHE B O 1
ATOM 3344 N N . ASN B 1 140 ? 2.709 -14.484 -7.617 1 97.75 140 ASN B N 1
ATOM 3345 C CA . ASN B 1 140 ? 2.867 -13.102 -8.055 1 97.75 140 ASN B CA 1
ATOM 3346 C C . ASN B 1 140 ? 4.207 -12.523 -7.613 1 97.75 140 ASN B C 1
ATOM 3348 O O . ASN B 1 140 ? 4.285 -11.844 -6.59 1 97.75 140 ASN B O 1
ATOM 3352 N N . ASN B 1 141 ? 5.188 -12.727 -8.469 1 93.31 141 ASN B N 1
ATOM 3353 C CA . ASN B 1 141 ? 6.57 -12.414 -8.125 1 93.31 141 ASN B CA 1
ATOM 3354 C C . ASN B 1 141 ? 7.082 -11.203 -8.891 1 93.31 141 ASN B C 1
ATOM 3356 O O . ASN B 1 141 ? 7.969 -10.492 -8.422 1 93.31 141 ASN B O 1
ATOM 3360 N N . ALA B 1 142 ? 6.523 -10.992 -10.125 1 97.25 142 ALA B N 1
ATOM 3361 C CA . ALA B 1 142 ? 7 -9.883 -10.938 1 97.25 142 ALA B CA 1
ATOM 3362 C C . ALA B 1 142 ? 6.93 -8.57 -10.156 1 97.25 142 ALA B C 1
ATOM 3364 O O . ALA B 1 142 ? 5.934 -8.289 -9.484 1 97.25 142 ALA B O 1
ATOM 3365 N N . GLY B 1 143 ? 7.973 -7.84 -10.164 1 94.94 143 GLY B N 1
ATOM 3366 C CA . GLY B 1 143 ? 8.062 -6.551 -9.492 1 94.94 143 GLY B CA 1
ATOM 3367 C C . GLY B 1 143 ? 9.328 -5.785 -9.844 1 94.94 143 GLY B C 1
ATOM 3368 O O . GLY B 1 143 ? 10.25 -6.344 -10.438 1 94.94 143 GLY B O 1
ATOM 3369 N N . ILE B 1 144 ? 9.273 -4.52 -9.492 1 94.06 144 ILE B N 1
ATOM 3370 C CA . ILE B 1 144 ? 10.445 -3.711 -9.789 1 94.06 144 ILE B CA 1
ATOM 3371 C C . ILE B 1 144 ? 10.805 -2.854 -8.57 1 94.06 144 ILE B C 1
ATOM 3373 O O . ILE B 1 144 ? 9.953 -2.594 -7.719 1 94.06 144 ILE B O 1
ATOM 3377 N N . MET B 1 145 ? 12.023 -2.551 -8.445 1 92.06 145 MET B N 1
ATOM 3378 C CA . MET B 1 145 ? 12.57 -1.443 -7.672 1 92.06 145 MET B CA 1
ATOM 3379 C C . MET B 1 145 ? 13.273 -0.44 -8.578 1 92.06 145 MET B C 1
ATOM 3381 O O . MET B 1 145 ? 14.398 -0.678 -9.023 1 92.06 145 MET B O 1
ATOM 3385 N N . HIS B 1 146 ? 12.633 0.644 -8.852 1 93.56 146 HIS B N 1
ATOM 3386 C CA . HIS B 1 146 ? 13.141 1.607 -9.812 1 93.56 146 HIS B CA 1
ATOM 3387 C C . HIS B 1 146 ? 14.359 2.342 -9.266 1 93.56 146 HIS B C 1
ATOM 3389 O O . HIS B 1 146 ? 14.359 2.791 -8.117 1 93.56 146 HIS B O 1
ATOM 3395 N N . SER B 1 147 ? 15.367 2.521 -10.086 1 91.44 147 SER B N 1
ATOM 3396 C CA . SER B 1 147 ? 16.625 3.117 -9.648 1 91.44 147 SER B CA 1
ATOM 3397 C C . SER B 1 147 ? 16.438 4.574 -9.242 1 91.44 147 SER B C 1
ATOM 3399 O O . SER B 1 147 ? 17.188 5.098 -8.422 1 91.44 147 SER B O 1
ATOM 3401 N N . ASP B 1 148 ? 15.422 5.281 -9.742 1 94.62 148 ASP B N 1
ATOM 3402 C CA . ASP B 1 148 ? 15.203 6.699 -9.461 1 94.62 148 ASP B CA 1
ATOM 3403 C C . ASP B 1 148 ? 14.273 6.887 -8.266 1 94.62 148 ASP B C 1
ATOM 3405 O O . ASP B 1 148 ? 13.953 8.016 -7.895 1 94.62 148 ASP B O 1
ATOM 3409 N N . ASP B 1 149 ? 13.836 5.719 -7.73 1 94.94 149 ASP B N 1
ATOM 3410 C CA . ASP B 1 149 ? 13.07 5.816 -6.496 1 94.94 149 ASP B CA 1
ATOM 3411 C C . ASP B 1 149 ? 13.93 6.355 -5.352 1 94.94 149 ASP B C 1
ATOM 3413 O O . ASP B 1 149 ? 15.094 5.984 -5.219 1 94.94 149 ASP B O 1
ATOM 3417 N N . ASP B 1 150 ? 13.312 7.258 -4.586 1 93.94 150 ASP B N 1
ATOM 3418 C CA . ASP B 1 150 ? 14.062 7.961 -3.551 1 93.94 150 ASP B CA 1
ATOM 3419 C C . ASP B 1 150 ? 13.156 8.359 -2.389 1 93.94 150 ASP B C 1
ATOM 3421 O O . ASP B 1 150 ? 12.242 7.613 -2.021 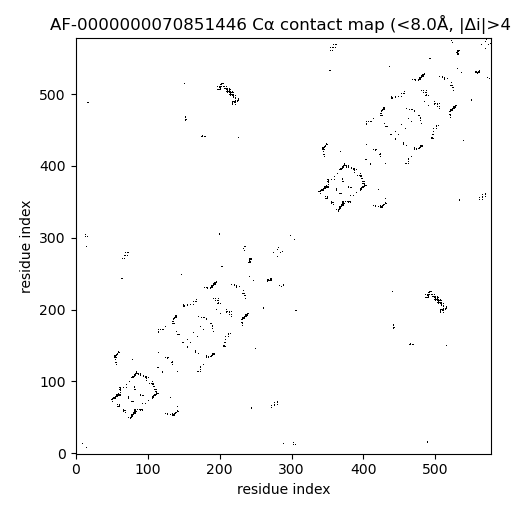1 93.94 150 ASP B O 1
ATOM 3425 N N . ASN B 1 151 ? 13.516 9.453 -1.729 1 92.38 151 ASN B N 1
ATOM 3426 C CA . ASN B 1 151 ? 12.68 9.961 -0.645 1 92.38 151 ASN B CA 1
ATOM 3427 C C . ASN B 1 151 ? 11.453 10.68 -1.18 1 92.38 151 ASN B C 1
ATOM 3429 O O . ASN B 1 151 ? 11.258 10.773 -2.393 1 92.38 151 ASN B O 1
ATOM 3433 N N . ALA B 1 152 ? 10.617 11.156 -0.279 1 95.25 152 ALA B N 1
ATOM 3434 C CA . ALA B 1 152 ? 9.336 11.734 -0.673 1 95.25 152 ALA B CA 1
ATOM 3435 C C . ALA B 1 152 ? 9.539 12.961 -1.559 1 95.25 152 ALA B C 1
ATOM 3437 O O . ALA B 1 152 ? 8.734 13.227 -2.453 1 95.25 152 ALA B O 1
ATOM 3438 N N . ILE B 1 153 ? 10.57 13.688 -1.39 1 96.06 153 ILE B N 1
ATOM 3439 C CA . ILE B 1 153 ? 10.781 14.977 -2.047 1 96.06 153 ILE B CA 1
ATOM 3440 C C . ILE B 1 153 ? 11.234 14.75 -3.488 1 96.06 153 ILE B C 1
ATOM 3442 O O . ILE B 1 153 ? 10.773 15.43 -4.406 1 96.06 153 ILE B O 1
ATOM 3446 N N . THR B 1 154 ? 12.039 13.727 -3.713 1 96.25 154 THR B N 1
ATOM 3447 C CA . THR B 1 154 ? 12.734 13.609 -4.988 1 96.25 154 THR B CA 1
ATOM 3448 C C . THR B 1 154 ? 12.094 12.523 -5.855 1 96.25 154 THR B C 1
ATOM 3450 O O . THR B 1 154 ? 12.336 12.469 -7.062 1 96.25 154 THR B O 1
ATOM 3453 N N . THR B 1 155 ? 11.297 11.625 -5.246 1 97 155 THR B N 1
ATOM 3454 C CA . THR B 1 155 ? 10.602 10.633 -6.062 1 97 155 THR B CA 1
ATOM 3455 C C . THR B 1 155 ? 9.57 11.305 -6.969 1 97 155 THR B C 1
ATOM 3457 O O . THR B 1 155 ? 8.711 12.047 -6.492 1 97 155 THR B O 1
ATOM 3460 N N . GLU B 1 156 ? 9.672 11.023 -8.266 1 97.44 156 GLU B N 1
ATOM 3461 C CA . GLU B 1 156 ? 8.781 11.656 -9.234 1 97.44 156 GLU B CA 1
ATOM 3462 C C . GLU B 1 156 ? 7.543 10.797 -9.484 1 97.44 156 GLU B C 1
ATOM 3464 O O . GLU B 1 156 ? 7.562 9.586 -9.25 1 97.44 156 GLU B O 1
ATOM 3469 N N . ASP B 1 157 ? 6.504 11.438 -10.031 1 97.56 157 ASP B N 1
ATOM 3470 C CA . ASP B 1 157 ? 5.211 10.789 -10.242 1 97.56 157 ASP B CA 1
ATOM 3471 C C . ASP B 1 157 ? 5.352 9.586 -11.172 1 97.56 157 ASP B C 1
ATOM 3473 O O . ASP B 1 157 ? 4.68 8.57 -10.984 1 97.56 157 ASP B O 1
ATOM 3477 N N . ASP B 1 158 ? 6.148 9.75 -12.18 1 97.62 158 ASP B N 1
ATOM 3478 C CA . ASP B 1 158 ? 6.277 8.672 -13.156 1 97.62 158 ASP B CA 1
ATOM 3479 C C . ASP B 1 158 ? 6.883 7.426 -12.516 1 97.62 158 ASP B C 1
ATOM 3481 O O . ASP B 1 158 ? 6.465 6.305 -12.812 1 97.62 158 ASP B O 1
ATOM 3485 N N . VAL B 1 159 ? 7.871 7.613 -11.641 1 97.75 159 VAL B N 1
ATOM 3486 C CA . VAL B 1 159 ? 8.492 6.512 -10.906 1 97.75 159 VAL B CA 1
ATOM 3487 C C . VAL B 1 159 ? 7.469 5.871 -9.977 1 97.75 159 VAL B C 1
ATOM 3489 O O . VAL B 1 159 ? 7.363 4.645 -9.906 1 97.75 159 VAL B O 1
ATOM 3492 N N . TRP B 1 160 ? 6.707 6.688 -9.32 1 98.38 160 TRP B N 1
ATOM 3493 C CA . TRP B 1 160 ? 5.664 6.227 -8.406 1 98.38 160 TRP B CA 1
ATOM 3494 C C . TRP B 1 160 ? 4.625 5.391 -9.141 1 98.38 160 TRP B C 1
ATOM 3496 O O . TRP B 1 160 ? 4.34 4.258 -8.75 1 98.38 160 TRP B O 1
ATOM 3506 N N . ASP B 1 161 ? 4.164 5.922 -10.211 1 98.12 161 ASP B N 1
ATOM 3507 C CA . ASP B 1 161 ? 3.086 5.277 -10.953 1 98.12 161 ASP B CA 1
ATOM 3508 C C . ASP B 1 161 ? 3.553 3.959 -11.562 1 98.12 161 ASP B C 1
ATOM 3510 O O . ASP B 1 161 ? 2.832 2.959 -11.523 1 98.12 161 ASP B O 1
ATOM 3514 N N . LEU B 1 162 ? 4.73 3.996 -12.125 1 98.06 162 LEU B N 1
ATOM 3515 C CA . LEU B 1 162 ? 5.273 2.773 -12.711 1 98.06 162 LEU B CA 1
ATOM 3516 C C . LEU B 1 162 ? 5.406 1.682 -11.648 1 98.06 162 LEU B C 1
ATOM 3518 O O . LEU B 1 162 ? 5.004 0.539 -11.883 1 98.06 162 LEU B O 1
ATOM 3522 N N . THR B 1 163 ? 5.934 2.02 -10.516 1 98.31 163 THR B N 1
ATOM 3523 C CA . THR B 1 163 ? 6.152 1.073 -9.422 1 98.31 163 THR B CA 1
ATOM 3524 C C . THR B 1 163 ? 4.828 0.497 -8.938 1 98.31 163 THR B C 1
ATOM 3526 O O . THR B 1 163 ? 4.691 -0.718 -8.781 1 98.31 163 THR B O 1
ATOM 3529 N N . PHE B 1 164 ? 3.822 1.304 -8.773 1 98.62 164 PHE B N 1
ATOM 3530 C CA . PHE B 1 164 ? 2.545 0.843 -8.242 1 98.62 164 PHE B CA 1
ATOM 3531 C C . PHE B 1 164 ? 1.786 0.034 -9.289 1 98.62 164 PHE B C 1
ATOM 3533 O O . PHE B 1 164 ? 1.079 -0.918 -8.953 1 98.62 164 PHE B O 1
ATOM 3540 N N . ASN B 1 165 ? 1.923 0.415 -10.555 1 98.5 165 ASN B N 1
ATOM 3541 C CA . ASN B 1 165 ? 1.259 -0.335 -11.609 1 98.5 165 ASN B CA 1
ATOM 3542 C C . ASN B 1 165 ? 1.79 -1.763 -11.711 1 98.5 165 ASN B C 1
ATOM 3544 O O . ASN B 1 165 ? 1.021 -2.703 -11.914 1 98.5 165 ASN B O 1
ATOM 3548 N N . ILE B 1 166 ? 3.006 -1.906 -11.531 1 98.5 166 ILE B N 1
ATOM 3549 C CA . ILE B 1 166 ? 3.627 -3.217 -11.688 1 98.5 166 ILE B CA 1
ATOM 3550 C C . ILE B 1 166 ? 3.531 -3.992 -10.375 1 98.5 166 ILE B C 1
ATOM 3552 O O . ILE B 1 166 ? 3 -5.105 -10.344 1 98.5 166 ILE B O 1
ATOM 3556 N N . ASN B 1 167 ? 3.984 -3.41 -9.25 1 98.25 167 ASN B N 1
ATOM 3557 C CA . ASN B 1 167 ? 4.145 -4.117 -7.984 1 98.25 167 ASN B CA 1
ATOM 3558 C C . ASN B 1 167 ? 2.803 -4.359 -7.301 1 98.25 167 ASN B C 1
ATOM 3560 O O . ASN B 1 167 ? 2.641 -5.336 -6.57 1 98.25 167 ASN B O 1
ATOM 3564 N N . VAL B 1 168 ? 1.863 -3.43 -7.469 1 98.69 168 VAL B N 1
ATOM 3565 C CA . VAL B 1 168 ? 0.625 -3.504 -6.699 1 98.69 168 VAL B CA 1
ATOM 3566 C C . VAL B 1 168 ? -0.517 -3.965 -7.602 1 98.69 168 VAL B C 1
ATOM 3568 O O . VAL B 1 168 ? -1.107 -5.023 -7.375 1 98.69 168 VAL B O 1
ATOM 3571 N N . LYS B 1 169 ? -0.73 -3.244 -8.695 1 98.5 169 LYS B N 1
ATOM 3572 C CA . LYS B 1 169 ? -1.817 -3.637 -9.586 1 98.5 169 LYS B CA 1
ATOM 3573 C C . LYS B 1 169 ? -1.547 -5 -10.219 1 98.5 169 LYS B C 1
ATOM 3575 O O . LYS B 1 169 ? -2.477 -5.766 -10.477 1 98.5 169 LYS B O 1
ATOM 3580 N N . GLY B 1 170 ? -0.281 -5.234 -10.492 1 98.69 170 GLY B N 1
ATOM 3581 C CA . GLY B 1 170 ? 0.065 -6.555 -11 1 98.69 170 GLY B CA 1
ATOM 3582 C C . GLY B 1 170 ? -0.39 -7.68 -10.094 1 98.69 170 GLY B C 1
ATOM 3583 O O . GLY B 1 170 ? -0.934 -8.68 -10.562 1 98.69 170 GLY B O 1
ATOM 3584 N N . VAL B 1 171 ? -0.164 -7.535 -8.789 1 98.5 171 VAL B N 1
ATOM 3585 C CA . VAL B 1 171 ? -0.59 -8.523 -7.801 1 98.5 171 VAL B CA 1
ATOM 3586 C C . VAL B 1 171 ? -2.115 -8.539 -7.715 1 98.5 171 VAL B C 1
ATOM 3588 O O . VAL B 1 171 ? -2.723 -9.609 -7.617 1 98.5 171 VAL B O 1
ATOM 3591 N N . PHE B 1 172 ? -2.773 -7.379 -7.746 1 98.62 172 PHE B N 1
ATOM 3592 C CA . PHE B 1 172 ? -4.227 -7.258 -7.746 1 98.62 172 PHE B CA 1
ATOM 3593 C C . PHE B 1 172 ? -4.832 -8.031 -8.914 1 98.62 172 PHE B C 1
ATOM 3595 O O . PHE B 1 172 ? -5.742 -8.844 -8.719 1 98.62 172 PHE B O 1
ATOM 3602 N N . TYR B 1 173 ? -4.262 -7.871 -10.117 1 98.81 173 TYR B N 1
ATOM 3603 C CA . TYR B 1 173 ? -4.75 -8.578 -11.297 1 98.81 173 TYR B CA 1
ATOM 3604 C C . TYR B 1 173 ? -4.504 -10.078 -11.172 1 98.81 173 TYR B C 1
ATOM 3606 O O . TYR B 1 173 ? -5.363 -10.883 -11.539 1 98.81 173 TYR B O 1
ATOM 3614 N N . GLY B 1 174 ? -3.314 -10.406 -10.648 1 98.75 174 GLY B N 1
ATOM 3615 C CA . GLY B 1 174 ? -3.045 -11.812 -10.398 1 98.75 174 GLY B CA 1
ATOM 3616 C C . GLY B 1 174 ? -4.082 -12.469 -9.508 1 98.75 174 GLY B C 1
ATOM 3617 O O . GLY B 1 174 ? -4.551 -13.57 -9.797 1 98.75 174 GLY B O 1
ATOM 3618 N N . CYS B 1 175 ? -4.445 -11.797 -8.477 1 98.38 175 CYS B N 1
ATOM 3619 C CA . CYS B 1 175 ? -5.441 -12.344 -7.555 1 98.38 175 CYS B CA 1
ATOM 3620 C C . CYS B 1 175 ? -6.828 -12.336 -8.188 1 98.38 175 CYS B C 1
ATOM 3622 O O . CYS B 1 175 ? -7.59 -13.289 -8.031 1 98.38 175 CYS B O 1
ATOM 3624 N N . LYS B 1 176 ? -7.129 -11.266 -8.906 1 98.5 176 LYS B N 1
ATOM 3625 C CA . LYS B 1 176 ? -8.43 -11.109 -9.547 1 98.5 176 LYS B CA 1
ATOM 3626 C C . LYS B 1 176 ? -8.734 -12.273 -10.477 1 98.5 176 LYS B C 1
ATOM 3628 O O . LYS B 1 176 ? -9.844 -12.812 -10.469 1 98.5 176 LYS B O 1
ATOM 3633 N N . TYR B 1 177 ? -7.766 -12.719 -11.156 1 98.69 177 TYR B N 1
ATOM 3634 C CA . TYR B 1 177 ? -8 -13.758 -12.148 1 98.69 177 TYR B CA 1
ATOM 3635 C C . TYR B 1 177 ? -7.5 -15.109 -11.656 1 98.69 177 TYR B C 1
ATOM 3637 O O . TYR B 1 177 ? -7.984 -16.156 -12.102 1 98.69 177 TYR B O 1
ATOM 3645 N N . GLY B 1 178 ? -6.543 -15.094 -10.703 1 98.62 178 GLY B N 1
ATOM 3646 C CA . GLY B 1 178 ? -6.004 -16.328 -10.156 1 98.62 178 GLY B CA 1
ATOM 3647 C C . GLY B 1 178 ? -6.965 -17.031 -9.211 1 98.62 178 GLY B C 1
ATOM 3648 O O . GLY B 1 178 ? -7.055 -18.25 -9.211 1 98.62 178 GLY B O 1
ATOM 3649 N N . ILE B 1 179 ? -7.707 -16.25 -8.422 1 97.94 179 ILE B N 1
ATOM 3650 C CA . ILE B 1 179 ? -8.57 -16.844 -7.402 1 97.94 179 ILE B CA 1
ATOM 3651 C C . ILE B 1 179 ? -9.664 -17.672 -8.07 1 97.94 179 ILE B C 1
ATOM 3653 O O . ILE B 1 179 ? -9.852 -18.844 -7.734 1 97.94 179 ILE B O 1
ATOM 3657 N N . PRO B 1 180 ? -10.359 -17.172 -9.109 1 98.31 180 PRO B N 1
ATOM 3658 C CA . PRO B 1 180 ? -11.336 -18.031 -9.789 1 98.31 180 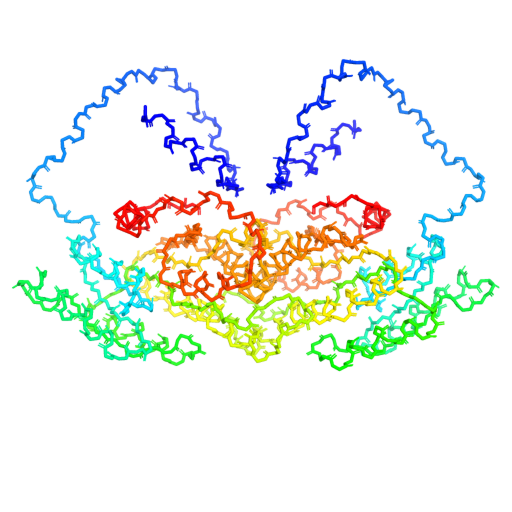PRO B CA 1
ATOM 3659 C C . PRO B 1 180 ? -10.711 -19.266 -10.43 1 98.31 180 PRO B C 1
ATOM 3661 O O . PRO B 1 180 ? -11.305 -20.344 -10.414 1 98.31 180 PRO B O 1
ATOM 3664 N N . ALA B 1 181 ? -9.547 -19.109 -10.977 1 98.56 181 ALA B N 1
ATOM 3665 C CA . ALA B 1 181 ? -8.859 -20.234 -11.602 1 98.56 181 ALA B CA 1
ATOM 3666 C C . ALA B 1 181 ? -8.547 -21.312 -10.57 1 98.56 181 ALA B C 1
ATOM 3668 O O . ALA B 1 181 ? -8.75 -22.5 -10.828 1 98.56 181 ALA B O 1
ATOM 3669 N N . LEU B 1 182 ? -8.055 -20.922 -9.383 1 97.69 182 LEU B N 1
ATOM 3670 C CA . LEU B 1 182 ? -7.742 -21.859 -8.312 1 97.69 182 LEU B CA 1
ATOM 3671 C C . LEU B 1 182 ? -9.008 -22.531 -7.785 1 97.69 182 LEU B C 1
ATOM 3673 O O . LEU B 1 182 ? -8.992 -23.719 -7.457 1 97.69 182 LEU B O 1
ATOM 3677 N N . LYS B 1 183 ? -10.086 -21.766 -7.746 1 97 183 LYS B N 1
ATOM 3678 C CA . LYS B 1 183 ? -11.359 -22.344 -7.316 1 97 183 LYS B CA 1
ATOM 3679 C C . LYS B 1 183 ? -11.82 -23.438 -8.273 1 97 183 LYS B C 1
ATOM 3681 O O . LYS B 1 183 ? -12.289 -24.484 -7.84 1 97 183 LYS B O 1
ATOM 3686 N N . ARG B 1 184 ? -11.625 -23.156 -9.547 1 97.75 184 ARG B N 1
ATOM 3687 C CA . ARG B 1 184 ? -12.023 -24.141 -10.555 1 97.75 184 ARG B CA 1
ATOM 3688 C C . ARG B 1 184 ? -11.172 -25.406 -10.461 1 97.75 184 ARG B C 1
ATOM 3690 O O . ARG B 1 184 ? -11.633 -26.484 -10.805 1 97.75 184 ARG B O 1
ATOM 3697 N N . ALA B 1 185 ? -10.023 -25.328 -9.891 1 97.19 185 ALA B N 1
ATOM 3698 C CA . ALA B 1 185 ? -9.117 -26.469 -9.719 1 97.19 185 ALA B CA 1
ATOM 3699 C C . ALA B 1 185 ? -9.391 -27.172 -8.398 1 97.19 185 ALA B C 1
ATOM 3701 O O . ALA B 1 185 ? -8.734 -28.172 -8.078 1 97.19 185 ALA B O 1
ATOM 3702 N N . GLY B 1 186 ? -10.328 -26.672 -7.594 1 95.62 186 GLY B N 1
ATOM 3703 C CA . GLY B 1 186 ? -10.664 -27.281 -6.316 1 95.62 186 GLY B CA 1
ATOM 3704 C C . GLY B 1 186 ? -9.898 -26.688 -5.148 1 95.62 186 GLY B C 1
ATOM 3705 O O . GLY B 1 186 ? -9.977 -27.188 -4.027 1 95.62 186 GLY B O 1
ATOM 3706 N N . GLY B 1 187 ? -9.172 -25.703 -5.387 1 94.19 187 GLY B N 1
ATOM 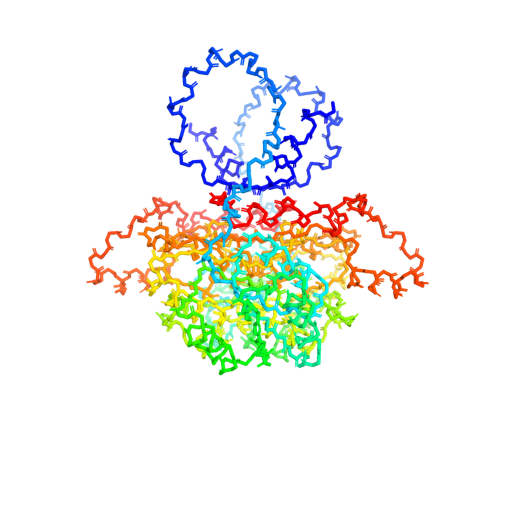3707 C CA . GLY B 1 187 ? -8.359 -25.031 -4.375 1 94.19 187 GLY B CA 1
ATOM 3708 C C . GLY B 1 187 ? -6.934 -24.781 -4.824 1 94.19 187 GLY B C 1
ATOM 3709 O O . GLY B 1 187 ? -6.547 -25.172 -5.93 1 94.19 187 GLY B O 1
ATOM 3710 N N . GLY B 1 188 ? -6.215 -24.047 -3.953 1 94 188 GLY B N 1
ATOM 3711 C CA . GLY B 1 188 ? -4.828 -23.766 -4.289 1 94 188 GLY B CA 1
ATOM 3712 C C . GLY B 1 188 ? -4.207 -22.688 -3.416 1 94 188 GLY B C 1
ATOM 3713 O O . GLY B 1 188 ? -4.691 -22.422 -2.314 1 94 188 GLY B O 1
ATOM 3714 N N . SER B 1 189 ? -3.006 -22.188 -3.936 1 92 189 SER B N 1
ATOM 3715 C CA . SER B 1 189 ? -2.254 -21.219 -3.152 1 92 189 SER B CA 1
ATOM 3716 C C . SER B 1 189 ? -1.789 -20.062 -4.02 1 92 189 SER B C 1
ATOM 3718 O O . SER B 1 189 ? -1.399 -20.25 -5.172 1 92 189 SER B O 1
ATOM 3720 N N . ILE B 1 190 ? -1.972 -18.891 -3.463 1 94.44 190 ILE B N 1
ATOM 3721 C CA . ILE B 1 190 ? -1.408 -17.703 -4.07 1 94.44 190 ILE B CA 1
ATOM 3722 C C . ILE B 1 190 ? -0.3 -17.141 -3.182 1 94.44 190 ILE B C 1
ATOM 3724 O O . ILE B 1 190 ? -0.474 -17.016 -1.966 1 94.44 190 ILE B O 1
ATOM 3728 N N . ILE B 1 191 ? 0.857 -16.891 -3.791 1 90.44 191 ILE B N 1
ATOM 3729 C CA . ILE B 1 191 ? 1.977 -16.266 -3.102 1 90.44 191 ILE B CA 1
ATOM 3730 C C . ILE B 1 191 ? 2.24 -14.883 -3.703 1 90.44 191 ILE B C 1
ATOM 3732 O O . ILE B 1 191 ? 2.455 -14.758 -4.91 1 90.44 191 ILE B O 1
ATOM 3736 N N . ASN B 1 192 ? 2.135 -13.891 -2.875 1 93.56 192 ASN B N 1
ATOM 3737 C CA . ASN B 1 192 ? 2.42 -12.516 -3.287 1 93.56 192 ASN B CA 1
ATOM 3738 C C . ASN B 1 192 ? 3.752 -12.031 -2.723 1 93.56 192 ASN B C 1
ATOM 3740 O O . ASN B 1 192 ? 4.035 -12.219 -1.539 1 93.56 192 ASN B O 1
ATOM 3744 N N . THR B 1 193 ? 4.559 -11.5 -3.543 1 87.75 193 THR B N 1
ATOM 3745 C CA . THR B 1 193 ? 5.863 -11.031 -3.084 1 87.75 193 THR B CA 1
ATOM 3746 C C . THR B 1 193 ? 5.746 -9.648 -2.449 1 87.75 193 THR B C 1
ATOM 3748 O O . THR B 1 193 ? 5.488 -8.664 -3.141 1 87.75 193 THR B O 1
ATOM 3751 N N . ALA B 1 194 ? 5.867 -9.672 -1.19 1 85.38 194 ALA B N 1
ATOM 3752 C CA . ALA B 1 194 ? 6.004 -8.43 -0.429 1 85.38 194 ALA B CA 1
ATOM 3753 C C . ALA B 1 194 ? 7.469 -8.133 -0.128 1 85.38 194 ALA B C 1
ATOM 3755 O O . ALA B 1 194 ? 8.32 -8.227 -1.013 1 85.38 194 ALA B O 1
ATOM 3756 N N . SER B 1 195 ? 7.766 -7.48 0.846 1 68.38 195 SER B N 1
ATOM 3757 C CA . SER B 1 195 ? 9.133 -7.18 1.252 1 68.38 195 SER B CA 1
ATOM 3758 C C . SER B 1 195 ? 9.219 -6.895 2.748 1 68.38 195 SER B C 1
ATOM 3760 O O . SER B 1 195 ? 8.219 -6.512 3.367 1 68.38 195 SER B O 1
ATOM 3762 N N . PHE B 1 196 ? 10.5 -7.156 3.223 1 58.34 196 PHE B N 1
ATOM 3763 C CA . PHE B 1 196 ? 10.75 -6.863 4.629 1 58.34 196 PHE B CA 1
ATOM 3764 C C . PHE B 1 196 ? 10.531 -5.383 4.918 1 58.34 196 PHE B C 1
ATOM 3766 O O . PHE B 1 196 ? 10.125 -5.016 6.023 1 58.34 196 PHE B O 1
ATOM 3773 N N . VAL B 1 197 ? 10.688 -4.598 3.939 1 65.88 197 VAL B N 1
ATOM 3774 C CA . VAL B 1 197 ? 10.594 -3.154 4.137 1 65.88 197 VAL B CA 1
ATOM 3775 C C . VAL B 1 197 ? 9.141 -2.756 4.355 1 65.88 197 VAL B C 1
ATOM 3777 O O . VAL B 1 197 ? 8.852 -1.678 4.883 1 65.88 197 VAL B O 1
ATOM 3780 N N . ALA B 1 198 ? 8.266 -3.584 4.012 1 70.88 198 ALA B N 1
ATOM 3781 C CA . ALA B 1 198 ? 6.852 -3.303 4.23 1 70.88 198 ALA B CA 1
ATOM 3782 C C . ALA B 1 198 ? 6.52 -3.281 5.719 1 70.88 198 ALA B C 1
ATOM 3784 O O . ALA B 1 198 ? 5.613 -2.562 6.152 1 70.88 198 ALA B O 1
ATOM 3785 N N . LEU B 1 199 ? 7.336 -4.012 6.426 1 55.53 199 LEU B N 1
ATOM 3786 C CA . LEU B 1 199 ? 7.047 -4.176 7.844 1 55.53 199 LEU B CA 1
ATOM 3787 C C . LEU B 1 199 ? 7.891 -3.221 8.688 1 55.53 199 LEU B C 1
ATOM 3789 O O . LEU B 1 199 ? 7.406 -2.67 9.68 1 55.53 199 LEU B O 1
ATOM 3793 N N . ARG B 1 200 ? 9.125 -3.02 8.164 1 55.69 200 ARG B N 1
ATOM 3794 C CA . ARG B 1 200 ? 10.055 -2.293 9.031 1 55.69 200 ARG B CA 1
ATOM 3795 C C . ARG B 1 200 ? 10.383 -0.922 8.445 1 55.69 200 ARG B C 1
ATOM 3797 O O . ARG B 1 200 ? 10.875 -0.043 9.156 1 55.69 200 ARG B O 1
ATOM 3804 N N . GLY B 1 201 ? 10.008 -0.738 7.363 1 60.66 201 GLY B N 1
ATOM 3805 C CA . GLY B 1 201 ? 10.492 0.452 6.684 1 60.66 201 GLY B CA 1
ATOM 3806 C C . GLY B 1 201 ? 11.914 0.306 6.164 1 60.66 201 GLY B C 1
ATOM 3807 O O . GLY B 1 201 ? 12.656 -0.575 6.602 1 60.66 201 GLY B O 1
ATOM 3808 N N . ALA B 1 202 ? 12.258 1.123 5.16 1 65.06 202 ALA B N 1
ATOM 3809 C CA . ALA B 1 202 ? 13.617 1.104 4.625 1 65.06 202 ALA B CA 1
ATOM 3810 C C . ALA B 1 202 ? 14.438 2.273 5.168 1 65.06 202 ALA B C 1
ATOM 3812 O O . ALA B 1 202 ? 13.922 3.387 5.305 1 65.06 202 ALA B O 1
ATOM 3813 N N . ALA B 1 203 ? 15.641 1.922 5.516 1 62 203 ALA B N 1
ATOM 3814 C CA . ALA B 1 203 ? 16.547 2.986 5.93 1 62 203 ALA B CA 1
ATOM 3815 C C . ALA B 1 203 ? 17.094 3.754 4.723 1 62 203 ALA B C 1
ATOM 3817 O O . ALA B 1 203 ? 17.469 4.922 4.84 1 62 203 ALA B O 1
ATOM 3818 N N . THR B 1 204 ? 17.094 2.994 3.553 1 71.12 204 THR B N 1
ATOM 3819 C CA . THR B 1 204 ? 17.469 3.646 2.301 1 71.12 204 THR B CA 1
ATOM 3820 C C . THR B 1 204 ? 16.219 4.121 1.554 1 71.12 204 THR B C 1
ATOM 3822 O O . THR B 1 204 ? 15.242 3.381 1.433 1 71.12 204 THR B O 1
ATOM 3825 N N . PRO B 1 205 ? 16.406 5.305 1.093 1 82.5 205 PRO B N 1
ATOM 3826 C CA . PRO B 1 205 ? 15.219 5.871 0.469 1 82.5 205 PRO B CA 1
ATOM 3827 C C . PRO B 1 205 ? 14.773 5.102 -0.774 1 82.5 205 PRO B C 1
ATOM 3829 O O . PRO B 1 205 ? 15.555 4.953 -1.72 1 82.5 205 PRO B O 1
ATOM 3832 N N . GLN B 1 206 ? 13.672 4.598 -0.83 1 91.56 206 GLN B N 1
ATOM 3833 C CA . GLN B 1 206 ? 12.922 3.904 -1.873 1 91.56 206 GLN B CA 1
ATOM 3834 C C . GLN B 1 206 ? 11.422 3.932 -1.583 1 91.56 206 GLN B C 1
ATOM 3836 O O . GLN B 1 206 ? 10.812 2.887 -1.368 1 91.56 206 GLN B O 1
ATOM 3841 N N . LEU B 1 207 ? 10.906 5.008 -1.643 1 95.75 207 LEU B N 1
ATOM 3842 C CA . LEU B 1 207 ? 9.602 5.273 -1.044 1 95.75 207 LEU B CA 1
ATOM 3843 C C . LEU B 1 207 ? 8.492 4.559 -1.81 1 95.75 207 LEU B C 1
ATOM 3845 O O . LEU B 1 207 ? 7.605 3.957 -1.204 1 95.75 207 LEU B O 1
ATOM 3849 N N . ALA B 1 208 ? 8.539 4.648 -3.154 1 97.62 208 ALA B N 1
ATOM 3850 C CA . ALA B 1 208 ? 7.512 3.988 -3.957 1 97.62 208 ALA B CA 1
ATOM 3851 C C . ALA B 1 208 ? 7.543 2.475 -3.752 1 97.62 208 ALA B C 1
ATOM 3853 O O . ALA B 1 208 ? 6.5 1.841 -3.6 1 97.62 208 ALA B O 1
ATOM 3854 N N . TYR B 1 209 ? 8.719 1.978 -3.709 1 95.38 209 TYR B N 1
ATOM 3855 C CA . TYR B 1 209 ? 8.883 0.54 -3.529 1 95.38 209 TYR B CA 1
ATOM 3856 C C . TYR B 1 209 ? 8.359 0.096 -2.17 1 95.38 209 TYR B C 1
ATOM 3858 O O . TYR B 1 209 ? 7.52 -0.806 -2.09 1 95.38 209 TYR B O 1
ATOM 3866 N N . THR B 1 210 ? 8.805 0.7 -1.089 1 92.44 210 THR B N 1
ATOM 3867 C CA . THR B 1 210 ? 8.391 0.357 0.265 1 92.44 210 THR B CA 1
ATOM 3868 C C . THR B 1 210 ? 6.871 0.457 0.401 1 92.44 210 THR B C 1
ATOM 3870 O O . THR B 1 210 ? 6.23 -0.44 0.954 1 92.44 210 THR B O 1
ATOM 3873 N N . SER B 1 211 ? 6.355 1.52 -0.129 1 96.69 211 SER B N 1
ATOM 3874 C CA . SER B 1 211 ? 4.91 1.719 -0.059 1 96.69 211 SER B CA 1
ATOM 3875 C C . SER B 1 211 ? 4.164 0.629 -0.821 1 96.69 211 SER B C 1
ATOM 3877 O O . SER B 1 211 ? 3.154 0.108 -0.34 1 96.69 211 SER B O 1
ATOM 3879 N N . SER B 1 212 ? 4.645 0.308 -1.99 1 97.44 212 SER B N 1
ATOM 3880 C CA . SER B 1 212 ? 4.008 -0.72 -2.809 1 97.44 212 SER B CA 1
ATOM 3881 C C . SER B 1 212 ? 3.994 -2.066 -2.092 1 97.44 212 SER B C 1
ATOM 3883 O O . SER B 1 212 ? 2.994 -2.785 -2.129 1 97.44 212 SER B O 1
ATOM 3885 N N . LYS B 1 213 ? 5.039 -2.355 -1.483 1 93.25 213 LYS B N 1
ATOM 3886 C CA . LYS B 1 213 ? 5.129 -3.635 -0.787 1 93.25 213 LYS B CA 1
ATOM 3887 C C . LYS B 1 213 ? 4.25 -3.646 0.46 1 93.25 213 LYS B C 1
ATOM 3889 O O . LYS B 1 213 ? 3.703 -4.688 0.83 1 93.25 213 LYS B O 1
ATOM 3894 N N . GLY B 1 214 ? 4.094 -2.527 1.082 1 92.56 214 GLY B N 1
ATOM 3895 C CA . GLY B 1 214 ? 3.088 -2.422 2.129 1 92.56 214 GLY B CA 1
ATOM 3896 C C . GLY B 1 214 ? 1.681 -2.695 1.636 1 92.56 214 GLY B C 1
ATOM 3897 O O . GLY B 1 214 ? 0.898 -3.363 2.314 1 92.56 214 GLY B O 1
ATOM 3898 N N . ALA B 1 215 ? 1.383 -2.15 0.518 1 97.06 215 ALA B N 1
ATOM 3899 C CA . ALA B 1 215 ? 0.079 -2.391 -0.095 1 97.06 215 ALA B CA 1
ATOM 3900 C C . ALA B 1 215 ? -0.144 -3.879 -0.343 1 97.06 215 ALA B C 1
ATOM 3902 O O . ALA B 1 215 ? -1.213 -4.414 -0.038 1 97.06 215 ALA B O 1
ATOM 3903 N N . VAL B 1 216 ? 0.862 -4.52 -0.856 1 95.62 216 VAL B N 1
ATOM 3904 C CA . VAL B 1 216 ? 0.771 -5.934 -1.2 1 95.62 216 VAL B CA 1
ATOM 3905 C C . VAL B 1 216 ? 0.569 -6.762 0.067 1 95.62 216 VAL B C 1
ATOM 3907 O O . VAL B 1 216 ? -0.233 -7.699 0.082 1 95.62 216 VAL B O 1
ATOM 3910 N N . LEU B 1 217 ? 1.293 -6.398 1.091 1 89.81 217 LEU B N 1
ATOM 3911 C CA . LEU B 1 217 ? 1.158 -7.125 2.348 1 89.81 217 LEU B CA 1
ATOM 3912 C C . LEU B 1 217 ? -0.266 -7.02 2.885 1 89.81 217 LEU B C 1
ATOM 3914 O O . LEU B 1 217 ? -0.871 -8.031 3.248 1 89.81 217 LEU B O 1
ATOM 3918 N N . ALA B 1 218 ? -0.797 -5.832 2.943 1 90.31 218 ALA B N 1
ATOM 3919 C CA . ALA B 1 218 ? -2.15 -5.637 3.455 1 90.31 218 ALA B CA 1
ATOM 3920 C C . ALA B 1 218 ? -3.18 -6.328 2.564 1 90.31 218 ALA B C 1
ATOM 3922 O O . ALA B 1 218 ? -4.137 -6.93 3.062 1 90.31 218 ALA B O 1
ATOM 3923 N N . MET B 1 219 ? -2.986 -6.238 1.291 1 94.31 219 MET B N 1
ATOM 3924 C CA . MET B 1 219 ? -3.846 -6.914 0.321 1 94.31 219 MET B CA 1
ATOM 3925 C C . MET B 1 219 ? -3.887 -8.414 0.583 1 94.31 219 MET B C 1
ATOM 3927 O O . MET B 1 219 ? -4.965 -9.016 0.609 1 94.31 219 MET B O 1
ATOM 3931 N N . THR B 1 220 ? -2.721 -8.969 0.772 1 91.69 220 THR B N 1
ATOM 3932 C CA . THR B 1 220 ? -2.596 -10.406 1.005 1 91.69 220 THR B CA 1
ATOM 3933 C C . THR B 1 220 ? -3.334 -10.812 2.277 1 91.69 220 THR B C 1
ATOM 3935 O O . THR B 1 220 ? -4.047 -11.812 2.293 1 91.69 220 THR B O 1
ATOM 3938 N N . ARG B 1 221 ? -3.188 -10.031 3.291 1 84.25 221 ARG B N 1
ATOM 3939 C CA . ARG B 1 221 ? -3.834 -10.328 4.566 1 84.25 221 ARG B CA 1
ATOM 3940 C C . ARG B 1 221 ? -5.352 -10.352 4.418 1 84.25 221 ARG B C 1
ATOM 3942 O O . ARG B 1 221 ? -6.016 -11.258 4.922 1 84.25 221 ARG B O 1
ATOM 3949 N N . GLU B 1 222 ? -5.867 -9.359 3.752 1 87.81 222 GLU B N 1
ATOM 3950 C CA . GLU B 1 222 ? -7.316 -9.305 3.594 1 87.81 222 GLU B CA 1
ATOM 3951 C C . GLU B 1 222 ? -7.828 -10.492 2.779 1 87.81 222 GLU B C 1
ATOM 3953 O O . GLU B 1 222 ? -8.805 -11.148 3.164 1 87.81 222 GLU B O 1
ATOM 3958 N N . LEU B 1 223 ? -7.16 -10.75 1.737 1 92.19 223 LEU B N 1
ATOM 3959 C CA . LEU B 1 223 ? -7.621 -11.82 0.857 1 92.19 223 LEU B CA 1
ATOM 3960 C C . LEU B 1 223 ? -7.508 -13.18 1.545 1 92.19 223 LEU B C 1
ATOM 3962 O O . LEU B 1 223 ? -8.312 -14.07 1.297 1 92.19 223 LEU B O 1
ATOM 3966 N N . ALA B 1 224 ? -6.469 -13.32 2.381 1 85.5 224 ALA B N 1
ATOM 3967 C CA . ALA B 1 224 ? -6.32 -14.562 3.141 1 85.5 224 ALA B CA 1
ATOM 3968 C C . ALA B 1 224 ? -7.531 -14.797 4.039 1 85.5 224 ALA B C 1
ATOM 3970 O O . ALA B 1 224 ? -8.008 -15.93 4.168 1 85.5 224 ALA B O 1
ATOM 3971 N N . VAL B 1 225 ? -8.039 -13.742 4.605 1 79.88 225 VAL B N 1
ATOM 3972 C CA . VAL B 1 225 ? -9.188 -13.844 5.508 1 79.88 225 VAL B CA 1
ATOM 3973 C C . VAL B 1 225 ? -10.453 -14.109 4.703 1 79.88 225 VAL B C 1
ATOM 3975 O O . VAL B 1 225 ? -11.25 -14.984 5.051 1 79.88 225 VAL B O 1
ATOM 3978 N N . VAL B 1 226 ? -10.602 -13.469 3.633 1 84.69 226 VAL B N 1
ATOM 3979 C CA . VAL B 1 226 ? -11.812 -13.523 2.822 1 84.69 226 VAL B CA 1
ATOM 3980 C C . VAL B 1 226 ? -11.953 -14.914 2.207 1 84.69 226 VAL B C 1
ATOM 3982 O O . VAL B 1 226 ? -13.062 -15.438 2.086 1 84.69 226 VAL B O 1
ATOM 3985 N N . HIS B 1 227 ? -10.836 -15.531 1.938 1 87.94 227 HIS B N 1
ATOM 3986 C CA . HIS B 1 227 ? -10.906 -16.781 1.198 1 87.94 227 HIS B CA 1
ATOM 3987 C C . HIS B 1 227 ? -10.492 -17.969 2.076 1 87.94 227 HIS B C 1
ATOM 3989 O O . HIS B 1 227 ? -10.273 -19.062 1.576 1 87.94 227 HIS B O 1
ATOM 3995 N N . ALA B 1 228 ? -10.445 -17.781 3.33 1 77 228 ALA B N 1
ATOM 3996 C CA . ALA B 1 228 ? -9.969 -18.781 4.285 1 77 228 ALA B CA 1
ATOM 3997 C C . ALA B 1 228 ? -10.812 -20.047 4.227 1 77 228 ALA B C 1
ATOM 3999 O O . ALA B 1 228 ? -10.297 -21.156 4.395 1 77 228 ALA B O 1
ATOM 4000 N N . ARG B 1 229 ? -12.039 -19.938 3.857 1 79.88 229 ARG B N 1
ATOM 4001 C CA . ARG B 1 229 ? -12.938 -21.094 3.904 1 79.88 229 ARG B CA 1
ATOM 4002 C C . ARG B 1 229 ? -13.141 -21.688 2.516 1 79.88 229 ARG B C 1
ATOM 4004 O O . ARG B 1 229 ? -13.977 -22.578 2.328 1 79.88 229 ARG B O 1
ATOM 4011 N N . GLN B 1 230 ? -12.422 -21.219 1.567 1 88.12 230 GLN B N 1
ATOM 4012 C CA . GLN B 1 230 ? -12.633 -21.641 0.188 1 88.12 230 GLN B CA 1
ATOM 4013 C C . GLN B 1 230 ? -11.461 -22.484 -0.318 1 88.12 230 GLN B C 1
ATOM 4015 O O . GLN B 1 230 ? -11.211 -22.531 -1.523 1 88.12 230 GLN B O 1
ATOM 4020 N N . ASN B 1 231 ? -10.664 -23.078 0.507 1 88.56 231 ASN B N 1
ATOM 4021 C CA . ASN B 1 231 ? -9.516 -23.906 0.167 1 88.56 231 ASN B CA 1
ATOM 4022 C C . ASN B 1 231 ? -8.492 -23.141 -0.663 1 88.56 231 ASN B C 1
ATOM 4024 O O . ASN B 1 231 ? -7.863 -23.719 -1.561 1 88.56 231 ASN B O 1
ATOM 4028 N N . ILE B 1 232 ? -8.578 -21.844 -0.555 1 92.31 232 ILE B N 1
ATOM 4029 C CA . ILE B 1 232 ? -7.582 -20.984 -1.185 1 92.31 232 ILE B CA 1
ATOM 4030 C C . ILE B 1 232 ? -6.707 -20.344 -0.114 1 92.31 232 ILE B C 1
ATOM 4032 O O . ILE B 1 232 ? -7.211 -19.641 0.773 1 92.31 232 ILE B O 1
ATOM 4036 N N . ARG B 1 233 ? -5.434 -20.625 -0.21 1 87 233 ARG B N 1
ATOM 4037 C CA . ARG B 1 233 ? -4.484 -20.031 0.733 1 87 233 ARG B CA 1
ATOM 4038 C C . ARG B 1 233 ? -3.729 -18.875 0.1 1 87 233 ARG B C 1
ATOM 4040 O O . ARG B 1 233 ? -3.291 -18.969 -1.049 1 87 233 ARG B O 1
ATOM 4047 N N . LEU B 1 234 ? -3.695 -17.766 0.79 1 90.56 234 LEU B N 1
ATOM 4048 C CA . LEU B 1 234 ? -2.91 -16.625 0.365 1 90.56 234 LEU B CA 1
ATOM 4049 C C . LEU B 1 234 ? -1.805 -16.312 1.369 1 90.56 234 LEU B C 1
ATOM 4051 O O . LEU B 1 234 ? -2.057 -16.25 2.574 1 90.56 234 LEU B O 1
ATOM 4055 N N . ASN B 1 235 ? -0.513 -16.156 0.782 1 82.19 235 ASN B N 1
ATOM 4056 C CA . ASN B 1 235 ? 0.634 -15.828 1.619 1 82.19 235 ASN B CA 1
ATOM 4057 C C . ASN B 1 235 ? 1.5 -14.75 0.979 1 82.19 235 ASN B C 1
ATOM 4059 O O . ASN B 1 235 ? 1.562 -14.641 -0.247 1 82.19 235 ASN B O 1
ATOM 4063 N N . ALA B 1 236 ? 2.039 -13.945 1.867 1 85.81 236 ALA B N 1
ATOM 4064 C CA . ALA B 1 236 ? 3.016 -12.961 1.412 1 85.81 236 ALA B CA 1
ATOM 4065 C C . ALA B 1 236 ? 4.441 -13.445 1.659 1 85.81 236 ALA B C 1
ATOM 4067 O O . ALA B 1 236 ? 4.75 -13.969 2.732 1 85.81 236 ALA B O 1
ATOM 4068 N N . LEU B 1 237 ? 5.199 -13.375 0.612 1 78.19 237 LEU B N 1
ATOM 4069 C CA . LEU B 1 237 ? 6.633 -13.609 0.756 1 78.19 237 LEU B CA 1
ATOM 4070 C C . LEU B 1 237 ? 7.375 -12.305 1.027 1 78.19 237 LEU B C 1
ATOM 4072 O O . LEU B 1 237 ? 7.238 -11.344 0.274 1 78.19 237 LEU B O 1
ATOM 4076 N N . CYS B 1 238 ? 7.996 -12.172 2.111 1 68.81 238 CYS B N 1
ATOM 4077 C CA . CYS B 1 238 ? 8.75 -10.977 2.465 1 68.81 238 CYS B CA 1
ATOM 4078 C C . CYS B 1 238 ? 10.25 -11.242 2.432 1 68.81 238 CYS B C 1
ATOM 4080 O O . CYS B 1 238 ? 10.852 -11.586 3.455 1 68.81 238 CYS B O 1
ATOM 4082 N N . PRO B 1 239 ? 10.727 -11.172 1.243 1 58.47 239 PRO B N 1
ATOM 4083 C CA . PRO B 1 239 ? 12.164 -11.438 1.131 1 58.47 239 PRO B CA 1
ATOM 4084 C C . PRO B 1 239 ? 13.016 -10.422 1.89 1 58.47 239 PRO B C 1
ATOM 4086 O O . PRO B 1 239 ? 12.625 -9.258 2.012 1 58.47 239 PRO B O 1
ATOM 4089 N N . GLY B 1 240 ? 13.852 -10.867 2.76 1 50.38 240 GLY B N 1
ATOM 4090 C CA . GLY B 1 240 ? 14.859 -9.961 3.295 1 50.38 240 GLY B CA 1
ATOM 4091 C C . GLY B 1 240 ? 15.945 -9.617 2.293 1 50.38 240 GLY B C 1
ATOM 4092 O O . GLY B 1 240 ? 15.875 -10.023 1.132 1 50.38 240 GLY B O 1
ATOM 4093 N N . PRO B 1 241 ? 16.766 -8.57 2.557 1 40.69 241 PRO B N 1
ATOM 4094 C CA . PRO B 1 241 ? 17.828 -8.195 1.618 1 40.69 241 PRO B CA 1
ATOM 4095 C C . PRO B 1 241 ? 18.562 -9.406 1.062 1 40.69 241 PRO B C 1
ATOM 4097 O O . PRO B 1 241 ? 19.125 -10.195 1.828 1 40.69 241 PRO B O 1
ATOM 4100 N N . ILE B 1 242 ? 17.984 -10.125 0.203 1 37.84 242 ILE B N 1
ATOM 4101 C CA . ILE B 1 242 ? 18.672 -11.242 -0.437 1 37.84 242 ILE B CA 1
ATOM 4102 C C . ILE B 1 242 ? 19.562 -10.734 -1.564 1 37.84 242 ILE B C 1
ATOM 4104 O O . ILE B 1 242 ? 19.234 -9.727 -2.205 1 37.84 242 ILE B O 1
ATOM 4108 N N . ARG B 1 243 ? 20.828 -11.109 -1.599 1 35.75 243 ARG B N 1
ATOM 4109 C CA . ARG B 1 243 ? 21.719 -10.789 -2.707 1 35.75 243 ARG B CA 1
ATOM 4110 C C . ARG B 1 243 ? 21.078 -11.109 -4.047 1 35.75 243 ARG B C 1
ATOM 4112 O O . ARG B 1 243 ? 21.203 -12.227 -4.551 1 35.75 243 ARG B O 1
ATOM 4119 N N . THR B 1 244 ? 20 -10.641 -4.363 1 40.56 244 THR B N 1
ATOM 4120 C CA . THR B 1 244 ? 19.516 -10.82 -5.727 1 40.56 244 THR B CA 1
ATOM 4121 C C . THR B 1 244 ? 20.125 -9.781 -6.66 1 40.56 244 THR B C 1
ATOM 4123 O O . THR B 1 244 ? 20.719 -8.797 -6.207 1 40.56 244 THR B O 1
ATOM 4126 N N . ASP B 1 245 ? 20.172 -10.023 -7.875 1 39.31 245 ASP B N 1
ATOM 4127 C CA . ASP B 1 245 ? 20.688 -9.117 -8.891 1 39.31 245 ASP B CA 1
ATOM 4128 C C . ASP B 1 245 ? 20.094 -7.719 -8.734 1 39.31 245 ASP B C 1
ATOM 4130 O O . ASP B 1 245 ? 20.781 -6.715 -8.969 1 39.31 245 ASP B O 1
ATOM 4134 N N . LEU B 1 246 ? 18.938 -7.699 -8.312 1 39.22 246 LEU B N 1
ATOM 4135 C CA . LEU B 1 246 ? 18.297 -6.395 -8.195 1 39.22 246 LEU B CA 1
ATOM 4136 C C . LEU B 1 246 ? 18.906 -5.59 -7.051 1 39.22 246 LEU B C 1
ATOM 4138 O O . LEU B 1 246 ? 19.172 -4.395 -7.199 1 39.22 246 LEU B O 1
ATOM 4142 N N . LEU B 1 247 ? 19.047 -6.223 -5.93 1 39.09 247 LEU B N 1
ATOM 4143 C CA . LEU B 1 247 ? 19.766 -5.562 -4.84 1 39.09 247 LEU B CA 1
ATOM 4144 C C . LEU B 1 247 ? 21.219 -5.293 -5.227 1 39.09 247 LEU B C 1
ATOM 4146 O O . LEU B 1 247 ? 21.75 -4.227 -4.926 1 39.09 247 LEU B O 1
ATOM 4150 N N . MET B 1 248 ? 21.75 -6.266 -5.895 1 39.84 248 MET B N 1
ATOM 4151 C CA . MET B 1 248 ? 23.141 -6.078 -6.316 1 39.84 248 MET B CA 1
ATOM 4152 C C . MET B 1 248 ? 23.25 -4.918 -7.301 1 39.84 248 MET B C 1
ATOM 4154 O O . MET B 1 248 ? 24.234 -4.16 -7.258 1 39.84 248 MET B O 1
ATOM 4158 N N . ALA B 1 249 ? 22.344 -4.797 -8.148 1 40.5 249 ALA B N 1
ATOM 4159 C CA . ALA B 1 249 ? 22.375 -3.684 -9.094 1 40.5 249 ALA B CA 1
ATOM 4160 C C . ALA B 1 249 ? 22.156 -2.352 -8.383 1 40.5 249 ALA B C 1
ATOM 4162 O O . ALA B 1 249 ? 22.781 -1.347 -8.727 1 40.5 249 ALA B O 1
ATOM 4163 N N . PHE B 1 250 ? 21.312 -2.406 -7.48 1 39.09 250 PHE B N 1
ATOM 4164 C CA . PHE B 1 250 ? 21.094 -1.211 -6.676 1 39.09 250 PHE B CA 1
ATOM 4165 C C . PHE B 1 250 ? 22.312 -0.888 -5.82 1 39.09 250 PHE B C 1
ATOM 4167 O O . PHE B 1 250 ? 22.703 0.274 -5.707 1 39.09 250 PHE B O 1
ATOM 4174 N N . LEU B 1 251 ? 22.875 -1.878 -5.195 1 41.03 251 LEU B N 1
ATOM 4175 C CA . LEU B 1 251 ? 24.078 -1.699 -4.391 1 41.03 251 LEU B CA 1
ATOM 4176 C C . LEU B 1 251 ? 25.25 -1.285 -5.258 1 41.03 251 LEU B C 1
ATOM 4178 O O . LEU B 1 251 ? 26.125 -0.542 -4.812 1 41.03 251 LEU B O 1
ATOM 4182 N N . LYS B 1 252 ? 25.312 -1.817 -6.367 1 42.34 252 LYS B N 1
ATOM 4183 C CA . LYS B 1 252 ? 26.406 -1.423 -7.25 1 42.34 252 LYS B CA 1
ATOM 4184 C C . LYS B 1 252 ? 26.297 0.048 -7.641 1 42.34 252 LYS B C 1
ATOM 4186 O O . LYS B 1 252 ? 27.312 0.733 -7.789 1 42.34 252 LYS B O 1
ATOM 4191 N N . GLN B 1 253 ? 25.172 0.469 -7.816 1 38.22 253 GLN B N 1
ATOM 4192 C CA . GLN B 1 253 ? 25.047 1.88 -8.164 1 38.22 253 GLN B CA 1
ATOM 4193 C C . GLN B 1 253 ? 25.266 2.771 -6.949 1 38.22 253 GLN B C 1
ATOM 4195 O O . GLN B 1 253 ? 25.875 3.84 -7.059 1 38.22 253 GLN B O 1
ATOM 4200 N N . LYS B 1 254 ? 24.781 2.346 -5.859 1 39.44 254 LYS B N 1
ATOM 4201 C CA . LYS B 1 254 ? 24.984 3.203 -4.695 1 39.44 254 LYS B CA 1
ATOM 4202 C C . LYS B 1 254 ? 26.391 3.039 -4.129 1 39.44 254 LYS B C 1
ATOM 4204 O O . LYS B 1 254 ? 26.766 3.746 -3.195 1 39.44 254 LYS B O 1
ATOM 4209 N N . LYS B 1 255 ? 27.062 1.901 -4.324 1 38.03 255 LYS B N 1
ATOM 4210 C CA . LYS B 1 255 ? 28.453 1.903 -3.85 1 38.03 255 LYS B CA 1
ATOM 4211 C C . LYS B 1 255 ? 29.203 3.129 -4.359 1 38.03 255 LYS B C 1
ATOM 4213 O O . LYS B 1 255 ? 30.344 3.363 -3.973 1 38.03 255 LYS B O 1
ATOM 4218 N N . LYS B 1 256 ? 28.844 3.746 -5.363 1 36.56 256 LYS B N 1
ATOM 4219 C CA . LYS B 1 256 ? 29.703 4.898 -5.625 1 36.56 256 LYS B CA 1
ATOM 4220 C C . LYS B 1 256 ? 29.578 5.941 -4.516 1 36.56 256 LYS B C 1
ATOM 4222 O O . LYS B 1 256 ? 30.453 6.785 -4.348 1 36.56 256 LYS B O 1
ATOM 4227 N N . ASN B 1 257 ? 28.281 6.293 -4.004 1 33.44 257 ASN B N 1
ATOM 4228 C CA . ASN B 1 257 ? 28.297 7.309 -2.955 1 33.44 257 ASN B CA 1
ATOM 4229 C C . ASN B 1 257 ? 28.484 6.684 -1.576 1 33.44 257 ASN B C 1
ATOM 4231 O O . ASN B 1 257 ? 27.906 5.648 -1.271 1 33.44 257 ASN B O 1
ATOM 4235 N N . ASN B 1 258 ? 29.672 6.777 -0.863 1 31.67 258 ASN B N 1
ATOM 4236 C CA . ASN B 1 258 ? 30.297 6.375 0.39 1 31.67 258 ASN B CA 1
ATOM 4237 C C . ASN B 1 258 ? 29.297 6.34 1.538 1 31.67 258 ASN B C 1
ATOM 4239 O O . ASN B 1 258 ? 29.672 6.461 2.705 1 31.67 258 ASN B O 1
ATOM 4243 N N . GLU B 1 259 ? 28.047 6.789 1.356 1 31.75 259 GLU B N 1
ATOM 4244 C CA . GLU B 1 259 ? 27.312 6.918 2.604 1 31.75 259 GLU B CA 1
ATOM 4245 C C . GLU B 1 259 ? 27.031 5.555 3.23 1 31.75 259 GLU B C 1
ATOM 4247 O O . GLU B 1 259 ? 26.719 4.594 2.527 1 31.75 259 GLU B O 1
ATOM 4252 N N . ASP B 1 260 ? 27.75 5.254 4.371 1 29.03 260 ASP B N 1
ATOM 4253 C CA . ASP B 1 260 ? 27.75 4.129 5.301 1 29.03 260 ASP B CA 1
ATOM 4254 C C . ASP B 1 260 ? 26.328 3.613 5.52 1 29.03 260 ASP B C 1
ATOM 4256 O O . ASP B 1 260 ? 25.516 4.27 6.168 1 29.03 260 ASP B O 1
ATOM 4260 N N . TRP B 1 261 ? 25.766 3.256 4.578 1 31.27 261 TRP B N 1
ATOM 4261 C CA . TRP B 1 261 ? 24.453 2.641 4.762 1 31.27 261 TRP B CA 1
ATOM 4262 C C . TRP B 1 261 ? 24.516 1.516 5.789 1 31.27 261 TRP B C 1
ATOM 4264 O O . TRP B 1 261 ? 25.438 0.689 5.754 1 31.27 261 TRP B O 1
ATOM 4274 N N . CYS B 1 262 ? 24.359 1.804 7.039 1 27.52 262 CYS B N 1
ATOM 4275 C CA . CYS B 1 262 ? 24.156 0.71 7.98 1 27.52 262 CYS B CA 1
ATOM 4276 C C . CYS B 1 262 ? 23.422 -0.447 7.316 1 27.52 262 CYS B C 1
ATOM 4278 O O . CYS B 1 262 ? 22.25 -0.315 6.945 1 27.52 262 CYS B O 1
ATOM 4280 N N . THR B 1 263 ? 24.125 -1.066 6.418 1 29.22 263 THR B N 1
ATOM 4281 C CA . THR B 1 263 ? 23.703 -2.32 5.805 1 29.22 263 THR B CA 1
ATOM 4282 C C . THR B 1 263 ? 23.234 -3.311 6.871 1 29.22 263 THR B C 1
ATOM 4284 O O . THR B 1 263 ? 24 -3.654 7.781 1 29.22 263 THR B O 1
ATOM 4287 N N . CYS B 1 264 ? 22.188 -3.15 7.438 1 27.23 264 CYS B N 1
ATOM 4288 C CA . CYS B 1 264 ? 21.766 -4.273 8.258 1 27.23 264 CYS B CA 1
ATOM 4289 C C . CYS B 1 264 ? 22.203 -5.598 7.656 1 27.23 264 CYS B C 1
ATOM 4291 O O . CYS B 1 264 ? 22.234 -5.746 6.43 1 27.23 264 CYS B O 1
ATOM 4293 N N . GLN B 1 265 ? 23.094 -6.289 8.398 1 27.28 265 GLN B N 1
ATOM 4294 C CA . GLN B 1 265 ? 23.703 -7.602 8.227 1 27.28 265 GLN B CA 1
ATOM 4295 C C . GLN B 1 265 ? 22.75 -8.57 7.539 1 27.28 265 GLN B C 1
ATOM 4297 O O . GLN B 1 265 ? 22.953 -9.789 7.582 1 27.28 265 GLN B O 1
ATOM 4302 N N . TRP B 1 266 ? 21.625 -8.016 7.184 1 28.23 266 TRP B N 1
ATOM 4303 C CA . TRP B 1 266 ? 20.766 -9.031 6.582 1 28.23 266 TRP B CA 1
ATOM 4304 C C . TRP B 1 266 ? 21.328 -9.508 5.246 1 28.23 266 TRP B C 1
ATOM 4306 O O . TRP B 1 266 ? 20.703 -10.297 4.543 1 28.23 266 TRP B O 1
ATOM 4316 N N . ALA B 1 267 ? 22.391 -8.953 4.828 1 29.98 267 ALA B N 1
ATOM 4317 C CA . ALA B 1 267 ? 23 -9.312 3.551 1 29.98 267 ALA B CA 1
ATOM 4318 C C . ALA B 1 267 ? 23.328 -10.805 3.496 1 29.98 267 ALA B C 1
ATOM 4320 O O . ALA B 1 267 ? 23.406 -11.391 2.414 1 29.98 267 ALA B O 1
ATOM 4321 N N . ASP B 1 268 ? 24.031 -11.195 4.535 1 28.41 268 ASP B N 1
ATOM 4322 C CA . ASP B 1 268 ? 24.484 -12.586 4.469 1 28.41 268 ASP B CA 1
ATOM 4323 C C . ASP B 1 268 ? 23.312 -13.547 4.402 1 28.41 268 ASP B C 1
ATOM 4325 O O . ASP B 1 268 ? 23.484 -14.758 4.523 1 28.41 268 ASP B O 1
ATOM 4329 N N . LEU B 1 269 ? 22.266 -13.078 4.699 1 29.98 269 LEU B N 1
ATOM 4330 C CA . LEU B 1 269 ? 21.266 -14.125 4.871 1 29.98 269 LEU B CA 1
ATOM 4331 C C . LEU B 1 269 ? 21.172 -15 3.621 1 29.98 269 LEU B C 1
ATOM 4333 O O . LEU B 1 269 ? 21.297 -16.219 3.703 1 29.98 269 LEU B O 1
ATOM 4337 N N . VAL B 1 270 ? 19.875 -15.203 2.879 1 30.81 270 VAL B N 1
ATOM 4338 C CA . VAL B 1 270 ? 19.438 -16.344 2.082 1 30.81 270 VAL B CA 1
ATOM 4339 C C . VAL B 1 270 ? 20.016 -16.234 0.67 1 30.81 270 VAL B C 1
ATOM 4341 O O . VAL B 1 270 ? 19.688 -15.305 -0.07 1 30.81 270 VAL B O 1
ATOM 4344 N N . ARG B 1 271 ? 21.172 -16.656 0.402 1 31.53 271 ARG B N 1
ATOM 4345 C CA . ARG B 1 271 ? 21.5 -16.984 -0.98 1 31.53 271 ARG B CA 1
ATOM 4346 C C . ARG B 1 271 ? 20.312 -17.609 -1.697 1 31.53 271 ARG B C 1
ATOM 4348 O O . ARG B 1 271 ? 19.656 -18.5 -1.151 1 31.53 271 ARG B O 1
ATOM 4355 N N . PRO B 1 272 ? 20.031 -17.016 -2.885 1 35.5 272 PRO B N 1
ATOM 4356 C CA . PRO B 1 272 ? 18.859 -17.516 -3.598 1 35.5 272 PRO B CA 1
ATOM 4357 C C . PRO B 1 272 ? 18.766 -19.047 -3.557 1 35.5 272 PRO B C 1
ATOM 4359 O O . PRO B 1 272 ? 17.656 -19.594 -3.439 1 35.5 272 PRO B O 1
ATOM 4362 N N . ARG B 1 273 ? 19.922 -19.688 -3.717 1 37.28 273 ARG B N 1
ATOM 4363 C CA . ARG B 1 273 ? 19.844 -21.141 -3.793 1 37.28 273 ARG B CA 1
ATOM 4364 C C . ARG B 1 273 ? 19.391 -21.734 -2.465 1 37.28 273 ARG B C 1
ATOM 4366 O O . ARG B 1 273 ? 18.703 -22.766 -2.439 1 37.28 273 ARG B O 1
ATOM 4373 N N . LYS B 1 274 ? 19.938 -21.203 -1.438 1 37.25 274 LYS B N 1
ATOM 4374 C CA . LYS B 1 274 ? 19.562 -21.828 -0.166 1 37.25 274 LYS B CA 1
ATOM 4375 C C . LYS B 1 274 ? 18.125 -21.484 0.22 1 37.25 274 LYS B C 1
ATOM 4377 O O . LYS B 1 274 ? 17.406 -22.328 0.758 1 37.25 274 LYS B O 1
ATOM 4382 N N . TRP B 1 275 ? 17.719 -20.344 -0.04 1 41.75 275 TRP B N 1
ATOM 4383 C CA . TRP B 1 275 ? 16.344 -19.906 0.245 1 41.75 275 TRP B CA 1
ATOM 4384 C C . TRP B 1 275 ? 15.344 -20.672 -0.619 1 41.75 275 TRP B C 1
ATOM 4386 O O . TRP B 1 275 ? 14.258 -21.016 -0.155 1 41.75 275 TRP B O 1
ATOM 4396 N N . HIS B 1 276 ? 15.766 -20.906 -1.762 1 40.47 276 HIS B N 1
ATOM 4397 C CA . HIS B 1 276 ? 14.859 -21.469 -2.756 1 40.47 276 HIS B CA 1
ATOM 4398 C C . HIS B 1 276 ? 14.375 -22.859 -2.336 1 40.47 276 HIS B C 1
ATOM 4400 O O . HIS B 1 276 ? 13.227 -23.219 -2.588 1 40.47 276 HIS B O 1
ATOM 4406 N N . LYS B 1 277 ? 15.406 -23.531 -1.806 1 38.53 277 LYS B N 1
ATOM 4407 C CA . LYS B 1 277 ? 14.961 -24.891 -1.469 1 38.53 277 LYS B CA 1
ATOM 4408 C C . LYS B 1 277 ? 13.883 -24.859 -0.39 1 38.53 277 LYS B C 1
ATOM 4410 O O . LYS B 1 277 ? 12.875 -25.547 -0.498 1 38.53 277 LYS B O 1
ATOM 4415 N N . GLU B 1 278 ? 14.195 -24.047 0.615 1 39.88 278 GLU B N 1
ATOM 4416 C CA . GLU B 1 278 ? 13.297 -24.047 1.768 1 39.88 278 GLU B CA 1
ATOM 4417 C C . GLU B 1 278 ? 12.039 -23.234 1.497 1 39.88 278 GLU B C 1
ATOM 4419 O O . GLU B 1 278 ? 10.945 -23.594 1.928 1 39.88 278 GLU B O 1
ATOM 4424 N N . TRP B 1 279 ? 12.203 -22.25 0.814 1 41.56 279 TRP B N 1
ATOM 4425 C CA . TRP B 1 279 ? 11.062 -21.375 0.605 1 41.56 279 TRP B CA 1
ATOM 4426 C C . TRP B 1 279 ? 10.039 -22.016 -0.328 1 41.56 279 TRP B C 1
ATOM 4428 O O . TRP B 1 279 ? 8.828 -21.859 -0.142 1 41.56 279 TRP B O 1
ATOM 4438 N N . SER B 1 280 ? 10.594 -22.562 -1.395 1 40.69 280 SER B N 1
ATOM 4439 C CA . SER B 1 280 ? 9.664 -23.234 -2.301 1 40.69 280 SER B CA 1
ATOM 4440 C C . SER B 1 280 ? 8.773 -24.219 -1.553 1 40.69 280 SER B C 1
ATOM 4442 O O . SER B 1 280 ? 7.605 -24.406 -1.9 1 40.69 280 SER B O 1
ATOM 4444 N N . PHE B 1 281 ? 9.5 -24.875 -0.643 1 38.69 281 PHE B N 1
ATOM 4445 C CA . PHE B 1 281 ? 8.758 -25.844 0.161 1 38.69 281 PHE B CA 1
ATOM 4446 C C . PHE B 1 281 ? 7.715 -25.141 1.026 1 38.69 281 PHE B C 1
ATOM 4448 O O . PHE B 1 281 ? 6.582 -25.609 1.145 1 38.69 281 PHE B O 1
ATOM 4455 N N . TRP B 1 282 ? 8.164 -24.172 1.591 1 39.16 282 TRP B N 1
ATOM 4456 C CA . TRP B 1 282 ? 7.25 -23.469 2.488 1 39.16 282 TRP B CA 1
ATOM 4457 C C . TRP B 1 282 ? 6.043 -22.922 1.725 1 39.16 282 TRP B C 1
ATOM 4459 O O . TRP B 1 282 ? 4.918 -22.969 2.227 1 39.16 282 TRP B O 1
ATOM 4469 N N . LEU B 1 283 ? 6.332 -22.359 0.612 1 40.97 283 LEU B N 1
ATOM 4470 C CA . LEU B 1 283 ? 5.316 -21.719 -0.214 1 40.97 283 LEU B CA 1
ATOM 4471 C C . LEU B 1 283 ? 4.223 -22.703 -0.603 1 40.97 283 LEU B C 1
ATOM 4473 O O . LEU B 1 283 ? 3.045 -22.344 -0.647 1 40.97 283 LEU B O 1
ATOM 4477 N N . ALA B 1 284 ? 4.746 -23.734 -1.218 1 37.72 284 ALA B N 1
ATOM 4478 C CA . ALA B 1 284 ? 3.779 -24.75 -1.653 1 37.72 284 ALA B CA 1
ATOM 4479 C C . ALA B 1 284 ? 3.188 -25.484 -0.461 1 37.72 284 ALA B C 1
ATOM 4481 O O . ALA B 1 284 ? 2.152 -26.156 -0.583 1 37.72 284 ALA B O 1
ATOM 4482 N N . MET B 1 285 ? 4.039 -25.531 0.614 1 33.44 285 MET B N 1
ATOM 4483 C CA . MET B 1 285 ? 3.514 -26.234 1.781 1 33.44 285 MET B CA 1
ATOM 4484 C C . MET B 1 285 ? 2.582 -25.328 2.586 1 33.44 285 MET B C 1
ATOM 4486 O O . MET B 1 285 ? 2.68 -24.109 2.508 1 33.44 285 MET B O 1
ATOM 4490 N N . ASN B 1 286 ? 1.37 -25.734 2.979 1 33.72 286 ASN B N 1
ATOM 4491 C CA . ASN B 1 286 ? 0.238 -25.25 3.762 1 33.72 286 ASN B CA 1
ATOM 4492 C C . ASN B 1 286 ? 0.693 -24.344 4.906 1 33.72 286 ASN B C 1
ATOM 4494 O O . ASN B 1 286 ? 0.049 -24.297 5.957 1 33.72 286 ASN B O 1
ATOM 4498 N N . LEU B 1 287 ? 1.921 -23.938 4.879 1 28.8 287 LEU B N 1
ATOM 4499 C CA . LEU B 1 287 ? 2.227 -23.125 6.047 1 28.8 287 LEU B CA 1
ATOM 4500 C C . LEU B 1 287 ? 1.854 -21.656 5.805 1 28.8 287 LEU B C 1
ATOM 4502 O O . LEU B 1 287 ? 2.393 -21.016 4.898 1 28.8 287 LEU B O 1
ATOM 4506 N N . ALA B 1 288 ? 0.692 -21.391 5.922 1 30.73 288 ALA B N 1
ATOM 4507 C CA . ALA B 1 288 ? 0.054 -20.078 5.922 1 30.73 288 ALA B CA 1
ATOM 4508 C C . ALA B 1 288 ? 0.735 -19.141 6.91 1 30.73 288 ALA B C 1
ATOM 4510 O O . ALA B 1 288 ? 0.999 -19.516 8.055 1 30.73 288 ALA B O 1
ATOM 4511 N N . ILE B 1 289 ? 1.66 -18.406 6.527 1 27 289 ILE B N 1
ATOM 4512 C CA . ILE B 1 289 ? 2.125 -17.375 7.449 1 27 289 ILE B CA 1
ATOM 4513 C C . ILE B 1 289 ? 1.111 -16.234 7.5 1 27 289 ILE B C 1
ATOM 4515 O O . ILE B 1 289 ? 0.643 -15.773 6.461 1 27 289 ILE B O 1
#

Solvent-accessible surface area (backbone atoms only — not comparable to full-atom values): 29900 Å² total; per-residue (Å²): 124,75,72,60,61,62,49,51,58,56,68,75,40,68,61,70,62,83,79,63,88,66,64,71,76,59,65,76,56,72,78,66,59,82,69,66,82,60,74,76,60,76,64,80,62,90,63,79,34,97,33,50,86,32,28,33,38,28,31,34,13,34,44,72,72,27,27,52,48,48,47,50,40,39,75,24,42,17,31,33,34,23,22,8,64,50,51,70,36,9,48,50,41,24,49,53,40,30,71,75,64,19,87,92,43,82,39,38,43,58,41,69,26,49,50,60,36,62,67,34,40,46,50,46,55,52,45,38,30,70,75,69,70,35,35,32,33,40,34,42,54,45,63,67,76,64,86,72,39,21,45,59,69,69,38,45,68,69,58,39,50,53,37,36,35,32,37,31,45,16,41,48,42,44,46,30,50,41,50,60,42,15,50,76,52,72,19,32,38,38,37,36,56,32,30,44,30,24,76,64,24,38,78,62,62,33,41,48,47,28,14,26,20,9,17,38,42,10,35,33,39,18,50,24,56,62,29,55,86,58,54,36,45,38,29,61,42,53,57,58,61,34,70,36,70,67,49,45,53,52,44,57,59,45,61,72,53,82,70,78,61,82,65,66,76,48,50,74,61,43,48,62,72,65,38,46,61,54,44,53,47,42,68,74,37,88,62,70,106,126,77,73,60,60,64,51,50,58,59,70,73,40,70,61,67,62,80,79,63,89,66,65,71,76,59,67,76,56,72,79,66,61,81,67,67,78,57,75,75,60,77,64,76,63,90,64,78,33,98,34,51,86,34,28,34,38,30,32,34,13,35,42,71,71,26,26,53,47,49,49,50,40,38,74,23,44,17,32,33,34,23,22,7,66,50,52,69,38,10,46,50,44,23,51,54,42,29,72,74,63,19,86,90,43,83,38,38,44,60,41,68,26,48,49,61,36,62,67,35,38,47,52,45,54,49,45,38,29,70,76,70,70,35,36,32,34,40,34,42,52,45,65,69,76,64,86,72,39,23,45,60,71,69,38,45,70,68,59,39,50,53,38,36,34,31,38,29,44,16,42,47,40,44,47,29,49,41,51,61,43,15,51,75,53,72,18,32,39,38,37,36,57,32,30,44,30,25,76,64,23,37,78,62,60,32,41,46,48,27,14,27,22,8,16,37,42,9,35,34,41,18,50,24,56,62,28,55,87,56,54,36,45,39,30,62,43,51,56,58,61,34,72,37,70,65,50,46,52,51,46,60,59,46,61,70,58,80,70,80,61,83,64,66,76,46,56,75,54,46,50,62,71,64,37,46,61,55,45,54,45,42,68,75,36,89,62,71,107

Sequence (578 aa):
MKNVIRFIISRFFGLEVHFIKIQKKIASISKLRTLNCQKCQFSSTPTKGRLHDKVGLITGGGSGIGRETCLLFAQHGAKVMVADINEKNAKETCEIINKQYGKAGKIADWVKMDVSKRETVEKGIAKAEQVFGKLNVLFNNAGIMHSDDDNAITTEDDVWDLTFNINVKGVFYGCKYGIPALKRAGGGSIINTASFVALRGAATPQLAYTSSKGAVLAMTRELAVVHARQNIRLNALCPGPIRTDLLMAFLKQKKKNNEDWCTCQWADLVRPRKWHKEWSFWLAMNLAIMKNVIRFIISRFFGLEVHFIKIQKKIASISKLRTLNCQKCQFSSTPTKGRLHDKVGLITGGGSGIGRETCLLFAQHGAKVMVADINEKNAKETCEIINKQYGKAGKIADWVKMDVSKRETVEKGIAKAEQVFGKLNVLFNNAGIMHSDDDNAITTEDDVWDLTFNINVKGVFYGCKYGIPALKRAGGGSIINTASFVALRGAATPQLAYTSSKGAVLAMTRELAVVHARQNIRLNALCPGPIRTDLLMAFLKQKKKNNEDWCTCQWADLVRPRKWHKEWSFWLAMNLAI

Organism: Reticulomyxa filosa (NCBI:txid46433)

pLDDT: mean 71.31, std 30.11, range [16.81, 98.88]

Radius of gyration: 25.75 Å; Cα contacts (8 Å, |Δi|>4): 1100; chains: 2; bounding box: 60×82×68 Å

InterPro domains:
  IPR002347 Short-chain dehydrogenase/reductase SDR [PF00106] (54-253)
  IPR002347 Short-chain dehydrogenase/reductase SDR [PR00080] (133-144)
  IPR002347 Short-chain dehydrogenase/reductase SDR [PR00080] (188-196)
  IPR002347 Short-chain dehydrogenase/reductase SDR [PR00080] (209-228)
  IPR002347 Short-chain dehydrogenase/reductase SDR [PR00081] (55-72)
  IPR002347 Short-chain dehydrogenase/reductase SDR [PR00081] (133-144)
  IPR002347 Short-chain dehydrogenase/reductase SDR [PR00081] (182-198)
  IPR002347 Short-chain dehydrogenase/reductase SDR [PR00081] (209-228)
  IPR002347 Short-chain dehydrogenase/reductase SDR [PR00081] (230-247)
  IPR036291 NAD(P)-binding domain superfamily [SSF51735] (53-252)

Foldseek 3Di:
DVVVVVVCCVPLCPPPPPPDPPPPVCPVVPVPPCPPPPPPPPVPPVPQFLQALAEEEFEVLLDWLNLLLQLVNLVRHAQYEYEYLDPVSSVVSQVVSCVVRVPPHRSYDYANAQLLDLVRLLVSLVVSCVPSVAHAEYEADWADQDLQAFAPVRDDPVNLVVRLSRQASSVVSNCVNVVVRQLVVQAHEYEHEAASCLVVNDPTGRPSNNVSSVNRQVVQVVVQVVCVPSNYHGAYHHDYQEPIPRSVVSCVVCVVPPDPRVPPVCHPPDHSVNCSVVVSCVRRPPPRD/DVVVVVVCCVPLCPPPPPPDPPPPVCPVCPPVPCPPPPPPPPPPPVPQFPQALAEEEFEVLLDWLNLLLQLLNLVRHAQYEYEYLDPVSSVVSQVVSCVVRVPPHRSYDYANAQLLDLVRLLVSLVVSCVPSVAHAEYEADWADQDLQAFAPVRDDPVNLVVRLSRQASSVVSNCVNVVVRQLVVQAHEYEHEAASCLVVNDPTGRPSNNVSSVNRQVVQVVVQVVCVPSNYHGAYDHDYQEPIVRSVVSCVVCVVPPPPPVPPPCHPPDHSVNCSVVVSCVRRPPPRD

Secondary structure (DSSP, 8-state):
--SHHHHHHHHH--------S--GGGGGGGG-------------S----TTTT-EEEEETTTSHHHHHHHHHHHHTT-EEEEEES-HHHHHHHHHHHHHHH-TTS--EEEEE--TTSHHHHHHHHHHHHHHHS---EEEE------TT--STTT--HHHHHHHHIIIIIHHHHHHHHHHHHHHHTT-EEEEEE--THHHH--SS--HHHHHHHHHHHHHHHHHHHHTTTTTEEEEEE---S---HHHHHHHHHHTTS-------GGGGT--HHHHHHHHHHHHHTT---/--SHHHHHHHHH--------S--GGGGGGGG-------------S----TTTT-EEEEETTTSHHHHHHHHHHHHTT-EEEEEES-HHHHHHHHHHHHHHH-TTS--EEEEE--TTSHHHHHHHHHHHHHHHS---EEEE------TT--STTT--HHHHHHHHIIIIIHHHHHHHHHHHHHHHTT-EEEEEE--THHHH--SS--HHHHHHHHHHHHHHHHHHHHTTTTTEEEEEE---S---HHHHHHHHHHTTS-------GGGGS--HHHHHHHHHHHHHTT---

Nearest PDB structures (foldseek):
  4wec-assembly1_A  TM=9.118E-01  e=9.601E-23  Mycolicibacterium smegmatis MC2 155
  3tzq-assembly1_C  TM=8.898E-01  e=1.195E-19  Mycobacterium marinum M
  3tzq-assembly1_A  TM=8.870E-01  e=1.665E-18  Mycobacterium marinum M
  2bgl-assembly1_A  TM=8.381E-01  e=1.578E-16  Podophyllum peltatum
  4h15-assembly1_B  TM=8.168E-01  e=1.640E-13  Sinorhizobium meliloti 1021